Protein AF-0000000085120648 (afdb_homodimer)

Solvent-accessible surface area (backbone atoms only — not comparable to full-atom values): 36580 Å² total; per-residue (Å²): 131,66,44,67,44,86,50,46,68,60,40,56,75,67,52,41,42,73,41,78,52,72,58,24,46,41,46,34,21,55,84,42,42,66,60,33,37,48,28,24,74,72,31,23,18,34,33,79,48,31,65,32,24,34,35,36,36,29,52,92,34,35,64,61,52,50,43,33,40,22,34,36,82,69,79,73,43,59,44,37,48,45,59,55,25,32,37,36,38,70,77,18,10,34,66,42,59,32,37,35,36,30,41,87,87,66,33,32,39,34,42,30,45,45,76,29,33,68,57,50,53,52,50,53,51,51,51,32,60,74,68,68,48,54,60,46,81,43,82,38,30,87,63,34,30,32,40,33,34,30,6,77,38,25,66,60,49,44,34,76,63,54,39,61,46,70,64,58,68,67,46,50,82,44,19,39,49,63,60,42,72,42,87,56,40,61,29,50,34,43,29,28,40,73,72,48,48,41,30,29,29,34,37,30,22,39,45,69,35,42,45,50,45,52,52,47,40,40,75,66,64,31,38,67,35,21,52,49,21,47,51,30,33,15,52,41,46,57,56,78,43,82,80,50,64,35,32,62,91,33,36,53,72,36,50,58,45,60,74,29,51,27,66,71,46,22,69,67,43,67,19,46,14,14,52,38,45,40,50,43,60,69,72,34,40,68,39,33,53,35,29,36,38,39,45,75,82,48,85,68,54,53,40,64,69,26,38,29,22,48,91,90,42,77,44,31,36,28,38,37,41,29,64,33,78,88,78,51,24,15,28,30,34,26,42,22,31,20,38,63,51,45,67,69,41,72,34,31,41,36,56,92,91,46,74,43,61,27,30,33,31,62,73,47,74,50,85,72,51,53,89,120,131,66,42,68,44,87,51,46,68,59,40,55,73,67,52,42,42,71,42,76,52,70,57,24,47,42,46,34,22,54,85,43,42,65,59,33,39,48,29,24,72,72,30,23,19,34,34,82,48,30,66,32,24,35,35,36,36,31,50,94,33,35,62,61,52,50,42,34,39,20,35,32,82,67,80,72,42,61,45,37,48,44,59,55,26,32,37,35,39,70,76,17,10,34,66,42,57,31,37,34,36,30,41,85,88,66,33,34,39,34,42,31,45,44,76,30,32,68,57,50,52,50,49,52,52,51,50,31,60,74,67,69,48,55,62,45,81,45,83,39,30,87,64,36,29,32,41,35,33,30,6,78,39,27,64,60,48,44,35,73,64,53,39,62,47,70,64,57,67,68,46,49,82,44,18,40,51,64,62,43,74,42,87,55,42,60,28,50,33,43,28,30,38,71,73,47,48,40,29,28,30,34,35,30,21,40,43,68,32,41,45,51,45,52,52,47,39,42,75,68,64,33,38,66,36,22,51,48,22,47,51,30,32,16,50,40,46,56,55,78,43,81,81,50,65,35,32,62,91,33,36,53,72,34,49,59,45,60,72,28,52,27,67,71,46,22,68,68,42,68,20,47,13,14,52,37,45,42,52,44,61,69,71,34,39,68,38,32,52,35,29,36,39,40,44,74,83,47,84,67,53,53,42,63,69,25,38,29,23,48,91,89,43,76,44,31,35,28,37,37,43,29,64,32,78,89,78,53,24,15,28,31,34,26,42,22,32,21,39,64,52,45,67,70,41,72,34,32,40,35,56,91,89,47,74,44,61,28,29,32,33,63,72,47,74,50,85,72,51,54,91,120

Radius of gyration: 29.39 Å; Cα contacts (8 Å, |Δi|>4): 1896; chains: 2; bounding box: 56×86×71 Å

Structure (mmCIF, N/CA/C/O backbone):
data_AF-0000000085120648-model_v1
#
loop_
_entity.id
_entity.type
_entity.pdbx_description
1 polymer aminomethyltransferase
#
loop_
_atom_site.group_PDB
_atom_site.id
_atom_site.type_symbol
_atom_site.label_atom_id
_atom_site.label_alt_id
_atom_site.label_comp_id
_atom_site.label_asym_id
_atom_site.label_entity_id
_atom_site.label_seq_id
_atom_site.pdbx_PDB_ins_code
_atom_site.Cartn_x
_atom_site.Cartn_y
_atom_site.Cartn_z
_atom_site.occupancy
_atom_site.B_iso_or_equiv
_atom_site.auth_seq_id
_atom_site.auth_comp_id
_atom_site.auth_asym_id
_atom_site.auth_atom_id
_atom_site.pdbx_PDB_model_num
ATOM 1 N N . MET A 1 1 ? -20.906 -33.844 -18.047 1 85.19 1 MET A N 1
ATOM 2 C CA . MET A 1 1 ? -20.812 -33.938 -16.594 1 85.19 1 MET A CA 1
ATOM 3 C C . MET A 1 1 ? -19.5 -33.344 -16.094 1 85.19 1 MET A C 1
ATOM 5 O O . MET A 1 1 ? -18.469 -33.469 -16.75 1 85.19 1 MET A O 1
ATOM 9 N N . PRO A 1 2 ? -19.547 -32.625 -14.953 1 93.06 2 PRO A N 1
ATOM 10 C CA . PRO A 1 2 ? -18.312 -32.062 -14.445 1 93.06 2 PRO A CA 1
ATOM 11 C C . PRO A 1 2 ? -17.281 -33.094 -14.039 1 93.06 2 PRO A C 1
ATOM 13 O O . PRO A 1 2 ? -17.656 -34.219 -13.688 1 93.06 2 PRO A O 1
ATOM 16 N N . LEU A 1 3 ? -16.047 -32.719 -14.203 1 95.06 3 LEU A N 1
ATOM 17 C CA . LEU A 1 3 ? -14.969 -33.562 -13.734 1 95.06 3 LEU A CA 1
ATOM 18 C C . LEU A 1 3 ? -14.93 -33.625 -12.211 1 95.06 3 LEU A C 1
ATOM 20 O O . LEU A 1 3 ? -15.438 -32.719 -11.547 1 95.06 3 LEU A O 1
ATOM 24 N N . ARG A 1 4 ? -14.359 -34.688 -11.711 1 95.75 4 ARG A N 1
ATOM 25 C CA . ARG A 1 4 ? -14.281 -34.844 -10.266 1 95.75 4 ARG A CA 1
ATOM 26 C C . ARG A 1 4 ? -12.844 -35.125 -9.828 1 95.75 4 ARG A C 1
ATOM 28 O O . ARG A 1 4 ? -12.102 -35.812 -10.547 1 95.75 4 ARG A O 1
ATOM 35 N N . SER A 1 5 ? -12.562 -34.625 -8.664 1 94.88 5 SER A N 1
ATOM 36 C CA . SER A 1 5 ? -11.281 -34.969 -8.047 1 94.88 5 SER A CA 1
ATOM 37 C C . SER A 1 5 ? -11.188 -36.469 -7.742 1 94.88 5 SER A C 1
ATOM 39 O O . SER A 1 5 ? -12.195 -37.094 -7.434 1 94.88 5 SER A O 1
ATOM 41 N N . PRO A 1 6 ? -9.922 -36.969 -7.789 1 95.06 6 PRO A N 1
ATOM 42 C CA . PRO A 1 6 ? -9.758 -38.344 -7.344 1 95.06 6 PRO A CA 1
ATOM 43 C C . PRO A 1 6 ? -10.078 -38.531 -5.863 1 95.06 6 PRO A C 1
ATOM 45 O O . PRO A 1 6 ? -10.227 -39.656 -5.395 1 95.06 6 PRO A O 1
ATOM 48 N N . LEU A 1 7 ? -10.234 -37.469 -5.18 1 97.06 7 LEU A N 1
ATOM 49 C CA . LEU A 1 7 ? -10.523 -37.531 -3.75 1 97.06 7 LEU A CA 1
ATOM 50 C C . LEU A 1 7 ? -11.992 -37.25 -3.475 1 97.06 7 LEU A C 1
ATOM 52 O O . LEU A 1 7 ? -12.375 -36.969 -2.334 1 97.06 7 LEU A O 1
ATOM 56 N N . TYR A 1 8 ? -12.82 -37.25 -4.43 1 96.88 8 TYR A N 1
ATOM 57 C CA . TYR A 1 8 ? -14.219 -36.844 -4.355 1 96.88 8 TYR A CA 1
ATOM 58 C C . TYR A 1 8 ? -14.945 -37.594 -3.252 1 96.88 8 TYR A C 1
ATOM 60 O O . TYR A 1 8 ? -15.641 -37 -2.436 1 96.88 8 TYR A O 1
ATOM 68 N N . GLN A 1 9 ? -14.812 -38.906 -3.225 1 96.81 9 GLN A N 1
ATOM 69 C CA . GLN A 1 9 ? -15.531 -39.719 -2.244 1 96.81 9 GLN A CA 1
ATOM 70 C C . GLN A 1 9 ? -15.117 -39.344 -0.822 1 96.81 9 GLN A C 1
ATOM 72 O O . GLN A 1 9 ? -15.945 -39.344 0.09 1 96.81 9 GLN A O 1
ATOM 77 N N . LEU A 1 10 ? -13.891 -39.125 -0.642 1 97.56 10 LEU A N 1
ATOM 78 C CA . LEU A 1 10 ? -13.398 -38.688 0.663 1 97.56 10 LEU A CA 1
ATOM 79 C C . LEU A 1 10 ? -14.07 -37.406 1.105 1 97.56 10 LEU A C 1
ATOM 81 O O . LEU A 1 10 ? -14.453 -37.281 2.27 1 97.56 10 LEU A O 1
ATOM 85 N N . HIS A 1 11 ? -14.219 -36.469 0.208 1 98.31 11 HIS A N 1
ATOM 86 C CA . HIS A 1 11 ? -14.82 -35.156 0.527 1 98.31 11 HIS A CA 1
ATOM 87 C C . HIS A 1 11 ? -16.297 -35.344 0.882 1 98.31 11 HIS A C 1
ATOM 89 O O . HIS A 1 11 ? -16.797 -34.656 1.772 1 98.31 11 HIS A O 1
ATOM 95 N N . ARG A 1 12 ? -16.938 -36.188 0.212 1 97.38 12 ARG A N 1
ATOM 96 C CA . ARG A 1 12 ? -18.312 -36.531 0.554 1 97.38 12 ARG A CA 1
ATOM 97 C C . ARG A 1 12 ? -18.422 -37.062 1.977 1 97.38 12 ARG A C 1
ATOM 99 O O . ARG A 1 12 ? -19.312 -36.656 2.73 1 97.38 12 ARG A O 1
ATOM 106 N N . GLU A 1 13 ? -17.547 -37.906 2.281 1 97.62 13 GLU A N 1
ATOM 107 C CA . GLU A 1 13 ? -17.531 -38.5 3.613 1 97.62 13 GLU A CA 1
ATOM 108 C C . GLU A 1 13 ? -17.266 -37.469 4.688 1 97.62 13 GLU A C 1
ATOM 110 O O . GLU A 1 13 ? -17.766 -37.594 5.812 1 97.62 13 GLU A O 1
ATOM 115 N N . LEU A 1 14 ? -16.531 -36.469 4.32 1 97.75 14 LEU A N 1
ATOM 116 C CA . LEU A 1 14 ? -16.141 -35.438 5.266 1 97.75 14 LEU A CA 1
ATOM 117 C C . LEU A 1 14 ? -17.203 -34.375 5.359 1 97.75 14 LEU A C 1
ATOM 119 O O . LEU A 1 14 ? -17.047 -33.375 6.094 1 97.75 14 LEU A O 1
ATOM 123 N N . GLY A 1 15 ? -18.266 -34.469 4.551 1 97.56 15 GLY A N 1
ATOM 124 C CA . GLY A 1 15 ? -19.391 -33.562 4.633 1 97.56 15 GLY A CA 1
ATOM 125 C C . GLY A 1 15 ? -19.203 -32.312 3.797 1 97.56 15 GLY A C 1
ATOM 126 O O . GLY A 1 15 ? -19.75 -31.25 4.121 1 97.56 15 GLY A O 1
ATOM 127 N N . ALA A 1 16 ? -18.5 -32.406 2.725 1 98.12 16 ALA A N 1
ATOM 128 C CA . ALA A 1 16 ? -18.25 -31.266 1.859 1 98.12 16 ALA A CA 1
ATOM 129 C C . ALA A 1 16 ? -19.531 -30.797 1.164 1 98.12 16 ALA A C 1
ATOM 131 O O . ALA A 1 16 ? -20.375 -31.625 0.795 1 98.12 16 ALA A O 1
ATOM 132 N N . VAL A 1 17 ? -19.656 -29.516 1.036 1 97.81 17 VAL A N 1
ATOM 133 C CA . VAL A 1 17 ? -20.609 -28.906 0.108 1 97.81 17 VAL A CA 1
ATOM 134 C C . VAL A 1 17 ? -19.922 -28.641 -1.232 1 97.81 17 VAL A C 1
ATOM 136 O O . VAL A 1 17 ? -18.875 -28 -1.285 1 97.81 17 VAL A O 1
ATOM 139 N N . PHE A 1 18 ? -20.547 -29.109 -2.279 1 97.06 18 PHE A N 1
ATOM 140 C CA . PHE A 1 18 ? -19.859 -29.078 -3.562 1 97.06 18 PHE A CA 1
ATOM 141 C C . PHE A 1 18 ? -20.406 -27.953 -4.441 1 97.06 18 PHE A C 1
ATOM 143 O O . PHE A 1 18 ? -21.547 -27.531 -4.262 1 97.06 18 PHE A O 1
ATOM 150 N N . THR A 1 19 ? -19.609 -27.484 -5.34 1 94.38 19 THR A N 1
ATOM 151 C CA . THR A 1 19 ? -19.953 -26.578 -6.422 1 94.38 19 THR A CA 1
ATOM 152 C C . THR A 1 19 ? -19.234 -26.953 -7.707 1 94.38 19 THR A C 1
ATOM 154 O O . THR A 1 19 ? -18.422 -27.875 -7.715 1 94.38 19 THR A O 1
ATOM 157 N N . VAL A 1 20 ? -19.656 -26.375 -8.758 1 93.94 20 VAL A N 1
ATOM 158 C CA . VAL A 1 20 ? -18.938 -26.578 -10.008 1 93.94 20 VAL A CA 1
ATOM 159 C C . VAL A 1 20 ? -18.094 -25.344 -10.312 1 93.94 20 VAL A C 1
ATOM 161 O O . VAL A 1 20 ? -18.609 -24.219 -10.352 1 93.94 20 VAL A O 1
ATOM 164 N N . PHE A 1 21 ? -16.859 -25.594 -10.484 1 90.25 21 PHE A N 1
ATOM 165 C CA . PHE A 1 21 ? -15.883 -24.547 -10.789 1 90.25 21 PHE A CA 1
ATOM 166 C C . PHE A 1 21 ? -14.945 -25.016 -11.898 1 90.25 21 PHE A C 1
ATOM 168 O O . PHE A 1 21 ? -14.297 -26.062 -11.789 1 90.25 21 PHE A O 1
ATOM 175 N N . ALA A 1 22 ? -14.867 -24.234 -12.93 1 92.69 22 ALA A N 1
ATOM 176 C CA . ALA A 1 22 ? -13.984 -24.5 -14.062 1 92.69 22 ALA A CA 1
ATOM 177 C C . ALA A 1 22 ? -14.172 -25.922 -14.578 1 92.69 22 ALA A C 1
ATOM 179 O O . ALA A 1 22 ? -13.195 -26.609 -14.883 1 92.69 22 ALA A O 1
ATOM 180 N N . GLY A 1 23 ? -15.383 -26.375 -14.492 1 93.31 23 GLY A N 1
ATOM 181 C CA . GLY A 1 23 ? -15.719 -27.672 -15.055 1 93.31 23 GLY A CA 1
ATOM 182 C C . GLY A 1 23 ? -15.508 -28.812 -14.078 1 93.31 23 GLY A C 1
ATOM 183 O O . GLY A 1 23 ? -15.711 -29.984 -14.43 1 93.31 23 GLY A O 1
ATOM 184 N N . TRP A 1 24 ? -15.133 -28.484 -12.844 1 95.94 24 TRP A N 1
ATOM 185 C CA . TRP A 1 24 ? -14.883 -29.5 -11.828 1 95.94 24 TRP A CA 1
ATOM 186 C C . TRP A 1 24 ? -15.891 -29.391 -10.688 1 95.94 24 TRP A C 1
ATOM 188 O O . TRP A 1 24 ? -16.219 -28.281 -10.258 1 95.94 24 TRP A O 1
ATOM 198 N N . GLU A 1 25 ? -16.359 -30.469 -10.305 1 95.81 25 GLU A N 1
ATOM 199 C CA . GLU A 1 25 ? -17.078 -30.5 -9.039 1 95.81 25 GLU A CA 1
ATOM 200 C C . GLU A 1 25 ? -16.125 -30.531 -7.855 1 95.81 25 GLU A C 1
ATOM 202 O O . GLU A 1 25 ? -15.406 -31.516 -7.652 1 95.81 25 GLU A O 1
ATOM 207 N N . HIS A 1 26 ? -16.094 -29.5 -7.125 1 94.94 26 HIS A N 1
ATOM 208 C CA . HIS A 1 26 ? -15.109 -29.328 -6.07 1 94.94 26 HIS A CA 1
ATOM 209 C C . HIS A 1 26 ? -15.758 -28.828 -4.781 1 94.94 26 HIS A C 1
ATOM 211 O O . HIS A 1 26 ? -16.766 -28.109 -4.824 1 94.94 26 HIS A O 1
ATOM 217 N N . PRO A 1 27 ? -15.211 -29.188 -3.629 1 97.12 27 PRO A N 1
ATOM 218 C CA . PRO A 1 27 ? -15.742 -28.625 -2.385 1 97.12 27 PRO A CA 1
ATOM 219 C C . PRO A 1 27 ? -15.648 -27.109 -2.334 1 97.12 27 PRO A C 1
ATOM 221 O O . PRO A 1 27 ? -14.57 -26.547 -2.557 1 97.12 27 PRO A O 1
ATOM 224 N N . VAL A 1 28 ? -16.766 -26.516 -2.027 1 97.19 28 VAL A N 1
ATOM 225 C CA . VAL A 1 28 ? -16.75 -25.078 -1.779 1 97.19 28 VAL A CA 1
ATOM 226 C C . VAL A 1 28 ? -16.453 -24.812 -0.305 1 97.19 28 VAL A C 1
ATOM 228 O O . VAL A 1 28 ? -15.75 -23.859 0.029 1 97.19 28 VAL A O 1
ATOM 231 N N . ASP A 1 29 ? -16.984 -25.672 0.474 1 98.19 29 ASP A N 1
ATOM 232 C CA . ASP A 1 29 ? -16.672 -25.609 1.898 1 98.19 29 ASP A CA 1
ATOM 233 C C . ASP A 1 29 ? -17.078 -26.891 2.611 1 98.19 29 ASP A C 1
ATOM 235 O O . ASP A 1 29 ? -17.609 -27.812 1.987 1 98.19 29 ASP A O 1
ATOM 239 N N . TYR A 1 30 ? -16.766 -27 3.896 1 98.44 30 TYR A N 1
ATOM 240 C CA . TYR A 1 30 ? -17.125 -28.109 4.766 1 98.44 30 TYR A CA 1
ATOM 241 C C . TYR A 1 30 ? -17.953 -27.641 5.953 1 98.44 30 TYR A C 1
ATOM 243 O O . TYR A 1 30 ? -17.797 -28.141 7.066 1 98.44 30 TYR A O 1
ATOM 251 N N . GLY A 1 31 ? -18.641 -26.516 5.688 1 97.31 31 GLY A N 1
ATOM 252 C CA . GLY A 1 31 ? -19.562 -26.047 6.707 1 97.31 31 GLY A CA 1
ATOM 253 C C . GLY A 1 31 ? -19.422 -24.562 7.004 1 97.31 31 GLY A C 1
ATOM 254 O O . GLY A 1 31 ? -20.359 -23.922 7.445 1 97.31 31 GLY A O 1
ATOM 255 N N . SER A 1 32 ? -18.234 -24.062 6.785 1 98 32 SER A N 1
ATOM 256 C CA . SER A 1 32 ? -18.062 -22.641 7.066 1 98 32 SER A CA 1
ATOM 257 C C . SER A 1 32 ? -16.828 -22.094 6.383 1 98 32 SER A C 1
ATOM 259 O O . SER A 1 32 ? -15.695 -22.359 6.812 1 98 32 SER A O 1
ATOM 261 N N . VAL A 1 33 ? -17.062 -21.25 5.41 1 98 33 VAL A N 1
ATOM 262 C CA . VAL A 1 33 ? -15.961 -20.609 4.703 1 98 33 VAL A CA 1
ATOM 263 C C . VAL A 1 33 ? -15.133 -19.766 5.676 1 98 33 VAL A C 1
ATOM 265 O O . VAL A 1 33 ? -13.906 -19.781 5.625 1 98 33 VAL A O 1
ATOM 268 N N . VAL A 1 34 ? -15.781 -19.078 6.602 1 98.25 34 VAL A N 1
ATOM 269 C CA . VAL A 1 34 ? -15.141 -18.172 7.559 1 98.25 34 VAL A CA 1
ATOM 270 C C . VAL A 1 34 ? -14.227 -18.984 8.484 1 98.25 34 VAL A C 1
ATOM 272 O O . VAL A 1 34 ? -13.078 -18.594 8.711 1 98.25 34 VAL A O 1
ATOM 275 N N . GLU A 1 35 ? -14.68 -20.062 8.969 1 98.5 35 GLU A N 1
ATOM 276 C CA . GLU A 1 35 ? -13.883 -20.891 9.875 1 98.5 35 GLU A CA 1
ATOM 277 C C . GLU A 1 35 ? -12.695 -21.516 9.156 1 98.5 35 GLU A C 1
ATOM 279 O O . GLU A 1 35 ? -11.609 -21.641 9.734 1 98.5 35 GLU A O 1
ATOM 284 N N . GLU A 1 36 ? -12.945 -21.969 7.969 1 98.81 36 GLU A N 1
ATOM 285 C CA . GLU A 1 36 ? -11.867 -22.516 7.152 1 98.81 36 GLU A CA 1
ATOM 286 C C . GLU A 1 36 ? -10.789 -21.469 6.902 1 98.81 36 GLU A C 1
ATOM 288 O O . GLU A 1 36 ? -9.594 -21.75 7.055 1 98.81 36 GLU A O 1
ATOM 293 N N . HIS A 1 37 ? -11.227 -20.266 6.559 1 98.62 37 HIS A N 1
ATOM 294 C CA . HIS A 1 37 ? -10.32 -19.141 6.367 1 98.62 37 HIS A CA 1
ATOM 295 C C . HIS A 1 37 ? -9.492 -18.875 7.617 1 98.62 37 HIS A C 1
ATOM 297 O O . HIS A 1 37 ? -8.266 -18.766 7.535 1 98.62 37 HIS A O 1
ATOM 303 N N . LEU A 1 38 ? -10.102 -18.797 8.703 1 98.62 38 LEU A N 1
ATOM 304 C CA . LEU A 1 38 ? -9.43 -18.5 9.961 1 98.62 38 LEU A CA 1
ATOM 305 C C . LEU A 1 38 ? -8.469 -19.625 10.336 1 98.62 38 LEU A C 1
ATOM 307 O O . LEU A 1 38 ? -7.41 -19.375 10.914 1 98.62 38 LEU A O 1
ATOM 311 N N . ALA A 1 39 ? -8.844 -20.828 10.047 1 98.69 39 ALA A N 1
ATOM 312 C CA . ALA A 1 39 ? -7.965 -21.953 10.328 1 98.69 39 ALA A CA 1
ATOM 313 C C . ALA A 1 39 ? -6.629 -21.797 9.602 1 98.69 39 ALA A C 1
ATOM 315 O O . ALA A 1 39 ? -5.57 -22.031 10.188 1 98.69 39 ALA A O 1
ATOM 316 N N . VAL A 1 40 ? -6.691 -21.406 8.406 1 98.56 40 VAL A N 1
ATOM 317 C CA . VAL A 1 40 ? -5.477 -21.25 7.613 1 98.56 40 VAL A CA 1
ATOM 318 C C . VAL A 1 40 ? -4.633 -20.109 8.18 1 98.56 40 VAL A C 1
ATOM 320 O O . VAL A 1 40 ? -3.41 -20.234 8.297 1 98.56 40 VAL A O 1
ATOM 323 N N . ARG A 1 41 ? -5.277 -19.016 8.531 1 98.19 41 ARG A N 1
ATOM 324 C CA . ARG A 1 41 ? -4.559 -17.828 9 1 98.19 41 ARG A CA 1
ATOM 325 C C . ARG A 1 41 ? -3.971 -18.062 10.391 1 98.19 41 ARG A C 1
ATOM 327 O O . ARG A 1 41 ? -2.91 -17.531 10.719 1 98.19 41 ARG A O 1
ATOM 334 N N . LYS A 1 42 ? -4.523 -18.875 11.211 1 97.56 42 LYS A N 1
ATOM 335 C CA . LYS A 1 42 ? -4.137 -18.953 12.617 1 97.56 42 LYS A CA 1
ATOM 336 C C . LYS A 1 42 ? -3.496 -20.297 12.945 1 97.56 42 LYS A C 1
ATOM 338 O O . LYS A 1 42 ? -2.73 -20.406 13.906 1 97.56 42 LYS A O 1
ATOM 343 N N . ARG A 1 43 ? -3.869 -21.266 12.172 1 98.06 43 ARG A N 1
ATOM 344 C CA . ARG A 1 43 ? -3.404 -22.625 12.445 1 98.06 43 ARG A CA 1
ATOM 345 C C . ARG A 1 43 ? -3 -23.328 11.156 1 98.06 43 ARG A C 1
ATOM 347 O O . ARG A 1 43 ? -1.914 -23.094 10.625 1 98.06 43 ARG A O 1
ATOM 354 N N . VAL A 1 44 ? -3.984 -24.172 10.609 1 98.69 44 VAL A N 1
ATOM 355 C CA . VAL A 1 44 ? -3.639 -24.938 9.406 1 98.69 44 VAL A CA 1
ATOM 356 C C . VAL A 1 44 ? -4.914 -25.422 8.727 1 98.69 44 VAL A C 1
ATOM 358 O O . VAL A 1 44 ? -5.863 -25.844 9.391 1 98.69 44 VAL A O 1
ATOM 361 N N . GLY A 1 45 ? -4.883 -25.281 7.465 1 98.88 45 GLY A N 1
ATOM 362 C CA . GLY A 1 45 ? -5.902 -25.859 6.602 1 98.88 45 GLY A CA 1
ATOM 363 C C . GLY A 1 45 ? -5.336 -26.75 5.516 1 98.88 45 GLY A C 1
ATOM 364 O O . GLY A 1 45 ? -4.168 -26.625 5.148 1 98.88 45 GLY A O 1
ATOM 365 N N . VAL A 1 46 ? -6.223 -27.656 5.039 1 98.94 46 VAL A N 1
ATOM 366 C CA . VAL A 1 46 ? -5.797 -28.562 3.969 1 98.94 46 VAL A CA 1
ATOM 367 C C . VAL A 1 46 ? -6.789 -28.484 2.809 1 98.94 46 VAL A C 1
ATOM 369 O O . VAL A 1 46 ? -8 -28.438 3.02 1 98.94 46 VAL A O 1
ATOM 372 N N . PHE A 1 47 ? -6.238 -28.391 1.603 1 98.81 47 PHE A N 1
ATOM 373 C CA . PHE A 1 47 ? -7.02 -28.25 0.378 1 98.81 47 PHE A CA 1
ATOM 374 C C . PHE A 1 47 ? -6.723 -29.391 -0.589 1 98.81 47 PHE A C 1
ATOM 376 O O . PHE A 1 47 ? -5.578 -29.828 -0.71 1 98.81 47 PHE A O 1
ATOM 383 N N . ASP A 1 48 ? -7.781 -29.812 -1.257 1 98.62 48 ASP A N 1
ATOM 384 C CA . ASP A 1 48 ? -7.621 -30.594 -2.482 1 98.62 48 ASP A CA 1
ATOM 385 C C . ASP A 1 48 ? -7.594 -29.688 -3.709 1 98.62 48 ASP A C 1
ATOM 387 O O . ASP A 1 48 ? -8.602 -29.062 -4.051 1 98.62 48 ASP A O 1
ATOM 391 N N . LEU A 1 49 ? -6.438 -29.688 -4.375 1 98.25 49 LEU A N 1
ATOM 392 C CA . LEU A 1 49 ? -6.301 -28.828 -5.551 1 98.25 49 LEU A CA 1
ATOM 393 C C . LEU A 1 49 ? -6.039 -29.672 -6.801 1 98.25 49 LEU A C 1
ATOM 395 O O . LEU A 1 49 ? -5.332 -29.219 -7.711 1 98.25 49 LEU A O 1
ATOM 399 N N . SER A 1 50 ? -6.582 -30.797 -6.773 1 97.94 50 SER A N 1
ATOM 400 C CA . SER A 1 50 ? -6.32 -31.766 -7.836 1 97.94 50 SER A CA 1
ATOM 401 C C . SER A 1 50 ? -6.984 -31.344 -9.141 1 97.94 50 SER A C 1
ATOM 403 O O . SER A 1 50 ? -6.719 -31.938 -10.195 1 97.94 50 SER A O 1
ATOM 405 N N . HIS A 1 51 ? -7.844 -30.328 -9.094 1 97.19 51 HIS A N 1
ATOM 406 C CA . HIS A 1 51 ? -8.438 -29.797 -10.32 1 97.19 51 HIS A CA 1
ATOM 407 C C . HIS A 1 51 ? -7.406 -29.047 -11.148 1 97.19 51 HIS A C 1
ATOM 409 O O . HIS A 1 51 ? -7.602 -28.828 -12.352 1 97.19 51 HIS A O 1
ATOM 415 N N . LEU A 1 52 ? -6.34 -28.562 -10.547 1 98.12 52 LEU A N 1
ATOM 416 C CA . LEU A 1 52 ? -5.285 -27.891 -11.297 1 98.12 52 LEU A CA 1
ATOM 417 C C . LEU A 1 52 ? -4.586 -28.859 -12.242 1 98.12 52 LEU A C 1
ATOM 419 O O . LEU A 1 52 ? -4.438 -30.047 -11.93 1 98.12 52 LEU A O 1
ATOM 423 N N . GLY A 1 53 ? -4.156 -28.312 -13.336 1 98.31 53 GLY A N 1
ATOM 424 C CA . GLY A 1 53 ? -3.459 -29.156 -14.297 1 98.31 53 GLY A CA 1
ATOM 425 C C . GLY A 1 53 ? -2.051 -29.516 -13.867 1 98.31 53 GLY A C 1
ATOM 426 O O . GLY A 1 53 ? -1.335 -28.688 -13.305 1 98.31 53 GLY A O 1
ATOM 427 N N . ARG A 1 54 ? -1.697 -30.766 -14.109 1 98.69 54 ARG A N 1
ATOM 428 C CA . ARG A 1 54 ? -0.319 -31.25 -14.023 1 98.69 54 ARG A CA 1
ATOM 429 C C . ARG A 1 54 ? 0.172 -31.75 -15.375 1 98.69 54 ARG A C 1
ATOM 431 O O . ARG A 1 54 ? -0.104 -32.875 -15.758 1 98.69 54 ARG A O 1
ATOM 438 N N . ILE A 1 55 ? 0.897 -30.906 -16 1 98.88 55 ILE A N 1
ATOM 439 C CA . ILE A 1 55 ? 1.374 -31.188 -17.344 1 98.88 55 ILE A CA 1
ATOM 440 C C . ILE A 1 55 ? 2.871 -31.484 -17.312 1 98.88 55 ILE A C 1
ATOM 442 O O . ILE A 1 55 ? 3.656 -30.688 -16.797 1 98.88 55 ILE A O 1
ATOM 446 N N . ILE A 1 56 ? 3.25 -32.594 -17.828 1 98.75 56 ILE A N 1
ATOM 447 C CA . ILE A 1 56 ? 4.656 -32.969 -17.875 1 98.75 56 ILE A CA 1
ATOM 448 C C . ILE A 1 56 ? 5.211 -32.75 -19.281 1 98.75 56 ILE A C 1
ATOM 450 O O . ILE A 1 56 ? 4.602 -33.156 -20.266 1 98.75 56 ILE A O 1
ATOM 454 N N . ILE A 1 57 ? 6.293 -32.094 -19.375 1 98.62 57 ILE A N 1
ATOM 455 C CA . ILE A 1 57 ? 7.004 -31.922 -20.641 1 98.62 57 ILE A CA 1
ATOM 456 C C . ILE A 1 57 ? 8.359 -32.625 -20.562 1 98.62 57 ILE A C 1
ATOM 458 O O . ILE A 1 57 ? 9.109 -32.438 -19.609 1 98.62 57 ILE A O 1
ATOM 462 N N . SER A 1 58 ? 8.609 -33.406 -21.516 1 97.88 58 SER A N 1
ATOM 463 C CA . SER A 1 58 ? 9.898 -34.062 -21.641 1 97.88 58 SER A CA 1
ATOM 464 C C . SER A 1 58 ? 10.5 -33.844 -23.031 1 97.88 58 SER A C 1
ATOM 466 O O . SER A 1 58 ? 9.852 -33.281 -23.922 1 97.88 58 SER A O 1
ATOM 468 N N . GLY A 1 59 ? 11.82 -34.25 -23.203 1 97.19 59 GLY A N 1
ATOM 469 C CA . GLY A 1 59 ? 12.539 -34.062 -24.453 1 97.19 59 GLY A CA 1
ATOM 470 C C . GLY A 1 59 ? 13.719 -33.125 -24.328 1 97.19 59 GLY A C 1
ATOM 471 O O . GLY A 1 59 ? 13.789 -32.312 -23.391 1 97.19 59 GLY A O 1
ATOM 472 N N . SER A 1 60 ? 14.594 -33.125 -25.281 1 96.62 60 SER A N 1
ATOM 473 C CA . SER A 1 60 ? 15.852 -32.375 -25.234 1 96.62 60 SER A CA 1
ATOM 474 C C . SER A 1 60 ? 15.617 -30.875 -25.328 1 96.62 60 SER A C 1
ATOM 476 O O . SER A 1 60 ? 16.453 -30.078 -24.875 1 96.62 60 SER A O 1
ATOM 478 N N . ASP A 1 61 ? 14.43 -30.516 -25.859 1 98.06 61 ASP A N 1
ATOM 479 C CA . ASP A 1 61 ? 14.211 -29.094 -26.125 1 98.06 61 ASP A CA 1
ATOM 480 C C . ASP A 1 61 ? 13.195 -28.5 -25.156 1 98.06 61 ASP A C 1
ATOM 482 O O . ASP A 1 61 ? 12.68 -27.406 -25.375 1 98.06 61 ASP A O 1
ATOM 486 N N . ALA A 1 62 ? 12.922 -29.25 -24.125 1 98.12 62 ALA A N 1
ATOM 487 C CA . ALA A 1 62 ? 11.875 -28.844 -23.188 1 98.12 62 ALA A CA 1
ATOM 488 C C . ALA A 1 62 ? 12.18 -27.469 -22.609 1 98.12 62 ALA A C 1
ATOM 490 O O . ALA A 1 62 ? 11.328 -26.578 -22.609 1 98.12 62 ALA A O 1
ATOM 491 N N . LYS A 1 63 ? 13.352 -27.266 -22.109 1 97.75 63 LYS A N 1
ATOM 492 C CA . LYS A 1 63 ? 13.719 -25.984 -21.5 1 97.75 63 LYS A CA 1
ATOM 493 C C . LYS A 1 63 ? 13.672 -24.859 -22.531 1 97.75 63 LYS A C 1
ATOM 495 O O . LYS A 1 63 ? 13.219 -23.75 -22.219 1 97.75 63 LYS A O 1
ATOM 500 N N . GLU A 1 64 ? 14.18 -25.125 -23.688 1 97.88 64 GLU A N 1
ATOM 501 C CA . GLU A 1 64 ? 14.156 -24.125 -24.75 1 97.88 64 GLU A CA 1
ATOM 502 C C . GLU A 1 64 ? 12.734 -23.672 -25.047 1 97.88 64 GLU A C 1
ATOM 504 O O . GLU A 1 64 ? 12.477 -22.469 -25.188 1 97.88 64 GLU A O 1
ATOM 509 N N . LEU A 1 65 ? 11.836 -24.609 -25.156 1 98.62 65 LEU A N 1
ATOM 510 C CA . LEU A 1 65 ? 10.438 -24.281 -25.406 1 98.62 65 LEU A CA 1
ATOM 511 C C . LEU A 1 65 ? 9.875 -23.406 -24.297 1 98.62 65 LEU A C 1
ATOM 513 O O . LEU A 1 65 ? 9.273 -22.359 -24.562 1 98.62 65 LEU A O 1
ATOM 517 N N . LEU A 1 66 ? 10.102 -23.828 -23.078 1 98.69 66 LEU A N 1
ATOM 518 C CA . LEU A 1 66 ? 9.547 -23.094 -21.938 1 98.69 66 LEU A CA 1
ATOM 519 C C . LEU A 1 66 ? 10.148 -21.703 -21.828 1 98.69 66 LEU A C 1
ATOM 521 O O . LEU A 1 66 ? 9.438 -20.734 -21.547 1 98.69 66 LEU A O 1
ATOM 525 N N . GLU A 1 67 ? 11.414 -21.609 -22.047 1 98.25 67 GLU A N 1
ATOM 526 C CA . GLU A 1 67 ? 12.07 -20.297 -22.031 1 98.25 67 GLU A CA 1
ATOM 527 C C . GLU A 1 67 ? 11.422 -19.344 -23.016 1 98.25 67 GLU A C 1
ATOM 529 O O . GLU A 1 67 ? 11.273 -18.156 -22.734 1 98.25 67 GLU A O 1
ATOM 534 N N . LYS A 1 68 ? 11.07 -19.844 -24.109 1 98.5 68 LYS A N 1
ATOM 535 C CA . LYS A 1 68 ? 10.453 -19.047 -25.156 1 98.5 68 LYS A CA 1
ATOM 536 C C . LYS A 1 68 ? 9.039 -18.625 -24.766 1 98.5 68 LYS A C 1
ATOM 538 O O . LYS A 1 68 ? 8.57 -17.547 -25.172 1 98.5 68 LYS A O 1
ATOM 543 N N . LEU A 1 69 ? 8.398 -19.391 -23.938 1 98.75 69 LEU A N 1
ATOM 544 C CA . LEU A 1 69 ? 6.957 -19.219 -23.766 1 98.75 69 LEU A CA 1
ATOM 545 C C . LEU A 1 69 ? 6.652 -18.469 -22.469 1 98.75 69 LEU A C 1
ATOM 547 O O . LEU A 1 69 ? 5.492 -18.156 -22.188 1 98.75 69 LEU A O 1
ATOM 551 N N . VAL A 1 70 ? 7.664 -18.203 -21.656 1 98.75 70 VAL A N 1
ATOM 552 C CA . VAL A 1 70 ? 7.383 -17.516 -20.406 1 98.75 70 VAL A CA 1
ATOM 553 C C . VAL A 1 70 ? 8.211 -16.234 -20.328 1 98.75 70 VAL A C 1
ATOM 555 O O . VAL A 1 70 ? 9.344 -16.188 -20.812 1 98.75 70 VAL A O 1
ATOM 558 N N . PRO A 1 71 ? 7.68 -15.219 -19.719 1 98.62 71 PRO A N 1
ATOM 559 C CA . PRO A 1 71 ? 8.375 -13.93 -19.625 1 98.62 71 PRO A CA 1
ATOM 560 C C . PRO A 1 71 ? 9.312 -13.844 -18.422 1 98.62 71 PRO A C 1
ATOM 562 O O . PRO A 1 71 ? 9.445 -12.773 -17.828 1 98.62 71 PRO A O 1
ATOM 565 N N . ARG A 1 72 ? 9.82 -14.922 -18.031 1 97.56 72 ARG A N 1
ATOM 566 C CA . ARG A 1 72 ? 10.766 -15.039 -16.922 1 97.56 72 ARG A CA 1
ATOM 567 C C . ARG A 1 72 ? 11.93 -15.953 -17.281 1 97.56 72 ARG A C 1
ATOM 569 O O . ARG A 1 72 ? 11.727 -17.016 -17.891 1 97.56 72 ARG A O 1
ATOM 576 N N . ARG A 1 73 ? 13.078 -15.484 -16.828 1 97 73 ARG A N 1
ATOM 577 C CA . ARG A 1 73 ? 14.219 -16.375 -17.031 1 97 73 ARG A CA 1
ATOM 578 C C . ARG A 1 73 ? 14.125 -17.594 -16.141 1 97 73 ARG A C 1
ATOM 580 O O . ARG A 1 73 ? 13.875 -17.469 -14.938 1 97 73 ARG A O 1
ATOM 587 N N . LEU A 1 74 ? 14.359 -18.688 -16.719 1 97.25 74 LEU A N 1
ATOM 588 C CA . LEU A 1 74 ? 14.227 -19.938 -15.969 1 97.25 74 LEU A CA 1
ATOM 589 C C . LEU A 1 74 ? 15.578 -20.375 -15.414 1 97.25 74 LEU A C 1
ATOM 591 O O . LEU A 1 74 ? 16.578 -20.391 -16.141 1 97.25 74 LEU A O 1
ATOM 595 N N . ALA A 1 75 ? 15.625 -20.688 -14.164 1 94.31 75 ALA A N 1
ATOM 596 C CA . ALA A 1 75 ? 16.828 -21.297 -13.594 1 94.31 75 ALA A CA 1
ATOM 597 C C . ALA A 1 75 ? 17 -22.734 -14.086 1 94.31 75 ALA A C 1
ATOM 599 O O . ALA A 1 75 ? 18.094 -23.109 -14.516 1 94.31 75 ALA A O 1
ATOM 600 N N . GLY A 1 76 ? 15.953 -23.422 -14.016 1 94.69 76 GLY A N 1
ATOM 601 C CA . GLY A 1 76 ? 15.977 -24.812 -14.469 1 94.69 76 GLY A CA 1
ATOM 602 C C . GLY A 1 76 ? 16.719 -25.734 -13.523 1 94.69 76 GLY A C 1
ATOM 603 O O . GLY A 1 76 ? 17.25 -26.75 -13.945 1 94.69 76 GLY A O 1
ATOM 604 N N . LYS A 1 77 ? 16.797 -25.328 -12.312 1 95.31 77 LYS A N 1
ATOM 605 C CA . LYS A 1 77 ? 17.5 -26.109 -11.297 1 95.31 77 LYS A CA 1
ATOM 606 C C . LYS A 1 77 ? 16.531 -27 -10.531 1 95.31 77 LYS A C 1
ATOM 608 O O . LYS A 1 77 ? 15.555 -26.516 -9.961 1 95.31 77 LYS A O 1
ATOM 613 N N . PRO A 1 78 ? 16.875 -28.312 -10.555 1 96.5 78 PRO A N 1
ATOM 614 C CA . PRO A 1 78 ? 16.031 -29.172 -9.727 1 96.5 78 PRO A CA 1
ATOM 615 C C . PRO A 1 78 ? 15.977 -28.734 -8.266 1 96.5 78 PRO A C 1
ATOM 617 O O . PRO A 1 78 ? 17 -28.297 -7.711 1 96.5 78 PRO A O 1
ATOM 620 N N . GLY A 1 79 ? 14.742 -28.781 -7.742 1 97.31 79 GLY A N 1
ATOM 621 C CA . GLY A 1 79 ? 14.586 -28.406 -6.344 1 97.31 79 GLY A CA 1
ATOM 622 C C . GLY A 1 79 ? 14.109 -26.984 -6.156 1 97.31 79 GLY A C 1
ATOM 623 O O . GLY A 1 79 ? 13.75 -26.578 -5.043 1 97.31 79 GLY A O 1
ATOM 624 N N . VAL A 1 80 ? 14.062 -26.266 -7.227 1 98 80 VAL A N 1
ATOM 625 C CA . VAL A 1 80 ? 13.594 -24.891 -7.137 1 98 80 VAL A CA 1
ATOM 626 C C . VAL A 1 80 ? 12.469 -24.656 -8.133 1 98 80 VAL A C 1
ATOM 628 O O . VAL A 1 80 ? 12.617 -24.938 -9.328 1 98 80 VAL A O 1
ATOM 631 N N . VAL A 1 81 ? 11.477 -24.141 -7.645 1 97.81 81 VAL A N 1
ATOM 632 C CA . VAL A 1 81 ? 10.336 -23.859 -8.508 1 97.81 81 VAL A CA 1
ATOM 633 C C . VAL A 1 81 ? 10.617 -22.609 -9.336 1 97.81 81 VAL A C 1
ATOM 635 O O . VAL A 1 81 ? 11.047 -21.578 -8.797 1 97.81 81 VAL A O 1
ATOM 638 N N . ASP A 1 82 ? 10.43 -22.672 -10.625 1 96.75 82 ASP A N 1
ATOM 639 C CA . ASP A 1 82 ? 10.492 -21.484 -11.492 1 96.75 82 ASP A CA 1
ATOM 640 C C . ASP A 1 82 ? 9.117 -20.844 -11.633 1 96.75 82 ASP A C 1
ATOM 642 O O . ASP A 1 82 ? 8.273 -21.328 -12.391 1 96.75 82 ASP A O 1
ATOM 646 N N . GLY A 1 83 ? 9 -19.766 -10.938 1 93.06 83 GLY A N 1
ATOM 647 C CA . GLY A 1 83 ? 7.711 -19.078 -10.961 1 93.06 83 GLY A CA 1
ATOM 648 C C . GLY A 1 83 ? 7.367 -18.406 -9.648 1 93.06 83 GLY A C 1
ATOM 649 O O . GLY A 1 83 ? 8.195 -18.359 -8.734 1 93.06 83 GLY A O 1
ATOM 650 N N . PRO A 1 84 ? 6.07 -17.984 -9.617 1 96.75 84 PRO A N 1
ATOM 651 C CA . PRO A 1 84 ? 5.062 -18 -10.68 1 96.75 84 PRO A CA 1
ATOM 652 C C . PRO A 1 84 ? 5.5 -17.25 -11.93 1 96.75 84 PRO A C 1
ATOM 654 O O . PRO A 1 84 ? 6.301 -16.312 -11.844 1 96.75 84 PRO A O 1
ATOM 657 N N . THR A 1 85 ? 5.043 -17.75 -13.078 1 98.44 85 THR A N 1
ATOM 658 C CA . THR A 1 85 ? 5.195 -17.078 -14.359 1 98.44 85 THR A CA 1
ATOM 659 C C . THR A 1 85 ? 3.934 -17.25 -15.203 1 98.44 85 THR A C 1
ATOM 661 O O . THR A 1 85 ? 2.867 -17.578 -14.68 1 98.44 85 THR A O 1
ATOM 664 N N . ALA A 1 86 ? 4.059 -16.922 -16.578 1 98.69 86 ALA A N 1
ATOM 665 C CA . ALA A 1 86 ? 2.814 -16.891 -17.344 1 98.69 86 ALA A CA 1
ATOM 666 C C . ALA A 1 86 ? 3.053 -17.312 -18.797 1 98.69 86 ALA A C 1
ATOM 668 O O . ALA A 1 86 ? 4.137 -17.094 -19.344 1 98.69 86 ALA A O 1
ATOM 669 N N . PHE A 1 87 ? 2.09 -17.969 -19.312 1 98.81 87 PHE A N 1
ATOM 670 C CA . PHE A 1 87 ? 1.956 -18.031 -20.766 1 98.81 87 PHE A CA 1
ATOM 671 C C . PHE A 1 87 ? 1.157 -16.844 -21.297 1 98.81 87 PHE A C 1
ATOM 673 O O . PHE A 1 87 ? 0.023 -16.609 -20.859 1 98.81 87 PHE A O 1
ATOM 680 N N . LEU A 1 88 ? 1.784 -16.141 -22.188 1 98.69 88 LEU A N 1
ATOM 681 C CA . LEU A 1 88 ? 1.146 -14.977 -22.797 1 98.69 88 LEU A CA 1
ATOM 682 C C . LEU A 1 88 ? 0.977 -15.172 -24.297 1 98.69 88 LEU A C 1
ATOM 684 O O . LEU A 1 88 ? 1.788 -15.852 -24.938 1 98.69 88 LEU A O 1
ATOM 688 N N . ASP A 1 89 ? -0.065 -14.617 -24.859 1 98.38 89 ASP A N 1
ATOM 689 C CA . ASP A 1 89 ? -0.155 -14.617 -26.312 1 98.38 89 ASP A CA 1
ATOM 690 C C . ASP A 1 89 ? 0.708 -13.508 -26.922 1 98.38 89 ASP A C 1
ATOM 692 O O . ASP A 1 89 ? 1.404 -12.789 -26.188 1 98.38 89 ASP A O 1
ATOM 696 N N . GLU A 1 90 ? 0.694 -13.367 -28.172 1 97.88 90 GLU A N 1
ATOM 697 C CA . GLU A 1 90 ? 1.603 -12.461 -28.859 1 97.88 90 GLU A CA 1
ATOM 698 C C . GLU A 1 90 ? 1.256 -11 -28.562 1 97.88 90 GLU A C 1
ATOM 700 O O . GLU A 1 90 ? 2.09 -10.109 -28.75 1 97.88 90 GLU A O 1
ATOM 705 N N . LYS A 1 91 ? 0.036 -10.766 -28.125 1 98.12 91 LYS A N 1
ATOM 706 C CA . LYS A 1 91 ? -0.395 -9.414 -27.781 1 98.12 91 LYS A CA 1
ATOM 707 C C . LYS A 1 91 ? -0.148 -9.117 -26.312 1 98.12 91 LYS A C 1
ATOM 709 O O . LYS A 1 91 ? -0.488 -8.031 -25.828 1 98.12 91 LYS A O 1
ATOM 714 N N . GLY A 1 92 ? 0.394 -10.07 -25.562 1 98.56 92 GLY A N 1
ATOM 715 C CA . GLY A 1 92 ? 0.758 -9.875 -24.172 1 98.56 92 GLY A CA 1
ATOM 716 C C . GLY A 1 92 ? -0.354 -10.234 -23.203 1 98.56 92 GLY A C 1
ATOM 717 O O . GLY A 1 92 ? -0.231 -10.016 -22 1 98.56 92 GLY A O 1
ATOM 718 N N . GLY A 1 93 ? -1.432 -10.742 -23.719 1 98.69 93 GLY A N 1
ATOM 719 C CA . GLY A 1 93 ? -2.523 -11.18 -22.859 1 98.69 93 GLY A CA 1
ATOM 720 C C . GLY A 1 93 ? -2.289 -12.547 -22.234 1 98.69 93 GLY A C 1
ATOM 721 O O . GLY A 1 93 ? -1.554 -13.367 -22.797 1 98.69 93 GLY A O 1
ATOM 722 N N . PHE A 1 94 ? -2.975 -12.891 -21.219 1 98.69 94 PHE A N 1
ATOM 723 C CA . PHE A 1 94 ? -2.752 -14.133 -20.484 1 98.69 94 PHE A CA 1
ATOM 724 C C . PHE A 1 94 ? -3.424 -15.305 -21.188 1 98.69 94 PHE A C 1
ATOM 726 O O . PHE A 1 94 ? -4.605 -15.242 -21.531 1 98.69 94 PHE A O 1
ATOM 733 N N . ILE A 1 95 ? -2.662 -16.25 -21.344 1 98.5 95 ILE A N 1
ATOM 734 C CA . ILE A 1 95 ? -3.203 -17.578 -21.578 1 98.5 95 ILE A CA 1
ATOM 735 C C . ILE A 1 95 ? -3.424 -18.297 -20.25 1 98.5 95 ILE A C 1
ATOM 737 O O . ILE A 1 95 ? -4.488 -18.859 -20 1 98.5 95 ILE A O 1
ATOM 741 N N . ASP A 1 96 ? -2.406 -18.172 -19.391 1 98.69 96 ASP A N 1
ATOM 742 C CA . ASP A 1 96 ? -2.453 -18.75 -18.062 1 98.69 96 ASP A CA 1
ATOM 743 C C . ASP A 1 96 ? -1.289 -18.25 -17.203 1 98.69 96 ASP A C 1
ATOM 745 O O . ASP A 1 96 ? -0.294 -17.75 -17.734 1 98.69 96 ASP A O 1
ATOM 749 N N . ASP A 1 97 ? -1.436 -18.266 -15.906 1 98.56 97 ASP A N 1
ATOM 750 C CA . ASP A 1 97 ? -0.273 -18.219 -15.023 1 98.56 97 ASP A CA 1
ATOM 751 C C . ASP A 1 97 ? 0.034 -19.594 -14.445 1 98.56 97 ASP A C 1
ATOM 753 O O . ASP A 1 97 ? -0.881 -20.359 -14.133 1 98.56 97 ASP A O 1
ATOM 757 N N . VAL A 1 98 ? 1.329 -19.891 -14.328 1 98.62 98 VAL A N 1
ATOM 758 C CA . VAL A 1 98 ? 1.7 -21.281 -14.07 1 98.62 98 VAL A CA 1
ATOM 759 C C . VAL A 1 98 ? 2.908 -21.312 -13.133 1 98.62 98 VAL A C 1
ATOM 761 O O . VAL A 1 98 ? 3.598 -20.312 -12.953 1 98.62 98 VAL A O 1
ATOM 764 N N . LEU A 1 99 ? 3.09 -22.422 -12.562 1 98.5 99 LEU A N 1
ATOM 765 C CA . LEU A 1 99 ? 4.332 -22.797 -11.898 1 98.5 99 LEU A CA 1
ATOM 766 C C . LEU A 1 99 ? 5.07 -23.875 -12.688 1 98.5 99 LEU A C 1
ATOM 768 O O . LEU A 1 99 ? 4.449 -24.781 -13.242 1 98.5 99 LEU A O 1
ATOM 772 N N . LEU A 1 100 ? 6.383 -23.75 -12.727 1 98.75 100 LEU A N 1
ATOM 773 C CA . LEU A 1 100 ? 7.211 -24.734 -13.422 1 98.75 100 LEU A CA 1
ATOM 774 C C . LEU A 1 100 ? 8.156 -25.438 -12.453 1 98.75 100 LEU A C 1
ATOM 776 O O . LEU A 1 100 ? 8.898 -24.781 -11.719 1 98.75 100 LEU A O 1
ATOM 780 N N . TYR A 1 101 ? 8.148 -26.734 -12.492 1 98.75 101 TYR A N 1
ATOM 781 C CA . TYR A 1 101 ? 9.023 -27.547 -11.656 1 98.75 101 TYR A CA 1
ATOM 782 C C . TYR A 1 101 ? 10.039 -28.312 -12.5 1 98.75 101 TYR A C 1
ATOM 784 O O . TYR A 1 101 ? 9.703 -29.297 -13.156 1 98.75 101 TYR A O 1
ATOM 792 N N . PRO A 1 102 ? 11.289 -27.812 -12.531 1 98.56 102 PRO A N 1
ATOM 793 C CA . PRO A 1 102 ? 12.328 -28.641 -13.148 1 98.56 102 PRO A CA 1
ATOM 794 C C . PRO A 1 102 ? 12.68 -29.859 -12.32 1 98.56 102 PRO A C 1
ATOM 796 O O . PRO A 1 102 ? 13.32 -29.75 -11.273 1 98.56 102 PRO A O 1
ATOM 799 N N . LEU A 1 103 ? 12.352 -31 -12.805 1 98.25 103 LEU A N 1
ATOM 800 C CA . LEU A 1 103 ? 12.523 -32.219 -12.039 1 98.25 103 LEU A CA 1
ATOM 801 C C . LEU A 1 103 ? 13.906 -32.844 -12.258 1 98.25 103 LEU A C 1
ATOM 803 O O . LEU A 1 103 ? 14.547 -32.562 -13.273 1 98.25 103 LEU A O 1
ATOM 807 N N . SER A 1 104 ? 14.352 -33.688 -11.375 1 96.88 104 SER A N 1
ATOM 808 C CA . SER A 1 104 ? 15.695 -34.219 -11.375 1 96.88 104 SER A CA 1
ATOM 809 C C . SER A 1 104 ? 15.898 -35.188 -12.547 1 96.88 104 SER A C 1
ATOM 811 O O . SER A 1 104 ? 17.031 -35.406 -12.992 1 96.88 104 SER A O 1
ATOM 813 N N . ASN A 1 105 ? 14.867 -35.719 -13.102 1 96.31 105 ASN A N 1
ATOM 814 C CA . ASN A 1 105 ? 14.984 -36.688 -14.195 1 96.31 105 ASN A CA 1
ATOM 815 C C . ASN A 1 105 ? 15.031 -35.969 -15.547 1 96.31 105 ASN A C 1
ATOM 817 O O . ASN A 1 105 ? 14.984 -36.625 -16.594 1 96.31 105 ASN A O 1
ATOM 821 N N . GLY A 1 106 ? 14.969 -34.625 -15.508 1 95.94 106 GLY A N 1
ATOM 822 C CA . GLY A 1 106 ? 15.086 -33.875 -16.734 1 95.94 106 GLY A CA 1
ATOM 823 C C . GLY A 1 106 ? 13.75 -33.375 -17.281 1 95.94 106 GLY A C 1
ATOM 824 O O . GLY A 1 106 ? 13.703 -32.594 -18.203 1 95.94 106 GLY A O 1
ATOM 825 N N . GLU A 1 107 ? 12.688 -33.875 -16.656 1 97.69 107 GLU A N 1
ATOM 826 C CA . GLU A 1 107 ? 11.359 -33.438 -17.062 1 97.69 107 GLU A CA 1
ATOM 827 C C . GLU A 1 107 ? 10.961 -32.125 -16.344 1 97.69 107 GLU A C 1
ATOM 829 O O . GLU A 1 107 ? 11.602 -31.734 -15.375 1 97.69 107 GLU A O 1
ATOM 834 N N . TRP A 1 108 ? 10.008 -31.5 -16.953 1 98.62 108 TRP A N 1
ATOM 835 C CA . TRP A 1 108 ? 9.367 -30.344 -16.312 1 98.62 108 TRP A CA 1
ATOM 836 C C . TRP A 1 108 ? 7.918 -30.656 -15.969 1 98.62 108 TRP A C 1
ATOM 838 O O . TRP A 1 108 ? 7.195 -31.25 -16.766 1 98.62 108 TRP A O 1
ATOM 848 N N . MET A 1 109 ? 7.527 -30.297 -14.797 1 98.81 109 MET A N 1
ATOM 849 C CA . MET A 1 109 ? 6.113 -30.297 -14.445 1 98.81 109 MET A CA 1
ATOM 850 C C . MET A 1 109 ? 5.547 -28.891 -14.422 1 98.81 109 MET A C 1
ATOM 852 O O . MET A 1 109 ? 6.125 -28 -13.805 1 98.81 109 MET A O 1
ATOM 856 N N . ILE A 1 110 ? 4.492 -28.703 -15.156 1 98.88 110 ILE A N 1
ATOM 857 C CA . ILE A 1 110 ? 3.766 -27.438 -15.188 1 98.88 110 ILE A CA 1
ATOM 858 C C . ILE A 1 110 ? 2.471 -27.562 -14.383 1 98.88 110 ILE A C 1
ATOM 860 O O . ILE A 1 110 ? 1.661 -28.453 -14.648 1 98.88 110 ILE A O 1
ATOM 864 N N . VAL A 1 111 ? 2.336 -26.766 -13.43 1 98.81 111 VAL A N 1
ATOM 865 C CA . VAL A 1 111 ? 1.062 -26.688 -12.719 1 98.81 111 VAL A CA 1
ATOM 866 C C . VAL A 1 111 ? 0.228 -25.547 -13.297 1 98.81 111 VAL A C 1
ATOM 868 O O . VAL A 1 111 ? 0.617 -24.375 -13.211 1 98.81 111 VAL A O 1
ATOM 871 N N . ALA A 1 112 ? -0.863 -25.875 -13.859 1 98.44 112 ALA A N 1
ATOM 872 C CA . ALA A 1 112 ? -1.726 -24.938 -14.586 1 98.44 112 ALA A CA 1
ATOM 873 C C . ALA A 1 112 ? -3.072 -24.781 -13.883 1 98.44 112 ALA A C 1
ATOM 875 O O . ALA A 1 112 ? -3.475 -25.641 -13.094 1 98.44 112 ALA A O 1
ATOM 876 N N . ASN A 1 113 ? -3.703 -23.688 -14.156 1 97.94 113 ASN A N 1
ATOM 877 C CA . ASN A 1 113 ? -5.07 -23.531 -13.664 1 97.94 113 ASN A CA 1
ATOM 878 C C . ASN A 1 113 ? -6.023 -24.516 -14.336 1 97.94 113 ASN A C 1
ATOM 880 O O . ASN A 1 113 ? -5.832 -24.875 -15.492 1 97.94 113 ASN A O 1
ATOM 884 N N . ALA A 1 114 ? -7.02 -24.844 -13.602 1 96.5 114 ALA A N 1
ATOM 885 C CA . ALA A 1 114 ? -7.98 -25.844 -14.07 1 96.5 114 ALA A CA 1
ATOM 886 C C . ALA A 1 114 ? -8.617 -25.406 -15.383 1 96.5 114 ALA A C 1
ATOM 888 O O . ALA A 1 114 ? -8.695 -26.188 -16.328 1 96.5 114 ALA A O 1
ATOM 889 N N . ALA A 1 115 ? -8.961 -24.172 -15.453 1 94.25 115 ALA A N 1
ATOM 890 C CA . ALA A 1 115 ? -9.695 -23.641 -16.594 1 94.25 115 ALA A CA 1
ATOM 891 C C . ALA A 1 115 ? -8.805 -23.578 -17.844 1 94.25 115 ALA A C 1
ATOM 893 O O . ALA A 1 115 ? -9.305 -23.484 -18.969 1 94.25 115 ALA A O 1
ATOM 894 N N . SER A 1 116 ? -7.512 -23.688 -17.672 1 97.06 116 SER A N 1
ATOM 895 C CA . SER A 1 116 ? -6.59 -23.438 -18.766 1 97.06 116 SER A CA 1
ATOM 896 C C . SER A 1 116 ? -5.848 -24.703 -19.172 1 97.06 116 SER A C 1
ATOM 898 O O . SER A 1 116 ? -5.094 -24.703 -20.141 1 97.06 116 SER A O 1
ATOM 900 N N . ARG A 1 117 ? -6.086 -25.734 -18.5 1 97.38 117 ARG A N 1
ATOM 901 C CA . ARG A 1 117 ? -5.309 -26.969 -18.656 1 97.38 117 ARG A CA 1
ATOM 902 C C . ARG A 1 117 ? -5.238 -27.391 -20.125 1 97.38 117 ARG A C 1
ATOM 904 O O . ARG A 1 117 ? -4.148 -27.516 -20.688 1 97.38 117 ARG A O 1
ATOM 911 N N . GLU A 1 118 ? -6.363 -27.547 -20.734 1 97.31 118 GLU A N 1
ATOM 912 C CA . GLU A 1 118 ? -6.406 -28 -22.125 1 97.31 118 GLU A CA 1
ATOM 913 C C . GLU A 1 118 ? -5.805 -26.953 -23.062 1 97.31 118 GLU A C 1
ATOM 915 O O . GLU A 1 118 ? -5.074 -27.297 -24 1 97.31 118 GLU A O 1
ATOM 920 N N . LYS A 1 119 ? -6.098 -25.766 -22.797 1 97.5 119 LYS A N 1
ATOM 921 C CA . LYS A 1 119 ? -5.559 -24.672 -23.594 1 97.5 119 LYS A CA 1
ATOM 922 C C . LYS A 1 119 ? -4.039 -24.609 -23.484 1 97.5 119 LYS A C 1
ATOM 924 O O . LYS A 1 119 ? -3.355 -24.344 -24.484 1 97.5 119 LYS A O 1
ATOM 929 N N . ASP A 1 120 ? -3.557 -24.812 -22.344 1 98.62 120 ASP A N 1
ATOM 930 C CA . ASP A 1 120 ? -2.111 -24.781 -22.125 1 98.62 120 ASP A CA 1
ATOM 931 C C . ASP A 1 120 ? -1.426 -25.906 -22.891 1 98.62 120 ASP A C 1
ATOM 933 O O . ASP A 1 120 ? -0.377 -25.703 -23.516 1 98.62 120 ASP A O 1
ATOM 937 N N . ILE A 1 121 ? -2.014 -27.062 -22.844 1 98.69 121 ILE A N 1
ATOM 938 C CA . ILE A 1 121 ? -1.462 -28.203 -23.562 1 98.69 121 ILE A CA 1
ATOM 939 C C . ILE A 1 121 ? -1.427 -27.891 -25.062 1 98.69 121 ILE A C 1
ATOM 941 O O . ILE A 1 121 ? -0.403 -28.094 -25.719 1 98.69 121 ILE A O 1
ATOM 945 N N . ALA A 1 122 ? -2.529 -27.391 -25.547 1 98.5 122 ALA A N 1
ATOM 946 C CA . ALA A 1 122 ? -2.604 -27.047 -26.969 1 98.5 122 ALA A CA 1
ATOM 947 C C . ALA A 1 122 ? -1.58 -25.969 -27.312 1 98.5 122 ALA A C 1
ATOM 949 O O . ALA A 1 122 ? -0.945 -26.016 -28.375 1 98.5 122 ALA A O 1
ATOM 950 N N . TRP A 1 123 ? -1.443 -24.984 -26.453 1 98.44 123 TRP A N 1
ATOM 951 C CA . TRP A 1 123 ? -0.5 -23.891 -26.641 1 98.44 123 TRP A CA 1
ATOM 952 C C . TRP A 1 123 ? 0.93 -24.406 -26.734 1 98.44 123 TRP A C 1
ATOM 954 O O . TRP A 1 123 ? 1.665 -24.062 -27.656 1 98.44 123 TRP A O 1
ATOM 964 N N . LEU A 1 124 ? 1.305 -25.297 -25.859 1 98.75 124 LEU A N 1
ATOM 965 C CA . LEU A 1 124 ? 2.629 -25.906 -25.828 1 98.75 124 LEU A CA 1
ATOM 966 C C . LEU A 1 124 ? 2.885 -26.719 -27.109 1 98.75 124 LEU A C 1
ATOM 968 O O . LEU A 1 124 ? 3.947 -26.594 -27.719 1 98.75 124 LEU A O 1
ATOM 972 N N . GLN A 1 125 ? 1.916 -27.453 -27.484 1 98.5 125 GLN A N 1
ATOM 973 C CA . GLN A 1 125 ? 2.047 -28.297 -28.688 1 98.5 125 GLN A CA 1
ATOM 974 C C . GLN A 1 125 ? 2.195 -27.438 -29.938 1 98.5 125 GLN A C 1
ATOM 976 O O . GLN A 1 125 ? 3.031 -27.719 -30.797 1 98.5 125 GLN A O 1
ATOM 981 N N . GLN A 1 126 ? 1.404 -26.453 -30 1 98.38 126 GLN A N 1
ATOM 982 C CA . GLN A 1 126 ? 1.433 -25.562 -31.156 1 98.38 126 GLN A CA 1
ATOM 983 C C . GLN A 1 126 ? 2.799 -24.906 -31.297 1 98.38 126 GLN A C 1
ATOM 985 O O . GLN A 1 126 ? 3.363 -24.875 -32.406 1 98.38 126 GLN A O 1
ATOM 990 N N . TRP A 1 127 ? 3.322 -24.406 -30.281 1 98.62 127 TRP A N 1
ATOM 991 C CA . TRP A 1 127 ? 4.594 -23.688 -30.359 1 98.62 127 TRP A CA 1
ATOM 992 C C . TRP A 1 127 ? 5.75 -24.656 -30.562 1 98.62 127 TRP A C 1
ATOM 994 O O . TRP A 1 127 ? 6.73 -24.344 -31.234 1 98.62 127 TRP A O 1
ATOM 1004 N N . ALA A 1 128 ? 5.68 -25.844 -29.953 1 98.44 128 ALA A N 1
ATOM 1005 C CA . ALA A 1 128 ? 6.688 -26.859 -30.219 1 98.44 128 ALA A CA 1
ATOM 1006 C C . ALA A 1 128 ? 6.777 -27.156 -31.719 1 98.44 128 ALA A C 1
ATOM 1008 O O . ALA A 1 128 ? 7.875 -27.219 -32.281 1 98.44 128 ALA A O 1
ATOM 1009 N N . ARG A 1 129 ? 5.645 -27.297 -32.344 1 98.25 129 ARG A N 1
ATOM 1010 C CA . ARG A 1 129 ? 5.59 -27.562 -33.781 1 98.25 129 ARG A CA 1
ATOM 1011 C C . ARG A 1 129 ? 6.125 -26.375 -34.562 1 98.25 129 ARG A C 1
ATOM 1013 O O . ARG A 1 129 ? 6.93 -26.547 -35.5 1 98.25 129 ARG A O 1
ATOM 1020 N N . ARG A 1 130 ? 5.656 -25.219 -34.219 1 98.19 130 ARG A N 1
ATOM 1021 C CA . ARG A 1 130 ? 6.043 -24 -34.906 1 98.19 130 ARG A CA 1
ATOM 1022 C C . ARG A 1 130 ? 7.555 -23.812 -34.875 1 98.19 130 ARG A C 1
ATOM 1024 O O . ARG A 1 130 ? 8.148 -23.344 -35.844 1 98.19 130 ARG A O 1
ATOM 1031 N N . LEU A 1 131 ? 8.141 -24.172 -33.781 1 98 131 LEU A N 1
ATOM 1032 C CA . LEU A 1 131 ? 9.562 -23.938 -33.594 1 98 131 LEU A CA 1
ATOM 1033 C C . LEU A 1 131 ? 10.375 -25.172 -34 1 98 131 LEU A C 1
ATOM 1035 O O . LEU A 1 131 ? 11.609 -25.125 -33.969 1 98 131 LEU A O 1
ATOM 1039 N N . GLY A 1 132 ? 9.781 -26.219 -34.281 1 98.25 132 GLY A N 1
ATOM 1040 C CA . GLY A 1 132 ? 10.438 -27.453 -34.656 1 98.25 132 GLY A CA 1
ATOM 1041 C C . GLY A 1 132 ? 11.211 -28.094 -33.531 1 98.25 132 GLY A C 1
ATOM 1042 O O . GLY A 1 132 ? 12.32 -28.594 -33.75 1 98.25 132 GLY A O 1
ATOM 1043 N N . LEU A 1 133 ? 10.633 -28.062 -32.375 1 98.19 133 LEU A N 1
ATOM 1044 C CA . LEU A 1 133 ? 11.352 -28.547 -31.203 1 98.19 133 LEU A CA 1
ATOM 1045 C C . LEU A 1 133 ? 10.906 -29.953 -30.844 1 98.19 133 LEU A C 1
ATOM 1047 O O . LEU A 1 133 ? 9.734 -30.312 -31 1 98.19 133 LEU A O 1
ATOM 1051 N N . ASP A 1 134 ? 11.844 -30.703 -30.312 1 97.62 134 ASP A N 1
ATOM 1052 C CA . ASP A 1 134 ? 11.586 -32.062 -29.891 1 97.62 134 ASP A CA 1
ATOM 1053 C C . ASP A 1 134 ? 11.148 -32.125 -28.438 1 97.62 134 ASP A C 1
ATOM 1055 O O . ASP A 1 134 ? 11.984 -32.156 -27.531 1 97.62 134 ASP A O 1
ATOM 1059 N N . VAL A 1 135 ? 9.844 -32.25 -28.234 1 98.25 135 VAL A N 1
ATOM 1060 C CA . VAL A 1 135 ? 9.297 -32.344 -26.891 1 98.25 135 VAL A CA 1
ATOM 1061 C C . VAL A 1 135 ? 8.109 -33.312 -26.875 1 98.25 135 VAL A C 1
ATOM 1063 O O . VAL A 1 135 ? 7.484 -33.562 -27.906 1 98.25 135 VAL A O 1
ATOM 1066 N N . GLU A 1 136 ? 7.914 -33.938 -25.781 1 98.44 136 GLU A N 1
ATOM 1067 C CA . GLU A 1 136 ? 6.73 -34.719 -25.5 1 98.44 136 GLU A CA 1
ATOM 1068 C C . GLU A 1 136 ? 5.922 -34.125 -24.344 1 98.44 136 GLU A C 1
ATOM 1070 O O . GLU A 1 136 ? 6.484 -33.75 -23.312 1 98.44 136 GLU A O 1
ATOM 1075 N N . ILE A 1 137 ? 4.633 -33.969 -24.562 1 98.69 137 ILE A N 1
ATOM 1076 C CA . ILE A 1 137 ? 3.748 -33.344 -23.578 1 98.69 137 ILE A CA 1
ATOM 1077 C C . ILE A 1 137 ? 2.709 -34.344 -23.109 1 98.69 137 ILE A C 1
ATOM 1079 O O . ILE A 1 137 ? 1.978 -34.938 -23.906 1 98.69 137 ILE A O 1
ATOM 1083 N N . ARG A 1 138 ? 2.654 -34.562 -21.766 1 98.38 138 ARG A N 1
ATOM 1084 C CA . ARG A 1 138 ? 1.718 -35.5 -21.172 1 98.38 138 ARG A CA 1
ATOM 1085 C C . ARG A 1 138 ? 0.87 -34.844 -20.094 1 98.38 138 ARG A C 1
ATOM 1087 O O . ARG A 1 138 ? 1.389 -34.062 -19.281 1 98.38 138 ARG A O 1
ATOM 1094 N N . ASP A 1 139 ? -0.389 -35.094 -20.188 1 98.5 139 ASP A N 1
ATOM 1095 C CA . ASP A 1 139 ? -1.313 -34.625 -19.172 1 98.5 139 ASP A CA 1
ATOM 1096 C C . ASP A 1 139 ? -1.426 -35.656 -18.031 1 98.5 139 ASP A C 1
ATOM 1098 O O . ASP A 1 139 ? -2.031 -36.719 -18.188 1 98.5 139 ASP A O 1
ATOM 1102 N N . GLU A 1 140 ? -0.937 -35.312 -16.828 1 98.12 140 GLU A N 1
ATOM 1103 C CA . GLU A 1 140 ? -0.952 -36.219 -15.688 1 98.12 140 GLU A CA 1
ATOM 1104 C C . GLU A 1 140 ? -1.94 -35.75 -14.625 1 98.12 140 GLU A C 1
ATOM 1106 O O . GLU A 1 140 ? -1.877 -36.188 -13.477 1 98.12 140 GLU A O 1
ATOM 1111 N N . THR A 1 141 ? -2.836 -34.938 -15.008 1 97.81 141 THR A N 1
ATOM 1112 C CA . THR A 1 141 ? -3.783 -34.312 -14.102 1 97.81 141 THR A CA 1
ATOM 1113 C C . THR A 1 141 ? -4.602 -35.375 -13.359 1 97.81 141 THR A C 1
ATOM 1115 O O . THR A 1 141 ? -4.891 -35.219 -12.172 1 97.81 141 THR A O 1
ATOM 1118 N N . PHE A 1 142 ? -4.918 -36.406 -13.945 1 96.12 142 PHE A N 1
ATOM 1119 C CA . PHE A 1 142 ? -5.836 -37.375 -13.359 1 96.12 142 PHE A CA 1
ATOM 1120 C C . PHE A 1 142 ? -5.066 -38.5 -12.648 1 96.12 142 PHE A C 1
ATOM 1122 O O . PHE A 1 142 ? -5.641 -39.25 -11.867 1 96.12 142 PHE A O 1
ATOM 1129 N N . SER A 1 143 ? -3.797 -38.625 -12.898 1 97.31 143 SER A N 1
ATOM 1130 C CA . SER A 1 143 ? -2.994 -39.656 -12.273 1 97.31 143 SER A CA 1
ATOM 1131 C C . SER A 1 143 ? -2.203 -39.125 -11.086 1 97.31 143 SER A C 1
ATOM 1133 O O . SER A 1 143 ? -1.567 -39.906 -10.359 1 97.31 143 SER A O 1
ATOM 1135 N N . MET A 1 144 ? -2.248 -37.844 -10.891 1 97.94 144 MET A N 1
ATOM 1136 C CA . MET A 1 144 ? -1.534 -37.188 -9.805 1 97.94 144 MET A CA 1
ATOM 1137 C C . MET A 1 144 ? -2.447 -36.188 -9.078 1 97.94 144 MET A C 1
ATOM 1139 O O . MET A 1 144 ? -3.043 -35.312 -9.703 1 97.94 144 MET A O 1
ATOM 1143 N N . ALA A 1 145 ? -2.549 -36.406 -7.801 1 98.38 145 ALA A N 1
ATOM 1144 C CA . ALA A 1 145 ? -3.346 -35.469 -6.996 1 98.38 145 ALA A CA 1
ATOM 1145 C C . ALA A 1 145 ? -2.463 -34.406 -6.348 1 98.38 145 ALA A C 1
ATOM 1147 O O . ALA A 1 145 ? -1.244 -34.562 -6.262 1 98.38 145 ALA A O 1
ATOM 1148 N N . LEU A 1 146 ? -3.049 -33.281 -5.996 1 98.69 146 LEU A N 1
ATOM 1149 C CA . LEU A 1 146 ? -2.375 -32.188 -5.348 1 98.69 146 LEU A CA 1
ATOM 1150 C C . LEU A 1 146 ? -3.082 -31.797 -4.051 1 98.69 146 LEU A C 1
ATOM 1152 O O . LEU A 1 146 ? -4.242 -31.375 -4.07 1 98.69 146 LEU A O 1
ATOM 1156 N N . VAL A 1 147 ? -2.408 -31.938 -2.951 1 98.81 147 VAL A N 1
ATOM 1157 C CA . VAL A 1 147 ? -2.895 -31.562 -1.629 1 98.81 147 VAL A CA 1
ATOM 1158 C C . VAL A 1 147 ? -2.08 -30.375 -1.099 1 98.81 147 VAL A C 1
ATOM 1160 O O . VAL A 1 147 ? -0.849 -30.438 -1.047 1 98.81 147 VAL A O 1
ATOM 1163 N N . ALA A 1 148 ? -2.729 -29.328 -0.725 1 98.88 148 ALA A N 1
ATOM 1164 C CA . ALA A 1 148 ? -2.057 -28.172 -0.158 1 98.88 148 ALA A CA 1
ATOM 1165 C C . ALA A 1 148 ? -2.322 -28.062 1.341 1 98.88 148 ALA A C 1
ATOM 1167 O O . ALA A 1 148 ? -3.477 -28.031 1.773 1 98.88 148 ALA A O 1
ATOM 1168 N N . VAL A 1 149 ? -1.325 -28.047 2.088 1 98.88 149 VAL A N 1
ATOM 1169 C CA . VAL A 1 149 ? -1.378 -27.812 3.527 1 98.88 149 VAL A CA 1
ATOM 1170 C C . VAL A 1 149 ? -0.88 -26.406 3.848 1 98.88 149 VAL A C 1
ATOM 1172 O O . VAL A 1 149 ? 0.303 -26.109 3.672 1 98.88 149 VAL A O 1
ATOM 1175 N N . GLN A 1 150 ? -1.716 -25.578 4.355 1 98.69 150 GLN A N 1
ATOM 1176 C CA . GLN A 1 150 ? -1.435 -24.156 4.438 1 98.69 150 GLN A CA 1
ATOM 1177 C C . GLN A 1 150 ? -1.694 -23.625 5.844 1 98.69 150 GLN A C 1
ATOM 1179 O O . GLN A 1 150 ? -2.703 -23.953 6.465 1 98.69 150 GLN A O 1
ATOM 1184 N N . GLY A 1 151 ? -0.824 -22.75 6.328 1 98.44 151 GLY A N 1
ATOM 1185 C CA . GLY A 1 151 ? -0.97 -22.125 7.633 1 98.44 151 GLY A CA 1
ATOM 1186 C C . GLY A 1 151 ? 0.294 -22.188 8.469 1 98.44 151 GLY A C 1
ATOM 1187 O O . GLY A 1 151 ? 1.196 -22.969 8.18 1 98.44 151 GLY A O 1
ATOM 1188 N N . PRO A 1 152 ? 0.358 -21.406 9.516 1 97.81 152 PRO A N 1
ATOM 1189 C CA . PRO A 1 152 ? 1.567 -21.328 10.344 1 97.81 152 PRO A CA 1
ATOM 1190 C C . PRO A 1 152 ? 1.9 -22.656 11.016 1 97.81 152 PRO A C 1
ATOM 1192 O O . PRO A 1 152 ? 3.055 -22.906 11.375 1 97.81 152 PRO A O 1
ATOM 1195 N N . GLU A 1 153 ? 0.949 -23.562 11.109 1 98.19 153 GLU A N 1
ATOM 1196 C CA . GLU A 1 153 ? 1.175 -24.844 11.773 1 98.19 153 GLU A CA 1
ATOM 1197 C C . GLU A 1 153 ? 1.306 -25.984 10.75 1 98.19 153 GLU A C 1
ATOM 1199 O O . GLU A 1 153 ? 1.229 -27.156 11.109 1 98.19 153 GLU A O 1
ATOM 1204 N N . SER A 1 154 ? 1.487 -25.672 9.523 1 98.56 154 SER A N 1
ATOM 1205 C CA . SER A 1 154 ? 1.554 -26.672 8.461 1 98.56 154 SER A CA 1
ATOM 1206 C C . SER A 1 154 ? 2.691 -27.656 8.695 1 98.56 154 SER A C 1
ATOM 1208 O O . SER A 1 154 ? 2.494 -28.875 8.609 1 98.56 154 SER A O 1
ATOM 1210 N N . LEU A 1 155 ? 3.869 -27.125 9.07 1 98.38 155 LEU A N 1
ATOM 1211 C CA . LEU A 1 155 ? 5.016 -28 9.32 1 98.38 155 LEU A CA 1
ATOM 1212 C C . LEU A 1 155 ? 4.746 -28.953 10.484 1 98.38 155 LEU A C 1
ATOM 1214 O O . LEU A 1 155 ? 5.047 -30.141 10.398 1 98.38 155 LEU A O 1
ATOM 1218 N N . ARG A 1 156 ? 4.191 -28.422 11.492 1 98.25 156 ARG A N 1
ATOM 1219 C CA . ARG A 1 156 ? 3.902 -29.203 12.688 1 98.25 156 ARG A CA 1
ATOM 1220 C C . ARG A 1 156 ? 2.947 -30.344 12.367 1 98.25 156 ARG A C 1
ATOM 1222 O O . ARG A 1 156 ? 3.184 -31.484 12.773 1 98.25 156 ARG A O 1
ATOM 1229 N N . VAL A 1 157 ? 1.909 -30.094 11.648 1 98.75 157 VAL A N 1
ATOM 1230 C CA . VAL A 1 157 ? 0.898 -31.109 11.352 1 98.75 157 VAL A CA 1
ATOM 1231 C C . VAL A 1 157 ? 1.478 -32.156 10.414 1 98.75 157 VAL A C 1
ATOM 1233 O O . VAL A 1 157 ? 1.158 -33.344 10.523 1 98.75 157 VAL A O 1
ATOM 1236 N N . LEU A 1 158 ? 2.293 -31.766 9.461 1 98.81 158 LEU A N 1
ATOM 1237 C CA . LEU A 1 158 ? 2.943 -32.719 8.57 1 98.81 158 LEU A CA 1
ATOM 1238 C C . LEU A 1 158 ? 3.855 -33.656 9.344 1 98.81 158 LEU A C 1
ATOM 1240 O O . LEU A 1 158 ? 3.924 -34.844 9.047 1 98.81 158 LEU A O 1
ATOM 1244 N N . GLY A 1 159 ? 4.516 -33.094 10.305 1 98.69 159 GLY A N 1
ATOM 1245 C CA . GLY A 1 159 ? 5.305 -33.938 11.188 1 98.69 159 GLY A CA 1
ATOM 1246 C C . GLY A 1 159 ? 4.469 -34.969 11.953 1 98.69 159 GLY A C 1
ATOM 1247 O O . GLY A 1 159 ? 4.855 -36.125 12.094 1 98.69 159 GLY A O 1
ATOM 1248 N N . ARG A 1 160 ? 3.363 -34.562 12.438 1 98.38 160 ARG A N 1
ATOM 1249 C CA . ARG A 1 160 ? 2.482 -35.406 13.234 1 98.38 160 ARG A CA 1
ATOM 1250 C C . ARG A 1 160 ? 2.01 -36.625 12.43 1 98.38 160 ARG A C 1
ATOM 1252 O O . ARG A 1 160 ? 1.775 -37.688 12.992 1 98.38 160 ARG A O 1
ATOM 1259 N N . VAL A 1 161 ? 1.909 -36.438 11.117 1 98.56 161 VAL A N 1
ATOM 1260 C CA . VAL A 1 161 ? 1.396 -37.531 10.328 1 98.56 161 VAL A CA 1
ATOM 1261 C C . VAL A 1 161 ? 2.559 -38.375 9.766 1 98.56 161 VAL A C 1
ATOM 1263 O O . VAL A 1 161 ? 2.361 -39.219 8.914 1 98.56 161 VAL A O 1
ATOM 1266 N N . GLY A 1 162 ? 3.775 -38 10.125 1 98.31 162 GLY A N 1
ATOM 1267 C CA . GLY A 1 162 ? 4.883 -38.906 9.891 1 98.31 162 GLY A CA 1
ATOM 1268 C C . GLY A 1 162 ? 5.801 -38.469 8.766 1 98.31 162 GLY A C 1
ATOM 1269 O O . GLY A 1 162 ? 6.645 -39.219 8.305 1 98.31 162 GLY A O 1
ATOM 1270 N N . LEU A 1 163 ? 5.68 -37.25 8.25 1 98.44 163 LEU A N 1
ATOM 1271 C CA . LEU A 1 163 ? 6.617 -36.781 7.238 1 98.44 163 LEU A CA 1
ATOM 1272 C C . LEU A 1 163 ? 7.91 -36.281 7.883 1 98.44 163 LEU A C 1
ATOM 1274 O O . LEU A 1 163 ? 7.93 -35.969 9.078 1 98.44 163 LEU A O 1
ATOM 1278 N N . ASP A 1 164 ? 8.938 -36.25 7.141 1 97.88 164 ASP A N 1
ATOM 1279 C CA . ASP A 1 164 ? 10.258 -35.844 7.617 1 97.88 164 ASP A CA 1
ATOM 1280 C C . ASP A 1 164 ? 10.336 -34.344 7.836 1 97.88 164 ASP A C 1
ATOM 1282 O O . ASP A 1 164 ? 10.609 -33.594 6.898 1 97.88 164 ASP A O 1
ATOM 1286 N N . VAL A 1 165 ? 10.266 -33.938 9 1 97.5 165 VAL A N 1
ATOM 1287 C CA . VAL A 1 165 ? 10.188 -32.531 9.359 1 97.5 165 VAL A CA 1
ATOM 1288 C C . VAL A 1 165 ? 11.508 -31.844 9.047 1 97.5 165 VAL A C 1
ATOM 1290 O O . VAL A 1 165 ? 11.523 -30.688 8.609 1 97.5 165 VAL A O 1
ATOM 1293 N N . ALA A 1 166 ? 12.555 -32.469 9.289 1 97.88 166 ALA A N 1
ATOM 1294 C CA . ALA A 1 166 ? 13.859 -31.875 9.047 1 97.88 166 ALA A CA 1
ATOM 1295 C C . ALA A 1 166 ? 14.023 -31.484 7.578 1 97.88 166 ALA A C 1
ATOM 1297 O O . ALA A 1 166 ? 14.484 -30.391 7.266 1 97.88 166 ALA A O 1
ATOM 1298 N N . THR A 1 167 ? 13.625 -32.375 6.738 1 98.12 167 THR A N 1
ATOM 1299 C CA . THR A 1 167 ? 13.68 -32.125 5.305 1 98.12 167 THR A CA 1
ATOM 1300 C C . THR A 1 167 ? 12.766 -30.969 4.926 1 98.12 167 THR A C 1
ATOM 1302 O O . THR A 1 167 ? 13.18 -30.047 4.223 1 98.12 167 THR A O 1
ATOM 1305 N N . LEU A 1 168 ? 11.617 -31 5.453 1 98.44 168 LEU A N 1
ATOM 1306 C CA . LEU A 1 168 ? 10.633 -29.984 5.086 1 98.44 168 LEU A CA 1
ATOM 1307 C C . LEU A 1 168 ? 11.016 -28.625 5.652 1 98.44 168 LEU A C 1
ATOM 1309 O O . LEU A 1 168 ? 10.797 -27.594 5.012 1 98.44 168 LEU A O 1
ATOM 1313 N N . GLU A 1 169 ? 11.531 -28.578 6.801 1 97.62 169 GLU A N 1
ATOM 1314 C CA . GLU A 1 169 ? 11.953 -27.344 7.453 1 97.62 169 GLU A CA 1
ATOM 1315 C C . GLU A 1 169 ? 13.094 -26.688 6.688 1 97.62 169 GLU A C 1
ATOM 1317 O O . GLU A 1 169 ? 13.227 -25.453 6.711 1 97.62 169 GLU A O 1
ATOM 1322 N N . SER A 1 170 ? 13.883 -27.469 6.047 1 98 170 SER A N 1
ATOM 1323 C CA . SER A 1 170 ? 15.039 -26.938 5.328 1 98 170 SER A CA 1
ATOM 1324 C C . SER A 1 170 ? 14.625 -26.266 4.031 1 98 170 SER A C 1
ATOM 1326 O O . SER A 1 170 ? 15.406 -25.516 3.434 1 98 170 SER A O 1
ATOM 1328 N N . LEU A 1 171 ? 13.438 -26.562 3.559 1 98.12 171 LEU A N 1
ATOM 1329 C CA . LEU A 1 171 ? 12.953 -25.953 2.318 1 98.12 171 LEU A CA 1
ATOM 1330 C C . LEU A 1 171 ? 12.648 -24.469 2.512 1 98.12 171 LEU A C 1
ATOM 1332 O O . LEU A 1 171 ? 11.875 -24.109 3.402 1 98.12 171 LEU A O 1
ATOM 1336 N N . LYS A 1 172 ? 13.25 -23.672 1.744 1 96.81 172 LYS A N 1
ATOM 1337 C CA . LYS A 1 172 ? 12.844 -22.281 1.641 1 96.81 172 LYS A CA 1
ATOM 1338 C C . LYS A 1 172 ? 11.609 -22.125 0.747 1 96.81 172 LYS A C 1
ATOM 1340 O O . LYS A 1 172 ? 11.195 -23.094 0.095 1 96.81 172 LYS A O 1
ATOM 1345 N N . ARG A 1 173 ? 11.023 -21.062 0.743 1 96.06 173 ARG A N 1
ATOM 1346 C CA . ARG A 1 173 ? 9.883 -20.781 -0.122 1 96.06 173 ARG A CA 1
ATOM 1347 C C . ARG A 1 173 ? 10.227 -21.062 -1.583 1 96.06 173 ARG A C 1
ATOM 1349 O O . ARG A 1 173 ? 11.273 -20.641 -2.07 1 96.06 173 ARG A O 1
ATOM 1356 N N . MET A 1 174 ? 9.398 -21.797 -2.238 1 97.44 174 MET A N 1
ATOM 1357 C CA . MET A 1 174 ? 9.484 -22.141 -3.658 1 97.44 174 MET A CA 1
ATOM 1358 C C . MET A 1 174 ? 10.609 -23.141 -3.918 1 97.44 174 MET A C 1
ATOM 1360 O O . MET A 1 174 ? 11.18 -23.156 -5.008 1 97.44 174 MET A O 1
ATOM 1364 N N . GLU A 1 175 ? 10.938 -23.797 -2.93 1 98.38 175 GLU A N 1
ATOM 1365 C CA . GLU A 1 175 ? 11.789 -24.969 -3.086 1 98.38 175 GLU A CA 1
ATOM 1366 C C . GLU A 1 175 ? 10.992 -26.25 -2.896 1 98.38 175 GLU A C 1
ATOM 1368 O O . GLU A 1 175 ? 9.898 -26.234 -2.33 1 98.38 175 GLU A O 1
ATOM 1373 N N . PHE A 1 176 ? 11.555 -27.344 -3.422 1 98.75 176 PHE A N 1
ATOM 1374 C CA . PHE A 1 176 ? 10.812 -28.594 -3.318 1 98.75 176 PHE A CA 1
ATOM 1375 C C . PHE A 1 176 ? 11.758 -29.781 -3.256 1 98.75 176 PHE A C 1
ATOM 1377 O O . PHE A 1 176 ? 12.938 -29.672 -3.602 1 98.75 176 PHE A O 1
ATOM 1384 N N . VAL A 1 177 ? 11.25 -30.875 -2.75 1 98.69 177 VAL A N 1
ATOM 1385 C CA . VAL A 1 177 ? 11.938 -32.156 -2.758 1 98.69 177 VAL A CA 1
ATOM 1386 C C . VAL A 1 177 ? 11.109 -33.188 -3.535 1 98.69 177 VAL A C 1
ATOM 1388 O O . VAL A 1 177 ? 9.898 -33.031 -3.684 1 98.69 177 VAL A O 1
ATOM 1391 N N . GLU A 1 178 ? 11.812 -34.125 -4.055 1 98.5 178 GLU A N 1
ATOM 1392 C CA . GLU A 1 178 ? 11.148 -35.156 -4.859 1 98.5 178 GLU A CA 1
ATOM 1393 C C . GLU A 1 178 ? 11.195 -36.531 -4.168 1 98.5 178 GLU A C 1
ATOM 1395 O O . GLU A 1 178 ? 12.133 -36.812 -3.426 1 98.5 178 GLU A O 1
ATOM 1400 N N . ASN A 1 179 ? 10.148 -37.25 -4.43 1 98 179 ASN A N 1
ATOM 1401 C CA . ASN A 1 179 ? 10.07 -38.656 -4.062 1 98 179 ASN A CA 1
ATOM 1402 C C . ASN A 1 179 ? 10.328 -38.875 -2.574 1 98 179 ASN A C 1
ATOM 1404 O O . ASN A 1 179 ? 11.141 -39.719 -2.189 1 98 179 ASN A O 1
ATOM 1408 N N . LEU A 1 180 ? 9.664 -38.156 -1.812 1 98.25 180 LEU A N 1
ATOM 1409 C CA . LEU A 1 180 ? 9.781 -38.281 -0.364 1 98.25 180 LEU A CA 1
ATOM 1410 C C . LEU A 1 180 ? 8.977 -39.469 0.153 1 98.25 180 LEU A C 1
ATOM 1412 O O . LEU A 1 180 ? 7.805 -39.625 -0.186 1 98.25 180 LEU A O 1
ATOM 1416 N N . ASP A 1 181 ? 9.594 -40.281 0.944 1 97.88 181 ASP A N 1
ATOM 1417 C CA . ASP A 1 181 ? 8.867 -41.406 1.559 1 97.88 181 ASP A CA 1
ATOM 1418 C C . ASP A 1 181 ? 7.934 -40.906 2.66 1 97.88 181 ASP A C 1
ATOM 1420 O O . ASP A 1 181 ? 8.258 -39.938 3.373 1 97.88 181 ASP A O 1
ATOM 1424 N N . SER A 1 182 ? 6.781 -41.531 2.748 1 98 182 SER A N 1
ATOM 1425 C CA . SER A 1 182 ? 5.816 -41.25 3.801 1 98 182 SER A CA 1
ATOM 1426 C C . SER A 1 182 ? 5.082 -42.5 4.242 1 98 182 SER A C 1
ATOM 1428 O O . SER A 1 182 ? 5.18 -43.562 3.59 1 98 182 SER A O 1
ATOM 1430 N N . PRO A 1 183 ? 4.34 -42.438 5.367 1 98.19 183 PRO A N 1
ATOM 1431 C CA . PRO A 1 183 ? 3.555 -43.594 5.816 1 98.19 183 PRO A CA 1
ATOM 1432 C C . PRO A 1 183 ? 2.449 -43.969 4.836 1 98.19 183 PRO A C 1
ATOM 1434 O O . PRO A 1 183 ? 1.861 -45.062 4.949 1 98.19 183 PRO A O 1
ATOM 1437 N N . PHE A 1 184 ? 2.186 -43.156 3.846 1 98.12 184 PHE A N 1
ATOM 1438 C CA . PHE A 1 184 ? 1.044 -43.344 2.959 1 98.12 184 PHE A CA 1
ATOM 1439 C C . PHE A 1 184 ? 1.502 -43.781 1.572 1 98.12 184 PHE A C 1
ATOM 1441 O O . PHE A 1 184 ? 0.682 -44.156 0.73 1 98.12 184 PHE A O 1
ATOM 1448 N N . GLY A 1 185 ? 2.777 -43.625 1.384 1 97.94 185 GLY A N 1
ATOM 1449 C CA . GLY A 1 185 ? 3.377 -43.875 0.079 1 97.94 185 GLY A CA 1
ATOM 1450 C C . GLY A 1 185 ? 4.379 -42.812 -0.316 1 97.94 185 GLY A C 1
ATOM 1451 O O . GLY A 1 185 ? 4.805 -42 0.519 1 97.94 185 GLY A O 1
ATOM 1452 N N . LYS A 1 186 ? 4.711 -42.875 -1.556 1 98 186 LYS A N 1
ATOM 1453 C CA . LYS A 1 186 ? 5.711 -41.969 -2.066 1 98 186 LYS A CA 1
ATOM 1454 C C . LYS A 1 186 ? 5.07 -40.625 -2.488 1 98 186 LYS A C 1
ATOM 1456 O O . LYS A 1 186 ? 4.066 -40.625 -3.203 1 98 186 LYS A O 1
ATOM 1461 N N . LEU A 1 187 ? 5.652 -39.594 -2.021 1 98.75 187 LEU A N 1
ATOM 1462 C CA . LEU A 1 187 ? 5.262 -38.25 -2.463 1 98.75 187 LEU A CA 1
ATOM 1463 C C . LEU A 1 187 ? 6.16 -37.781 -3.598 1 98.75 187 LEU A C 1
ATOM 1465 O O . LEU A 1 187 ? 7.355 -37.562 -3.396 1 98.75 187 LEU A O 1
ATOM 1469 N N . ARG A 1 188 ? 5.609 -37.625 -4.668 1 98.44 188 ARG A N 1
ATOM 1470 C CA . ARG A 1 188 ? 6.387 -37.344 -5.867 1 98.44 188 ARG A CA 1
ATOM 1471 C C . ARG A 1 188 ? 7.094 -36 -5.738 1 98.44 188 ARG A C 1
ATOM 1473 O O . ARG A 1 188 ? 8.266 -35.875 -6.094 1 98.44 188 ARG A O 1
ATOM 1480 N N . VAL A 1 189 ? 6.398 -34.969 -5.328 1 98.75 189 VAL A N 1
ATOM 1481 C CA . VAL A 1 189 ? 6.945 -33.625 -5.105 1 98.75 189 VAL A CA 1
ATOM 1482 C C . VAL A 1 189 ? 6.332 -33.031 -3.846 1 98.75 189 VAL A C 1
ATOM 1484 O O . VAL A 1 189 ? 5.125 -33.156 -3.611 1 98.75 189 VAL A O 1
ATOM 1487 N N . VAL A 1 190 ? 7.117 -32.469 -3.021 1 98.88 190 VAL A N 1
ATOM 1488 C CA . VAL A 1 190 ? 6.672 -31.641 -1.906 1 98.88 190 VAL A CA 1
ATOM 1489 C C . VAL A 1 190 ? 7.332 -30.266 -1.987 1 98.88 190 VAL A C 1
ATOM 1491 O O . VAL A 1 190 ? 8.555 -30.156 -1.894 1 98.88 190 VAL A O 1
ATOM 1494 N N . SER A 1 191 ? 6.574 -29.297 -2.176 1 98.75 191 SER A N 1
ATOM 1495 C CA . SER A 1 191 ? 7.098 -27.938 -2.295 1 98.75 191 SER A CA 1
ATOM 1496 C C . SER A 1 191 ? 6.605 -27.062 -1.154 1 98.75 191 SER A C 1
ATOM 1498 O O . SER A 1 191 ? 5.496 -27.25 -0.653 1 98.75 191 SER A O 1
ATOM 1500 N N . ARG A 1 192 ? 7.438 -26.156 -0.73 1 98.38 192 ARG A N 1
ATOM 1501 C CA . ARG A 1 192 ? 6.984 -25.109 0.184 1 98.38 192 ARG A CA 1
ATOM 1502 C C . ARG A 1 192 ? 6.426 -23.922 -0.582 1 98.38 192 ARG A C 1
ATOM 1504 O O . ARG A 1 192 ? 7.172 -23.016 -0.952 1 98.38 192 ARG A O 1
ATOM 1511 N N . SER A 1 193 ? 5.211 -23.938 -0.867 1 97.06 193 SER A N 1
ATOM 1512 C CA . SER A 1 193 ? 4.488 -23 -1.72 1 97.06 193 SER A CA 1
ATOM 1513 C C . SER A 1 193 ? 2.996 -23.016 -1.414 1 97.06 193 SER A C 1
ATOM 1515 O O . SER A 1 193 ? 2.521 -23.859 -0.651 1 97.06 193 SER A O 1
ATOM 1517 N N . GLY A 1 194 ? 2.361 -22.031 -1.956 1 95.25 194 GLY A N 1
ATOM 1518 C CA . GLY A 1 194 ? 0.923 -21.922 -1.779 1 95.25 194 GLY A CA 1
ATOM 1519 C C . GLY A 1 194 ? 0.354 -20.625 -2.322 1 95.25 194 GLY A C 1
ATOM 1520 O O . GLY A 1 194 ? 1.104 -19.719 -2.684 1 95.25 194 GLY A O 1
ATOM 1521 N N . TRP A 1 195 ? -0.942 -20.531 -2.359 1 95.38 195 TRP A N 1
ATOM 1522 C CA . TRP A 1 195 ? -1.649 -19.375 -2.9 1 95.38 195 TRP A CA 1
ATOM 1523 C C . TRP A 1 195 ? -2.584 -18.766 -1.856 1 95.38 195 TRP A C 1
ATOM 1525 O O . TRP A 1 195 ? -3.734 -18.438 -2.158 1 95.38 195 TRP A O 1
ATOM 1535 N N . THR A 1 196 ? -2.148 -18.781 -0.61 1 96.56 196 THR A N 1
ATOM 1536 C CA . THR A 1 196 ? -2.98 -18.297 0.486 1 96.56 196 THR A CA 1
ATOM 1537 C C . THR A 1 196 ? -2.35 -17.078 1.142 1 96.56 196 THR A C 1
ATOM 1539 O O . THR A 1 196 ? -3.006 -16.359 1.908 1 96.56 196 THR A O 1
ATOM 1542 N N . GLY A 1 197 ? -1.122 -16.859 0.856 1 95 197 GLY A N 1
ATOM 1543 C CA . GLY A 1 197 ? -0.4 -15.805 1.538 1 95 197 GLY A CA 1
ATOM 1544 C C . GLY A 1 197 ? 0.148 -16.234 2.889 1 95 197 GLY A C 1
ATOM 1545 O O . GLY A 1 197 ? 0.709 -15.414 3.621 1 95 197 GLY A O 1
ATOM 1546 N N . GLU A 1 198 ? 0.031 -17.484 3.244 1 96 198 GLU A N 1
ATOM 1547 C CA . GLU A 1 198 ? 0.58 -18.062 4.473 1 96 198 GLU A CA 1
ATOM 1548 C C . GLU A 1 198 ? 1.682 -19.062 4.164 1 96 198 GLU A C 1
ATOM 1550 O O . GLU A 1 198 ? 1.87 -19.453 3.01 1 96 198 GLU A O 1
ATOM 1555 N N . ASP A 1 199 ? 2.385 -19.438 5.199 1 97 199 ASP A N 1
ATOM 1556 C CA . ASP A 1 199 ? 3.285 -20.578 5.047 1 97 199 ASP A CA 1
ATOM 1557 C C . ASP A 1 199 ? 2.512 -21.844 4.688 1 97 199 ASP A C 1
ATOM 1559 O O . ASP A 1 199 ? 1.312 -21.938 4.957 1 97 199 ASP A O 1
ATOM 1563 N N . GLY A 1 200 ? 3.23 -22.719 3.984 1 98.25 200 GLY A N 1
ATOM 1564 C CA . GLY A 1 200 ? 2.539 -23.953 3.637 1 98.25 200 GLY A CA 1
ATOM 1565 C C . GLY A 1 200 ? 3.285 -24.781 2.613 1 98.25 200 GLY A C 1
ATOM 1566 O O . GLY A 1 200 ? 4.328 -24.375 2.105 1 98.25 200 GLY A O 1
ATOM 1567 N N . PHE A 1 201 ? 2.656 -25.922 2.314 1 98.81 201 PHE A N 1
ATOM 1568 C CA . PHE A 1 201 ? 3.26 -26.906 1.426 1 98.81 201 PHE A CA 1
ATOM 1569 C C . PHE A 1 201 ? 2.236 -27.422 0.424 1 98.81 201 PHE A C 1
ATOM 1571 O O . PHE A 1 201 ? 1.053 -27.547 0.743 1 98.81 201 PHE A O 1
ATOM 1578 N N . GLU A 1 202 ? 2.684 -27.75 -0.712 1 98.88 202 GLU A N 1
ATOM 1579 C CA . GLU A 1 202 ? 1.914 -28.453 -1.735 1 98.88 202 GLU A CA 1
ATOM 1580 C C . GLU A 1 202 ? 2.523 -29.812 -2.045 1 98.88 202 GLU A C 1
ATOM 1582 O O . GLU A 1 202 ? 3.723 -29.922 -2.309 1 98.88 202 GLU A O 1
ATOM 1587 N N . ILE A 1 203 ? 1.69 -30.766 -2.029 1 98.94 203 ILE A N 1
ATOM 1588 C CA . ILE A 1 203 ? 2.154 -32.156 -2.109 1 98.94 203 ILE A CA 1
ATOM 1589 C C . ILE A 1 203 ? 1.502 -32.844 -3.301 1 98.94 203 ILE A C 1
ATOM 1591 O O . ILE A 1 203 ? 0.274 -32.906 -3.402 1 98.94 203 ILE A O 1
ATOM 1595 N N . TYR A 1 204 ? 2.35 -33.375 -4.109 1 98.88 204 TYR A N 1
ATOM 1596 C CA . TYR A 1 204 ? 1.923 -34.094 -5.301 1 98.88 204 TYR A CA 1
ATOM 1597 C C . TYR A 1 204 ? 2.182 -35.594 -5.152 1 98.88 204 TYR A C 1
ATOM 1599 O O . TYR A 1 204 ? 3.314 -36 -4.895 1 98.88 204 TYR A O 1
ATOM 1607 N N . ALA A 1 205 ? 1.184 -36.406 -5.344 1 98.81 205 ALA A N 1
ATOM 1608 C CA . ALA A 1 205 ? 1.297 -37.875 -5.223 1 98.81 205 ALA A CA 1
ATOM 1609 C C . ALA A 1 205 ? 0.159 -38.562 -5.961 1 98.81 205 ALA A C 1
ATOM 1611 O O . ALA A 1 205 ? -0.765 -37.906 -6.453 1 98.81 205 ALA A O 1
ATOM 1612 N N . ASP A 1 206 ? 0.297 -39.875 -6.074 1 98.31 206 ASP A N 1
ATOM 1613 C CA . ASP A 1 206 ? -0.798 -40.594 -6.688 1 98.31 206 ASP A CA 1
ATOM 1614 C C . ASP A 1 206 ? -2.076 -40.5 -5.859 1 98.31 206 ASP A C 1
ATOM 1616 O O . ASP A 1 206 ? -2.021 -40.188 -4.664 1 98.31 206 ASP A O 1
ATOM 1620 N N . PRO A 1 207 ? -3.236 -40.688 -6.438 1 98.12 207 PRO A N 1
ATOM 1621 C CA . PRO A 1 207 ? -4.527 -40.469 -5.797 1 98.12 207 PRO A CA 1
ATOM 1622 C C . PRO A 1 207 ? -4.695 -41.219 -4.492 1 98.12 207 PRO A C 1
ATOM 1624 O O . PRO A 1 207 ? -5.191 -40.688 -3.502 1 98.12 207 PRO A O 1
ATOM 1627 N N . ASP A 1 208 ? -4.316 -42.469 -4.504 1 98.06 208 ASP A N 1
ATOM 1628 C CA . ASP A 1 208 ? -4.5 -43.312 -3.312 1 98.06 208 ASP A CA 1
ATOM 1629 C C . ASP A 1 208 ? -3.676 -42.75 -2.145 1 98.06 208 ASP A C 1
ATOM 1631 O O . ASP A 1 208 ? -4.191 -42.594 -1.034 1 98.06 208 ASP A O 1
ATOM 1635 N N . THR A 1 209 ? -2.428 -42.5 -2.404 1 98.69 209 THR A N 1
ATOM 1636 C CA . THR A 1 209 ? -1.542 -41.938 -1.402 1 98.69 209 THR A CA 1
ATOM 1637 C C . THR A 1 209 ? -2.09 -40.594 -0.907 1 98.69 209 THR A C 1
ATOM 1639 O O . THR A 1 209 ? -2.094 -40.312 0.297 1 98.69 209 THR A O 1
ATOM 1642 N N . SER A 1 210 ? -2.588 -39.812 -1.787 1 98.75 210 SER A N 1
ATOM 1643 C CA . SER A 1 210 ? -3.096 -38.5 -1.46 1 98.75 210 SER A CA 1
ATOM 1644 C C . SER A 1 210 ? -4.348 -38.562 -0.594 1 98.75 210 SER A C 1
ATOM 1646 O O . SER A 1 210 ? -4.539 -37.75 0.315 1 98.75 210 SER A O 1
ATOM 1648 N N . ALA A 1 211 ? -5.199 -39.5 -0.879 1 98.5 211 ALA A N 1
ATOM 1649 C CA . ALA A 1 211 ? -6.406 -39.688 -0.08 1 98.5 211 ALA A CA 1
ATOM 1650 C C . ALA A 1 211 ? -6.062 -40.062 1.359 1 98.5 211 ALA A C 1
ATOM 1652 O O . ALA A 1 211 ? -6.641 -39.531 2.303 1 98.5 211 ALA A O 1
ATOM 1653 N N . LYS A 1 212 ? -5.129 -41 1.492 1 98.62 212 LYS A N 1
ATOM 1654 C CA . LYS A 1 212 ? -4.684 -41.406 2.82 1 98.62 212 LYS A CA 1
ATOM 1655 C C . LYS A 1 212 ? -4.051 -40.25 3.572 1 98.62 212 LYS A C 1
ATOM 1657 O O . LYS A 1 212 ? -4.328 -40.031 4.754 1 98.62 212 LYS A O 1
ATOM 1662 N N . LEU A 1 213 ? -3.271 -39.531 2.875 1 98.81 213 LEU A N 1
ATOM 1663 C CA . LEU A 1 213 ? -2.617 -38.344 3.469 1 98.81 213 LEU A CA 1
ATOM 1664 C C . LEU A 1 213 ? -3.646 -37.344 3.934 1 98.81 213 LEU A C 1
ATOM 1666 O O . LEU A 1 213 ? -3.584 -36.844 5.07 1 98.81 213 LEU A O 1
ATOM 1670 N N . PHE A 1 214 ? -4.582 -37 3.039 1 98.81 214 PHE A N 1
ATOM 1671 C CA . PHE A 1 214 ? -5.605 -36 3.361 1 98.81 214 PHE A CA 1
ATOM 1672 C C . PHE A 1 214 ? -6.367 -36.406 4.621 1 98.81 214 PHE A C 1
ATOM 1674 O O . PHE A 1 214 ? -6.547 -35.594 5.527 1 98.81 214 PHE A O 1
ATOM 1681 N N . ARG A 1 215 ? -6.777 -37.594 4.695 1 98.5 215 ARG A N 1
ATOM 1682 C CA . ARG A 1 215 ? -7.508 -38.125 5.852 1 98.5 215 ARG A CA 1
ATOM 1683 C C . ARG A 1 215 ? -6.676 -38 7.121 1 98.5 215 ARG A C 1
ATOM 1685 O O . ARG A 1 215 ? -7.172 -37.562 8.156 1 98.5 215 ARG A O 1
ATOM 1692 N N . ALA A 1 216 ? -5.465 -38.406 7.016 1 98.81 216 ALA A N 1
ATOM 1693 C CA . ALA A 1 216 ? -4.574 -38.375 8.172 1 98.81 216 ALA A CA 1
ATOM 1694 C C . ALA A 1 216 ? -4.387 -36.938 8.664 1 98.81 216 ALA A C 1
ATOM 1696 O O . ALA A 1 216 ? -4.32 -36.688 9.875 1 98.81 216 ALA A O 1
ATOM 1697 N N . LEU A 1 217 ? -4.25 -36 7.762 1 98.88 217 LEU A N 1
ATOM 1698 C CA . LEU A 1 217 ? -4.074 -34.594 8.117 1 98.88 217 LEU A CA 1
ATOM 1699 C C . LEU A 1 217 ? -5.293 -34.062 8.859 1 98.88 217 LEU A C 1
ATOM 1701 O O . LEU A 1 217 ? -5.16 -33.375 9.875 1 98.88 217 LEU A O 1
ATOM 1705 N N . VAL A 1 218 ? -6.441 -34.406 8.344 1 98.81 218 VAL A N 1
ATOM 1706 C CA . VAL A 1 218 ? -7.676 -33.969 8.992 1 98.81 218 VAL A CA 1
ATOM 1707 C C . VAL A 1 218 ? -7.758 -34.562 10.398 1 98.81 218 VAL A C 1
ATOM 1709 O O . VAL A 1 218 ? -8.094 -33.844 11.359 1 98.81 218 VAL A O 1
ATOM 1712 N N . GLU A 1 219 ? -7.43 -35.781 10.531 1 98.38 219 GLU A N 1
ATOM 1713 C CA . GLU A 1 219 ? -7.449 -36.438 11.828 1 98.38 219 GLU A CA 1
ATOM 1714 C C . GLU A 1 219 ? -6.43 -35.812 12.781 1 98.38 219 GLU A C 1
ATOM 1716 O O . GLU A 1 219 ? -6.641 -35.781 14 1 98.38 219 GLU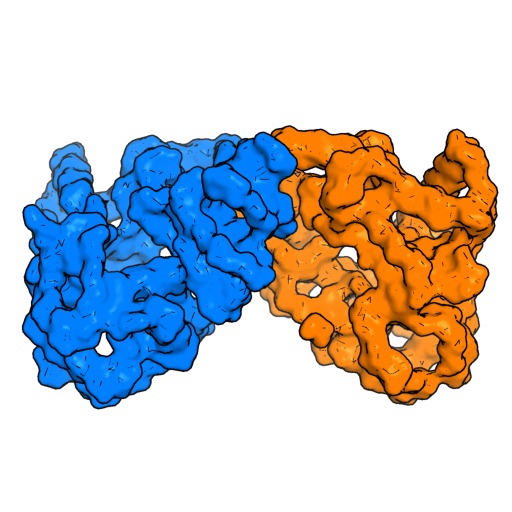 A O 1
ATOM 1721 N N . ALA A 1 220 ? -5.414 -35.312 12.195 1 98.56 220 ALA A N 1
ATOM 1722 C CA . ALA A 1 220 ? -4.348 -34.719 13 1 98.56 220 ALA A CA 1
ATOM 1723 C C . ALA A 1 220 ? -4.672 -33.25 13.352 1 98.56 220 ALA A C 1
ATOM 1725 O O . ALA A 1 220 ? -3.891 -32.594 14.039 1 98.56 220 ALA A O 1
ATOM 1726 N N . GLY A 1 221 ? -5.703 -32.719 12.789 1 97.75 221 GLY A N 1
ATOM 1727 C CA . GLY A 1 221 ? -6.16 -31.422 13.258 1 97.75 221 GLY A CA 1
ATOM 1728 C C . GLY A 1 221 ? -6.219 -30.375 12.156 1 97.75 221 GLY A C 1
ATOM 1729 O O . GLY A 1 221 ? -6.621 -29.234 12.398 1 97.75 221 GLY A O 1
ATOM 1730 N N . ALA A 1 222 ? -5.84 -30.719 10.984 1 98.81 222 ALA A N 1
ATOM 1731 C CA . ALA A 1 222 ? -5.973 -29.766 9.891 1 98.81 222 ALA A CA 1
ATOM 1732 C C . ALA A 1 222 ? -7.434 -29.594 9.477 1 98.81 222 ALA A C 1
ATOM 1734 O O . ALA A 1 222 ? -8.164 -30.578 9.344 1 98.81 222 ALA A O 1
ATOM 1735 N N . ARG A 1 223 ? -7.855 -28.391 9.32 1 98.88 223 ARG A N 1
ATOM 1736 C CA . ARG A 1 223 ? -9.219 -28.125 8.867 1 98.88 223 ARG A CA 1
ATOM 1737 C C . ARG A 1 223 ? -9.352 -28.359 7.363 1 98.88 223 ARG A C 1
ATOM 1739 O O . ARG A 1 223 ? -8.633 -27.766 6.566 1 98.88 223 ARG A O 1
ATOM 1746 N N . PRO A 1 224 ? -10.25 -29.312 6.969 1 98.88 224 PRO A N 1
ATOM 1747 C CA . PRO A 1 224 ? -10.516 -29.344 5.531 1 98.88 224 PRO A CA 1
ATOM 1748 C C . PRO A 1 224 ? -11.125 -28.047 5.012 1 98.88 224 PRO A C 1
ATOM 1750 O O . PRO A 1 224 ? -12.023 -27.484 5.645 1 98.88 224 PRO A O 1
ATOM 1753 N N . CYS A 1 225 ? -10.594 -27.562 3.932 1 98.81 225 CYS A N 1
ATOM 1754 C CA . CYS A 1 225 ? -11.008 -26.281 3.377 1 98.81 225 CYS A CA 1
ATOM 1755 C C . CYS A 1 225 ? -11.406 -26.422 1.914 1 98.81 225 CYS A C 1
ATOM 1757 O O . CYS A 1 225 ? -10.867 -27.266 1.196 1 98.81 225 CYS A O 1
ATOM 1759 N N . GLY A 1 226 ? -12.328 -25.625 1.537 1 98.38 226 GLY A N 1
ATOM 1760 C CA . GLY A 1 226 ? -12.781 -25.625 0.154 1 98.38 226 GLY A CA 1
ATOM 1761 C C . GLY A 1 226 ? -12.352 -24.391 -0.612 1 98.38 226 GLY A C 1
ATOM 1762 O O . GLY A 1 226 ? -11.516 -23.609 -0.139 1 98.38 226 GLY A O 1
ATOM 1763 N N . LEU A 1 227 ? -12.938 -24.219 -1.779 1 97.12 227 LEU A N 1
ATOM 1764 C CA . LEU A 1 227 ? -12.562 -23.156 -2.701 1 97.12 227 LEU A CA 1
ATOM 1765 C C . LEU A 1 227 ? -13.023 -21.797 -2.178 1 97.12 227 LEU A C 1
ATOM 1767 O O . LEU A 1 227 ? -12.445 -20.766 -2.533 1 97.12 227 LEU A O 1
ATOM 1771 N N . GLY A 1 228 ? -14.055 -21.75 -1.374 1 97.56 228 GLY A N 1
ATOM 1772 C CA . GLY A 1 228 ? -14.484 -20.5 -0.771 1 97.56 228 GLY A CA 1
ATOM 1773 C C . GLY A 1 228 ? -13.398 -19.828 0.046 1 97.56 228 GLY A C 1
ATOM 1774 O O . GLY A 1 228 ? -13.102 -18.641 -0.159 1 97.56 228 GLY A O 1
ATOM 1775 N N . ALA A 1 229 ? -12.805 -20.625 0.895 1 98.44 229 ALA A N 1
ATOM 1776 C CA . ALA A 1 229 ? -11.727 -20.094 1.723 1 98.44 229 ALA A CA 1
ATOM 1777 C C . ALA A 1 229 ? -10.5 -19.75 0.876 1 98.44 229 ALA A C 1
ATOM 1779 O O . ALA A 1 229 ? -9.844 -18.734 1.109 1 98.44 229 ALA A O 1
ATOM 1780 N N . ARG A 1 230 ? -10.219 -20.578 -0.06 1 97.88 230 ARG A N 1
ATOM 1781 C CA . ARG A 1 230 ? -9.07 -20.297 -0.925 1 97.88 230 ARG A CA 1
ATOM 1782 C C . ARG A 1 230 ? -9.234 -18.953 -1.623 1 97.88 230 ARG A C 1
ATOM 1784 O O . ARG A 1 230 ? -8.273 -18.188 -1.737 1 97.88 230 ARG A O 1
ATOM 1791 N N . ASP A 1 231 ? -10.438 -18.688 -2.035 1 97.06 231 ASP A N 1
ATOM 1792 C CA . ASP A 1 231 ? -10.719 -17.453 -2.75 1 97.06 231 ASP A CA 1
ATOM 1793 C C . ASP A 1 231 ? -10.586 -16.25 -1.825 1 97.06 231 ASP A C 1
ATOM 1795 O O . ASP A 1 231 ? -9.992 -15.227 -2.197 1 97.06 231 ASP A O 1
ATOM 1799 N N . SER A 1 232 ? -11.141 -16.328 -0.648 1 97.75 232 SER A N 1
ATOM 1800 C CA . SER A 1 232 ? -11.047 -15.219 0.283 1 97.75 232 SER A CA 1
ATOM 1801 C C . SER A 1 232 ? -9.602 -14.992 0.73 1 97.75 232 SER A C 1
ATOM 1803 O O . SER A 1 232 ? -9.172 -13.852 0.902 1 97.75 232 SER A O 1
ATOM 1805 N N . LEU A 1 233 ? -8.828 -16.062 0.877 1 98.19 233 LEU A N 1
ATOM 1806 C CA . LEU A 1 233 ? -7.43 -15.969 1.302 1 98.19 233 LEU A CA 1
ATOM 1807 C C . LEU A 1 233 ? -6.586 -15.266 0.25 1 98.19 233 LEU A C 1
ATOM 1809 O O . LEU A 1 233 ? -5.816 -14.352 0.574 1 98.19 233 LEU A O 1
ATOM 1813 N N . ARG A 1 234 ? -6.746 -15.648 -0.999 1 97.69 234 ARG A N 1
ATOM 1814 C CA . ARG A 1 234 ? -5.953 -15.031 -2.059 1 97.69 234 ARG A CA 1
ATOM 1815 C C . ARG A 1 234 ? -6.309 -13.555 -2.223 1 97.69 234 ARG A C 1
ATOM 1817 O O . ARG A 1 234 ? -5.457 -12.742 -2.586 1 97.69 234 ARG A O 1
ATOM 1824 N N . MET A 1 235 ? -7.555 -13.195 -1.918 1 96.56 235 MET A N 1
ATOM 1825 C CA . MET A 1 235 ? -8 -11.812 -2.053 1 96.56 235 MET A CA 1
ATOM 1826 C C . MET A 1 235 ? -7.332 -10.914 -1.013 1 96.56 235 MET A C 1
ATOM 1828 O O . MET A 1 235 ? -6.965 -9.781 -1.31 1 96.56 235 MET A O 1
ATOM 1832 N N . GLU A 1 236 ? -7.141 -11.484 0.106 1 97.25 236 GLU A N 1
ATOM 1833 C CA . GLU A 1 236 ? -6.512 -10.719 1.178 1 97.25 236 GLU A CA 1
ATOM 1834 C C . GLU A 1 236 ? -5.098 -10.297 0.798 1 97.25 236 GLU A C 1
ATOM 1836 O O . GLU A 1 236 ? -4.617 -9.25 1.239 1 97.25 236 GLU A O 1
ATOM 1841 N N . VAL A 1 237 ? -4.484 -11.102 -0.056 1 96.62 237 VAL A N 1
ATOM 1842 C CA . VAL A 1 237 ? -3.082 -10.812 -0.333 1 96.62 237 VAL A CA 1
ATOM 1843 C C . VAL A 1 237 ? -2.928 -10.336 -1.774 1 96.62 237 VAL A C 1
ATOM 1845 O O . VAL A 1 237 ? -1.809 -10.133 -2.25 1 96.62 237 VAL A O 1
ATOM 1848 N N . GLY A 1 238 ? -4.031 -10.219 -2.512 1 97.19 238 GLY A N 1
ATOM 1849 C CA . GLY A 1 238 ? -4.035 -9.617 -3.836 1 97.19 238 GLY A CA 1
ATOM 1850 C C . GLY A 1 238 ? -3.604 -10.578 -4.93 1 97.19 238 GLY A C 1
ATOM 1851 O O . GLY A 1 238 ? -3.104 -10.148 -5.973 1 97.19 238 GLY A O 1
ATOM 1852 N N . PHE A 1 239 ? -3.721 -11.883 -4.699 1 97.81 239 PHE A N 1
ATOM 1853 C CA . PHE A 1 239 ? -3.387 -12.852 -5.742 1 97.81 239 PHE A CA 1
ATOM 1854 C C . PHE A 1 239 ? -4.488 -12.914 -6.793 1 97.81 239 PHE A C 1
ATOM 1856 O O . PHE A 1 239 ? -5.664 -13.055 -6.457 1 97.81 239 PHE A O 1
ATOM 1863 N N . PRO A 1 240 ? -4.105 -12.812 -8.016 1 98.19 240 PRO A N 1
ATOM 1864 C CA . PRO A 1 240 ? -5.117 -12.82 -9.078 1 98.19 240 PRO A CA 1
ATOM 1865 C C . PRO A 1 240 ? -5.539 -14.234 -9.484 1 98.19 240 PRO A C 1
ATOM 1867 O O . PRO A 1 240 ? -4.902 -15.211 -9.078 1 98.19 240 PRO A O 1
ATOM 1870 N N . LEU A 1 241 ? -6.598 -14.289 -10.219 1 97.62 241 LEU A N 1
ATOM 1871 C CA . LEU A 1 241 ? -7.137 -15.547 -10.719 1 97.62 241 LEU A CA 1
ATOM 1872 C C . LEU A 1 241 ? -7.461 -15.453 -12.203 1 97.62 241 LEU A C 1
ATOM 1874 O O . LEU A 1 241 ? -8.078 -14.484 -12.648 1 97.62 241 LEU A O 1
ATOM 1878 N N . ILE A 1 242 ? -7.023 -16.422 -12.984 1 97.5 242 ILE A N 1
ATOM 1879 C CA . ILE A 1 242 ? -7.371 -16.5 -14.398 1 97.5 242 ILE A CA 1
ATOM 1880 C C . ILE A 1 242 ? -8.883 -16.609 -14.547 1 97.5 242 ILE A C 1
ATOM 1882 O O . ILE A 1 242 ? -9.531 -17.391 -13.844 1 97.5 242 ILE A O 1
ATOM 1886 N N . GLY A 1 243 ? -9.461 -15.82 -15.398 1 96.25 243 GLY A N 1
ATOM 1887 C CA . GLY A 1 243 ? -10.898 -15.781 -15.586 1 96.25 243 GLY A CA 1
ATOM 1888 C C . GLY A 1 243 ? -11.57 -14.633 -14.859 1 96.25 243 GLY A C 1
ATOM 1889 O O . GLY A 1 243 ? -12.695 -14.25 -15.195 1 96.25 243 GLY A O 1
ATOM 1890 N N . ASP A 1 244 ? -10.914 -14.133 -13.859 1 97.25 244 ASP A N 1
ATOM 1891 C CA . ASP A 1 244 ? -11.414 -12.984 -13.125 1 97.25 244 ASP A CA 1
ATOM 1892 C C . ASP A 1 244 ? -10.539 -11.758 -13.352 1 97.25 244 ASP A C 1
ATOM 1894 O O . ASP A 1 244 ? -10.852 -10.914 -14.203 1 97.25 244 ASP A O 1
ATOM 1898 N N . GLU A 1 245 ? -9.32 -11.766 -12.805 1 98.38 245 GLU A N 1
ATOM 1899 C CA . GLU A 1 245 ? -8.406 -10.641 -12.969 1 98.38 245 GLU A CA 1
ATOM 1900 C C . GLU A 1 245 ? -7.566 -10.789 -14.234 1 98.38 245 GLU A C 1
ATOM 1902 O O . GLU A 1 245 ? -7.121 -9.789 -14.812 1 98.38 245 GLU A O 1
ATOM 1907 N N . LEU A 1 246 ? -7.312 -12.047 -14.578 1 98.56 246 LEU A N 1
ATOM 1908 C CA . LEU A 1 246 ? -6.43 -12.312 -15.703 1 98.56 246 LEU A CA 1
ATOM 1909 C C . LEU A 1 246 ? -7.215 -12.867 -16.891 1 98.56 246 LEU A C 1
ATOM 1911 O O . LEU A 1 246 ? -8.141 -13.664 -16.703 1 98.56 246 LEU A O 1
ATOM 1915 N N . GLY A 1 247 ? -6.719 -12.531 -18.078 1 97.88 247 GLY A N 1
ATOM 1916 C CA . GLY A 1 247 ? -7.336 -12.992 -19.312 1 97.88 247 GLY A CA 1
ATOM 1917 C C . GLY A 1 247 ? -6.641 -12.477 -20.562 1 97.88 247 GLY A C 1
ATOM 1918 O O . GLY A 1 247 ? -5.621 -11.789 -20.469 1 97.88 247 GLY A O 1
ATOM 1919 N N . PRO A 1 248 ? -7.215 -12.789 -21.641 1 96.94 248 PRO A N 1
ATOM 1920 C CA . PRO A 1 248 ? -6.543 -12.461 -22.906 1 96.94 248 PRO A CA 1
ATOM 1921 C C . PRO A 1 248 ? -6.473 -10.961 -23.156 1 96.94 248 PRO A C 1
ATOM 1923 O O . PRO A 1 248 ? -5.629 -10.5 -23.938 1 96.94 248 PRO A O 1
ATOM 1926 N N . ASP A 1 249 ? -7.289 -10.172 -22.531 1 97.06 249 ASP A N 1
ATOM 1927 C CA . ASP A 1 249 ? -7.332 -8.742 -22.797 1 97.06 249 ASP A CA 1
ATOM 1928 C C . ASP A 1 249 ? -6.566 -7.965 -21.719 1 97.06 249 ASP A C 1
ATOM 1930 O O . ASP A 1 249 ? -6.641 -6.734 -21.672 1 97.06 249 ASP A O 1
ATOM 1934 N N . VAL A 1 250 ? -5.879 -8.672 -20.906 1 98 250 VAL A N 1
ATOM 1935 C CA . VAL A 1 250 ? -5.16 -8.047 -19.797 1 98 250 VAL A CA 1
ATOM 1936 C C . VAL A 1 250 ? -3.682 -8.422 -19.859 1 98 250 VAL A C 1
ATOM 1938 O O . VAL A 1 250 ? -3.342 -9.602 -19.984 1 98 250 VAL A O 1
ATOM 1941 N N . THR A 1 251 ? -2.812 -7.461 -19.828 1 98.44 251 THR A N 1
ATOM 1942 C CA . THR A 1 251 ? -1.384 -7.734 -19.719 1 98.44 251 THR A CA 1
ATOM 1943 C C . THR A 1 251 ? -0.942 -7.758 -18.266 1 98.44 251 THR A C 1
ATOM 1945 O O . THR A 1 251 ? -1.665 -7.281 -17.391 1 98.44 251 THR A O 1
ATOM 1948 N N . PRO A 1 252 ? 0.264 -8.281 -18.031 1 98.69 252 PRO A N 1
ATOM 1949 C CA . PRO A 1 252 ? 0.773 -8.281 -16.656 1 98.69 252 PRO A CA 1
ATOM 1950 C C . PRO A 1 252 ? 0.949 -6.875 -16.094 1 98.69 252 PRO A C 1
ATOM 1952 O O . PRO A 1 252 ? 0.979 -6.691 -14.867 1 98.69 252 PRO A O 1
ATOM 1955 N N . ILE A 1 253 ? 1.02 -5.832 -16.969 1 98.62 253 ILE A N 1
ATOM 1956 C CA . ILE A 1 253 ? 1.235 -4.461 -16.516 1 98.62 253 ILE A CA 1
ATOM 1957 C C . ILE A 1 253 ? -0.043 -3.916 -15.883 1 98.62 253 ILE A C 1
ATOM 1959 O O . ILE A 1 253 ? -0.034 -3.48 -14.727 1 98.62 253 ILE A O 1
ATOM 1963 N N . GLU A 1 254 ? -1.204 -4.047 -16.547 1 98.5 254 GLU A N 1
ATOM 1964 C CA . GLU A 1 254 ? -2.49 -3.633 -16 1 98.5 254 GLU A CA 1
ATOM 1965 C C . GLU A 1 254 ? -2.818 -4.402 -14.727 1 98.5 254 GLU A C 1
ATOM 1967 O O . GLU A 1 254 ? -3.389 -3.84 -13.789 1 98.5 254 GLU A O 1
ATOM 1972 N N . ALA A 1 255 ? -2.418 -5.637 -14.742 1 98.81 255 ALA A N 1
ATOM 1973 C CA . ALA A 1 255 ? -2.756 -6.531 -13.641 1 98.81 255 ALA A CA 1
ATOM 1974 C C . ALA A 1 255 ? -1.835 -6.297 -12.445 1 98.81 255 ALA A C 1
ATOM 1976 O O . ALA A 1 255 ? -2.086 -6.809 -11.352 1 98.81 255 ALA A O 1
ATOM 1977 N N . ARG A 1 256 ? -0.778 -5.594 -12.719 1 98.38 256 ARG A N 1
ATOM 1978 C CA . ARG A 1 256 ? 0.269 -5.422 -11.719 1 98.38 256 ARG A CA 1
ATOM 1979 C C . ARG A 1 256 ? 0.713 -6.766 -11.156 1 98.38 256 ARG A C 1
ATOM 1981 O O . ARG A 1 256 ? 0.812 -6.93 -9.938 1 98.38 256 ARG A O 1
ATOM 1988 N N . TYR A 1 257 ? 0.761 -7.695 -11.969 1 98.25 257 TYR A N 1
ATOM 1989 C CA . TYR A 1 257 ? 1.247 -9.023 -11.602 1 98.25 257 TYR A CA 1
ATOM 1990 C C . TYR A 1 257 ? 2.738 -9.156 -11.891 1 98.25 257 TYR A C 1
ATOM 1992 O O . TYR A 1 257 ? 3.143 -9.898 -12.781 1 98.25 257 TYR A O 1
ATOM 2000 N N . TRP A 1 258 ? 3.531 -8.555 -11.07 1 97.19 258 TRP A N 1
ATOM 2001 C CA . TRP A 1 258 ? 4.961 -8.375 -11.297 1 97.19 258 TRP A CA 1
ATOM 2002 C C . TRP A 1 258 ? 5.711 -9.688 -11.117 1 97.19 258 TRP A C 1
ATOM 2004 O O . TRP A 1 258 ? 6.727 -9.922 -11.781 1 97.19 258 TRP A O 1
ATOM 2014 N N . LEU A 1 259 ? 5.207 -10.57 -10.312 1 95 259 LEU A N 1
ATOM 2015 C CA . LEU A 1 259 ? 5.879 -11.812 -9.953 1 95 259 LEU A CA 1
ATOM 2016 C C . LEU A 1 259 ? 6.105 -12.688 -11.188 1 95 259 LEU A C 1
ATOM 2018 O O . LEU A 1 259 ? 7.023 -13.508 -11.211 1 95 259 LEU A O 1
ATOM 2022 N N . VAL A 1 260 ? 5.297 -12.461 -12.172 1 97.88 260 VAL A N 1
ATOM 2023 C CA . VAL A 1 260 ? 5.371 -13.367 -13.312 1 97.88 260 VAL A CA 1
ATOM 2024 C C . VAL A 1 260 ? 6.426 -12.875 -14.305 1 97.88 260 VAL A C 1
ATOM 2026 O O . VAL A 1 260 ? 6.73 -13.547 -15.289 1 97.88 260 VAL A O 1
ATOM 2029 N N . LEU A 1 261 ? 7.012 -11.742 -14.039 1 97.56 261 LEU A N 1
ATOM 2030 C CA . LEU A 1 261 ? 7.863 -11.094 -15.031 1 97.56 261 LEU A CA 1
ATOM 2031 C C . LEU A 1 261 ? 9.312 -11.039 -14.555 1 97.56 261 LEU A C 1
ATOM 2033 O O . LEU A 1 261 ? 9.57 -10.836 -13.367 1 97.56 261 LEU A O 1
ATOM 2037 N N . ASP A 1 262 ? 10.18 -11.289 -15.414 1 96.94 262 ASP A N 1
ATOM 2038 C CA . ASP A 1 262 ? 11.555 -10.797 -15.398 1 96.94 262 ASP A CA 1
ATOM 2039 C C . ASP A 1 262 ? 11.734 -9.633 -16.375 1 96.94 262 ASP A C 1
ATOM 2041 O O . ASP A 1 262 ? 11.758 -9.836 -17.594 1 96.94 262 ASP A O 1
ATOM 2045 N N . MET A 1 263 ? 11.875 -8.516 -15.867 1 94.31 263 MET A N 1
ATOM 2046 C CA . MET A 1 263 ? 11.812 -7.305 -16.672 1 94.31 263 MET A CA 1
ATOM 2047 C C . MET A 1 263 ? 12.961 -7.27 -17.688 1 94.31 263 MET A C 1
ATOM 2049 O O . MET A 1 263 ? 12.805 -6.73 -18.781 1 94.31 263 MET A O 1
ATOM 2053 N N . GLY A 1 264 ? 14.117 -7.75 -17.266 1 94.31 264 GLY A N 1
ATOM 2054 C CA . GLY A 1 264 ? 15.211 -7.859 -18.219 1 94.31 264 GLY A CA 1
ATOM 2055 C C . GLY A 1 264 ? 14.867 -8.703 -19.438 1 94.31 264 GLY A C 1
ATOM 2056 O O . GLY A 1 264 ? 15.188 -8.328 -20.562 1 94.31 264 GLY A O 1
ATOM 2057 N N . LYS A 1 265 ? 14.242 -9.766 -19.141 1 96.81 265 LYS A N 1
ATOM 2058 C CA . LYS A 1 265 ? 13.836 -10.633 -20.25 1 96.81 265 LYS A CA 1
ATOM 2059 C C . LYS A 1 265 ? 12.75 -9.977 -21.094 1 96.81 265 LYS A C 1
ATOM 2061 O O . LYS A 1 265 ? 12.797 -10.023 -22.328 1 96.81 265 LYS A O 1
ATOM 2066 N N . VAL A 1 266 ? 11.805 -9.391 -20.484 1 97.38 266 VAL A N 1
ATOM 2067 C CA . VAL A 1 266 ? 10.719 -8.711 -21.188 1 97.38 266 VAL A CA 1
ATOM 2068 C C . VAL A 1 266 ? 11.289 -7.641 -22.109 1 97.38 266 VAL A C 1
ATOM 2070 O O . VAL A 1 266 ? 10.914 -7.559 -23.281 1 97.38 266 VAL A O 1
ATOM 2073 N N . ALA A 1 267 ? 12.195 -6.906 -21.672 1 95.88 267 ALA A N 1
ATOM 2074 C CA . ALA A 1 267 ? 12.797 -5.816 -22.438 1 95.88 267 ALA A CA 1
ATOM 2075 C C . ALA A 1 267 ? 13.594 -6.355 -23.625 1 95.88 267 ALA A C 1
ATOM 2077 O O . ALA A 1 267 ? 13.695 -5.691 -24.656 1 95.88 267 ALA A O 1
ATOM 2078 N N . SER A 1 268 ? 14.117 -7.523 -23.469 1 95 268 SER A N 1
ATOM 2079 C CA . SER A 1 268 ? 14.938 -8.109 -24.516 1 95 268 SER A CA 1
ATOM 2080 C C . SER A 1 268 ? 14.078 -8.625 -25.672 1 95 268 SER A C 1
ATOM 2082 O O . SER A 1 268 ? 14.578 -8.859 -26.766 1 95 268 SER A O 1
ATOM 2084 N N . GLY A 1 269 ? 12.805 -8.914 -25.391 1 95 269 GLY A N 1
ATOM 2085 C CA . GLY A 1 269 ? 11.891 -9.406 -26.422 1 95 269 GLY A CA 1
ATOM 2086 C C . GLY A 1 269 ? 12.086 -10.875 -26.734 1 95 269 GLY A C 1
ATOM 2087 O O . GLY A 1 269 ? 11.633 -11.359 -27.781 1 95 269 GLY A O 1
ATOM 2088 N N . GLU A 1 270 ? 12.609 -11.664 -25.828 1 94.88 270 GLU A N 1
ATOM 2089 C CA . GLU A 1 270 ? 13.047 -13.031 -26.109 1 94.88 270 GLU A CA 1
ATOM 2090 C C . GLU A 1 270 ? 11.938 -14.039 -25.828 1 94.88 270 GLU A C 1
ATOM 2092 O O . GLU A 1 270 ? 12.172 -15.25 -25.859 1 94.88 270 GLU A O 1
ATOM 2097 N N . CYS A 1 271 ? 10.805 -13.633 -25.578 1 98.12 271 CYS A N 1
ATOM 2098 C CA . CYS A 1 271 ? 9.711 -14.547 -25.281 1 98.12 271 CYS A CA 1
ATOM 2099 C C . CYS A 1 271 ? 8.438 -14.133 -26.016 1 98.12 271 CYS A C 1
ATOM 2101 O O . CYS A 1 271 ? 8.305 -12.977 -26.422 1 98.12 271 CYS A O 1
ATOM 2103 N N . VAL A 1 272 ? 7.539 -15.078 -26.172 1 98.44 272 VAL A N 1
ATOM 2104 C CA . VAL A 1 272 ? 6.238 -14.781 -26.766 1 98.44 272 VAL A CA 1
ATOM 2105 C C . VAL A 1 272 ? 5.5 -13.766 -25.891 1 98.44 272 VAL A C 1
ATOM 2107 O O . VAL A 1 272 ? 5.336 -13.977 -24.688 1 98.44 272 VAL A O 1
ATOM 2110 N N . GLY A 1 273 ? 5.109 -12.641 -26.5 1 98.44 273 GLY A N 1
ATOM 2111 C CA . GLY A 1 273 ? 4.348 -11.617 -25.797 1 98.44 273 GLY A CA 1
ATOM 2112 C C . GLY A 1 273 ? 5.223 -10.57 -25.141 1 98.44 273 GLY A C 1
ATOM 2113 O O . GLY A 1 273 ? 4.734 -9.516 -24.719 1 98.44 273 GLY A O 1
ATOM 2114 N N . CYS A 1 274 ? 6.508 -10.805 -25.078 1 98.38 274 CYS A N 1
ATOM 2115 C CA . CYS A 1 274 ? 7.41 -9.906 -24.359 1 98.38 274 CYS A CA 1
ATOM 2116 C C . CYS A 1 274 ? 7.438 -8.531 -25 1 98.38 274 CYS A C 1
ATOM 2118 O O . CYS A 1 274 ? 7.332 -7.512 -24.312 1 98.38 274 CYS A O 1
ATOM 2120 N N . ASP A 1 275 ? 7.465 -8.469 -26.297 1 98.25 275 ASP A N 1
ATOM 2121 C CA . ASP A 1 275 ? 7.484 -7.191 -27 1 98.25 275 ASP A CA 1
ATOM 2122 C C . ASP A 1 275 ? 6.223 -6.379 -26.719 1 98.25 275 ASP A C 1
ATOM 2124 O O . ASP A 1 275 ? 6.293 -5.168 -26.5 1 98.25 275 ASP A O 1
ATOM 2128 N N . ALA A 1 276 ? 5.156 -7.078 -26.781 1 98.38 276 ALA A N 1
ATOM 2129 C CA . ALA A 1 276 ? 3.879 -6.41 -26.531 1 98.38 276 ALA A CA 1
ATOM 2130 C C . ALA A 1 276 ? 3.812 -5.871 -25.109 1 98.38 276 ALA A C 1
ATOM 2132 O O . ALA A 1 276 ? 3.355 -4.75 -24.875 1 98.38 276 ALA A O 1
ATOM 2133 N N . VAL A 1 277 ? 4.242 -6.66 -24.156 1 98.56 277 VAL A N 1
ATOM 2134 C CA . VAL A 1 277 ? 4.234 -6.254 -22.75 1 98.56 277 VAL A CA 1
ATOM 2135 C C . VAL A 1 277 ? 5.156 -5.055 -22.562 1 98.56 277 VAL A C 1
ATOM 2137 O O . VAL A 1 277 ? 4.793 -4.09 -21.891 1 98.56 277 VAL A O 1
ATOM 2140 N N . TRP A 1 278 ? 6.316 -5.098 -23.156 1 98.19 278 TRP A N 1
ATOM 2141 C CA . TRP A 1 278 ? 7.277 -4.008 -23.047 1 98.19 278 TRP A CA 1
ATOM 2142 C C . TRP A 1 278 ? 6.707 -2.721 -23.641 1 98.19 278 TRP A C 1
ATOM 2144 O O . TRP A 1 278 ? 6.793 -1.655 -23.031 1 98.19 278 TRP A O 1
ATOM 2154 N N . ARG A 1 279 ? 6.129 -2.807 -24.766 1 97.81 279 ARG A N 1
ATOM 2155 C CA . ARG A 1 279 ? 5.516 -1.651 -25.422 1 97.81 279 ARG A CA 1
ATOM 2156 C C . ARG A 1 279 ? 4.414 -1.056 -24.547 1 97.81 279 ARG A C 1
ATOM 2158 O O . ARG A 1 279 ? 4.324 0.164 -24.391 1 97.81 279 ARG A O 1
ATOM 2165 N N . ARG A 1 280 ? 3.623 -1.947 -24.031 1 97.94 280 ARG A N 1
ATOM 2166 C CA . ARG A 1 280 ? 2.549 -1.494 -23.156 1 97.94 280 ARG A CA 1
ATOM 2167 C C . ARG A 1 280 ? 3.107 -0.741 -21.953 1 97.94 280 ARG A C 1
ATOM 2169 O O . ARG A 1 280 ? 2.557 0.282 -21.547 1 97.94 280 ARG A O 1
ATOM 2176 N N . LEU A 1 281 ? 4.156 -1.251 -21.391 1 98.25 281 LEU A N 1
ATOM 2177 C CA . LEU A 1 281 ? 4.797 -0.608 -20.25 1 98.25 281 LEU A CA 1
ATOM 2178 C C . LEU A 1 281 ? 5.305 0.781 -20.625 1 98.25 281 LEU A C 1
ATOM 2180 O O . LEU A 1 281 ? 5.094 1.742 -19.875 1 98.25 281 LEU A O 1
ATOM 2184 N N . LEU A 1 282 ? 5.914 0.953 -21.75 1 98.12 282 LEU A N 1
ATOM 2185 C CA . LEU A 1 282 ? 6.461 2.234 -22.188 1 98.12 282 LEU A CA 1
ATOM 2186 C C . LEU A 1 282 ? 5.344 3.24 -22.453 1 98.12 282 LEU A C 1
ATOM 2188 O O . LEU A 1 282 ? 5.48 4.422 -22.125 1 98.12 282 LEU A O 1
ATOM 2192 N N . GLU A 1 283 ? 4.258 2.785 -22.969 1 97.94 283 GLU A N 1
ATOM 2193 C CA . GLU A 1 283 ? 3.145 3.654 -23.344 1 97.94 283 GLU A CA 1
ATOM 2194 C C . GLU A 1 283 ? 2.33 4.062 -22.125 1 97.94 283 GLU A C 1
ATOM 2196 O O . GLU A 1 283 ? 1.755 5.152 -22.078 1 97.94 283 GLU A O 1
ATOM 2201 N N . GLY A 1 284 ? 2.258 3.213 -21.172 1 98.25 284 GLY A N 1
ATOM 2202 C CA . GLY A 1 284 ? 1.369 3.396 -20.031 1 98.25 284 GLY A CA 1
ATOM 2203 C C . GLY A 1 284 ? 0.028 2.707 -20.203 1 98.25 284 GLY A C 1
ATOM 2204 O O . GLY A 1 284 ? -0.468 2.578 -21.328 1 98.25 284 GLY A O 1
ATOM 2205 N N . VAL A 1 285 ? -0.588 2.354 -19.125 1 98.62 285 VAL A N 1
ATOM 2206 C CA . VAL A 1 285 ? -1.831 1.591 -19.188 1 98.62 285 VAL A CA 1
ATOM 2207 C C . VAL A 1 285 ? -3.02 2.523 -18.969 1 98.62 285 VAL A C 1
ATOM 2209 O O . VAL A 1 285 ? -2.877 3.592 -18.375 1 98.62 285 VAL A O 1
ATOM 2212 N N . SER A 1 286 ? -4.191 2.096 -19.391 1 98.31 286 SER A N 1
ATOM 2213 C CA . SER A 1 286 ? -5.41 2.885 -19.234 1 98.31 286 SER A CA 1
ATOM 2214 C C . SER A 1 286 ? -6.227 2.428 -18.031 1 98.31 286 SER A C 1
ATOM 2216 O O . SER A 1 286 ? -7.148 3.123 -17.609 1 98.31 286 SER A O 1
ATOM 2218 N N . ARG A 1 287 ? -5.902 1.248 -17.516 1 98.44 287 ARG A N 1
ATOM 2219 C CA . ARG A 1 287 ? -6.559 0.743 -16.312 1 98.44 287 ARG A CA 1
ATOM 2220 C C . ARG A 1 287 ? -5.562 0.026 -15.406 1 98.44 287 ARG A C 1
ATOM 2222 O O . ARG A 1 287 ? -4.559 -0.513 -15.883 1 98.44 287 ARG A O 1
ATOM 2229 N N . VAL A 1 288 ? -5.859 0.011 -14.156 1 98.69 288 VAL A N 1
ATOM 2230 C CA . VAL A 1 288 ? -4.934 -0.48 -13.141 1 98.69 288 VAL A CA 1
ATOM 2231 C C . VAL A 1 288 ? -5.684 -1.37 -12.148 1 98.69 288 VAL A C 1
ATOM 2233 O O . VAL A 1 288 ? -6.754 -1.005 -11.664 1 98.69 288 VAL A O 1
ATOM 2236 N N . ARG A 1 289 ? -5.137 -2.512 -11.867 1 98.81 289 ARG A N 1
ATOM 2237 C CA . ARG A 1 289 ? -5.727 -3.385 -10.859 1 98.81 289 ARG A CA 1
ATOM 2238 C C . ARG A 1 289 ? -5.41 -2.889 -9.453 1 98.81 289 ARG A C 1
ATOM 2240 O O . ARG A 1 289 ? -4.242 -2.678 -9.109 1 98.81 289 ARG A O 1
ATOM 2247 N N . LEU A 1 290 ? -6.434 -2.684 -8.648 1 98.81 290 LEU A N 1
ATOM 2248 C CA . LEU A 1 290 ? -6.301 -2.27 -7.254 1 98.81 290 LEU A CA 1
ATOM 2249 C C . LEU A 1 290 ? -7.227 -3.082 -6.355 1 98.81 290 LEU A C 1
ATOM 2251 O O . LEU A 1 290 ? -8.109 -3.791 -6.844 1 98.81 290 LEU A O 1
ATOM 2255 N N . GLY A 1 291 ? -6.949 -3.049 -5.09 1 98.62 291 GLY A N 1
ATOM 2256 C CA . GLY A 1 291 ? -7.871 -3.605 -4.113 1 98.62 291 GLY A CA 1
ATOM 2257 C C . GLY A 1 291 ? -9.008 -2.666 -3.764 1 98.62 291 GLY A C 1
ATOM 2258 O O . GLY A 1 291 ? -8.914 -1.457 -3.982 1 98.62 291 GLY A O 1
ATOM 2259 N N . VAL A 1 292 ? -10.055 -3.225 -3.271 1 98.44 292 VAL A N 1
ATOM 2260 C CA . VAL A 1 292 ? -11.219 -2.5 -2.775 1 98.44 292 VAL A CA 1
ATOM 2261 C C . VAL A 1 292 ? -11.57 -2.982 -1.37 1 98.44 292 VAL A C 1
ATOM 2263 O O . VAL A 1 292 ? -11.641 -4.188 -1.123 1 98.44 292 VAL A O 1
ATOM 2266 N N . LYS A 1 293 ? -11.719 -2.127 -0.483 1 98.12 293 LYS A N 1
ATOM 2267 C CA . LYS A 1 293 ? -12.109 -2.441 0.887 1 98.12 293 LYS A CA 1
ATOM 2268 C C . LYS A 1 293 ? -13.398 -1.714 1.271 1 98.12 293 LYS A C 1
ATOM 2270 O O . LYS A 1 293 ? -13.461 -0.485 1.21 1 98.12 293 LYS A O 1
ATOM 2275 N N . LEU A 1 294 ? -14.383 -2.422 1.643 1 98 294 LEU A N 1
ATOM 2276 C CA . LEU A 1 294 ? -15.625 -1.809 2.092 1 98 294 LEU A CA 1
ATOM 2277 C C . LEU A 1 294 ? -15.523 -1.381 3.553 1 98 294 LEU A C 1
ATOM 2279 O O . LEU A 1 294 ? -14.617 -1.807 4.266 1 98 294 LEU A O 1
ATOM 2283 N N . GLY A 1 295 ? -16.422 -0.514 3.918 1 94.56 295 GLY A N 1
ATOM 2284 C CA . GLY A 1 295 ? -16.453 -0.074 5.305 1 94.56 295 GLY A CA 1
ATOM 2285 C C . GLY A 1 295 ? -16.828 -1.179 6.273 1 94.56 295 GLY A C 1
ATOM 2286 O O . GLY A 1 295 ? -17.484 -2.152 5.887 1 94.56 295 GLY A O 1
ATOM 2287 N N . LYS A 1 296 ? -16.453 -1.046 7.504 1 90.06 296 LYS A N 1
ATOM 2288 C CA . LYS A 1 296 ? -16.859 -1.999 8.531 1 90.06 296 LYS A CA 1
ATOM 2289 C C . LYS A 1 296 ? -18.375 -1.961 8.742 1 90.06 296 LYS A C 1
ATOM 2291 O O . LYS A 1 296 ? -18.984 -0.889 8.711 1 90.06 296 LYS A O 1
ATOM 2296 N N . GLY A 1 297 ? -18.891 -3.137 8.953 1 90.38 297 GLY A N 1
ATOM 2297 C CA . GLY A 1 297 ? -20.312 -3.244 9.234 1 90.38 297 GLY A CA 1
ATOM 2298 C C . GLY A 1 297 ? -21.156 -3.332 7.977 1 90.38 297 GLY A C 1
ATOM 2299 O O . GLY A 1 297 ? -22.344 -3.646 8.047 1 90.38 297 GLY A O 1
ATOM 2300 N N . VAL A 1 298 ? -20.5 -3.029 6.898 1 91.31 298 VAL A N 1
ATOM 2301 C CA . VAL A 1 298 ? -21.234 -3.148 5.637 1 91.31 298 VAL A CA 1
ATOM 2302 C C . VAL A 1 298 ? -21.469 -4.621 5.316 1 91.31 298 VAL A C 1
ATOM 2304 O O . VAL A 1 298 ? -20.531 -5.426 5.34 1 91.31 298 VAL A O 1
ATOM 2307 N N . ARG A 1 299 ? -22.672 -5.008 5.004 1 87.69 299 ARG A N 1
ATOM 2308 C CA . ARG A 1 299 ? -23.047 -6.402 4.781 1 87.69 299 ARG A CA 1
ATOM 2309 C C . ARG A 1 299 ? -22.75 -6.82 3.34 1 87.69 299 ARG A C 1
ATOM 2311 O O . ARG A 1 299 ? -22.547 -8 3.059 1 87.69 299 ARG A O 1
ATOM 2318 N N . LEU A 1 300 ? -22.594 -5.898 2.451 1 91.62 300 LEU A N 1
ATOM 2319 C CA . LEU A 1 300 ? -22.375 -6.191 1.039 1 91.62 300 LEU A CA 1
ATOM 2320 C C . LEU A 1 300 ? -20.953 -6.68 0.804 1 91.62 300 LEU A C 1
ATOM 2322 O O . LEU A 1 300 ? -20 -6.148 1.385 1 91.62 300 LEU A O 1
ATOM 2326 N N . VAL A 1 301 ? -20.812 -7.727 -0.015 1 95.69 301 VAL A N 1
ATOM 2327 C CA . VAL A 1 301 ? -19.531 -8.18 -0.546 1 95.69 301 VAL A CA 1
ATOM 2328 C C . VAL A 1 301 ? -19.469 -7.918 -2.049 1 95.69 301 VAL A C 1
ATOM 2330 O O . VAL A 1 301 ? -20.391 -8.289 -2.787 1 95.69 301 VAL A O 1
ATOM 2333 N N . PRO A 1 302 ? -18.453 -7.234 -2.434 1 97.38 302 PRO A N 1
ATOM 2334 C CA . PRO A 1 302 ? -18.375 -6.961 -3.871 1 97.38 302 PRO A CA 1
ATOM 2335 C C . PRO A 1 302 ? -18.453 -8.234 -4.715 1 97.38 302 PRO A C 1
ATOM 2337 O O . PRO A 1 302 ? -18.047 -9.305 -4.254 1 97.38 302 PRO A O 1
ATOM 2340 N N . ARG A 1 303 ? -18.891 -8.102 -5.93 1 97.5 303 ARG A N 1
ATOM 2341 C CA . ARG A 1 303 ? -18.984 -9.203 -6.879 1 97.5 303 ARG A CA 1
ATOM 2342 C C . ARG A 1 303 ? -18.5 -8.781 -8.258 1 97.5 303 ARG A C 1
ATOM 2344 O O . ARG A 1 303 ? -18.578 -7.602 -8.617 1 97.5 303 ARG A O 1
ATOM 2351 N N . LYS A 1 304 ? -18.141 -9.773 -8.953 1 97.75 304 LYS A N 1
ATOM 2352 C CA . LYS A 1 304 ? -17.703 -9.531 -10.32 1 97.75 304 LYS A CA 1
ATOM 2353 C C . LYS A 1 304 ? -18.734 -8.734 -11.109 1 97.75 304 LYS A C 1
ATOM 2355 O O . LYS A 1 304 ? -19.922 -9.094 -11.117 1 97.75 304 LYS A O 1
ATOM 2360 N N . GLY A 1 305 ? -18.234 -7.645 -11.719 1 98.19 305 GLY A N 1
ATOM 2361 C CA . GLY A 1 305 ? -19.109 -6.852 -12.57 1 98.19 305 GLY A CA 1
ATOM 2362 C C . GLY A 1 305 ? -19.656 -5.617 -11.875 1 98.19 305 GLY A C 1
ATOM 2363 O O . GLY A 1 305 ? -20.156 -4.699 -12.523 1 98.19 305 GLY A O 1
ATOM 2364 N N . ASP A 1 306 ? -19.609 -5.586 -10.523 1 98.62 306 ASP A N 1
ATOM 2365 C CA . ASP A 1 306 ? -20.047 -4.395 -9.812 1 98.62 306 ASP A CA 1
ATOM 2366 C C . ASP A 1 306 ? -19.297 -3.154 -10.297 1 98.62 306 ASP A C 1
ATOM 2368 O O . ASP A 1 306 ? -18.094 -3.207 -10.547 1 98.62 306 ASP A O 1
ATOM 2372 N N . LYS A 1 307 ? -20 -2.078 -10.391 1 98.75 307 LYS A N 1
ATOM 2373 C CA . LYS A 1 307 ? -19.375 -0.828 -10.828 1 98.75 307 LYS A CA 1
ATOM 2374 C C . LYS A 1 307 ? -18.688 -0.117 -9.672 1 98.75 307 LYS A C 1
ATOM 2376 O O . LYS A 1 307 ? -19.156 -0.178 -8.531 1 98.75 307 LYS A O 1
ATOM 2381 N N . ILE A 1 308 ? -17.672 0.502 -9.922 1 98.81 308 ILE A N 1
ATOM 2382 C CA . ILE A 1 308 ? -17.016 1.425 -9.008 1 98.81 308 ILE A CA 1
ATOM 2383 C C . ILE A 1 308 ? -17.219 2.861 -9.484 1 98.81 308 ILE A C 1
ATOM 2385 O O . ILE A 1 308 ? -16.906 3.195 -10.625 1 98.81 308 ILE A O 1
ATOM 2389 N N . LEU A 1 309 ? -17.672 3.729 -8.57 1 98.5 309 LEU A N 1
ATOM 2390 C CA . LEU A 1 309 ? -18.078 5.066 -8.977 1 98.5 309 LEU A CA 1
ATOM 2391 C C . LEU A 1 309 ? -17.406 6.129 -8.109 1 98.5 309 LEU A C 1
ATOM 2393 O O . LEU A 1 309 ? -17.141 5.895 -6.934 1 98.5 309 LEU A O 1
ATOM 2397 N N . VAL A 1 310 ? -17.156 7.254 -8.672 1 97.75 310 VAL A N 1
ATOM 2398 C CA . VAL A 1 310 ? -17 8.539 -7.996 1 97.75 310 VAL A CA 1
ATOM 2399 C C . VAL A 1 310 ? -18.125 9.484 -8.422 1 97.75 310 VAL A C 1
ATOM 2401 O O . VAL A 1 310 ? -18.281 9.766 -9.609 1 97.75 310 VAL A O 1
ATOM 2404 N N . GLY A 1 311 ? -18.859 9.984 -7.402 1 94.44 311 GLY A N 1
ATOM 2405 C CA . GLY A 1 311 ? -20.125 10.57 -7.836 1 94.44 311 GLY A CA 1
ATOM 2406 C C . GLY A 1 311 ? -20.953 9.633 -8.695 1 94.44 311 GLY A C 1
ATOM 2407 O O . GLY A 1 311 ? -21.234 8.5 -8.297 1 94.44 311 GLY A O 1
ATOM 2408 N N . ASP A 1 312 ? -21.25 10.016 -9.922 1 94.88 312 ASP A N 1
ATOM 2409 C CA . ASP A 1 312 ? -22.016 9.18 -10.836 1 94.88 312 ASP A CA 1
ATOM 2410 C C . ASP A 1 312 ? -21.156 8.703 -12.008 1 94.88 312 ASP A C 1
ATOM 2412 O O . ASP A 1 312 ? -21.672 8.109 -12.953 1 94.88 312 ASP A O 1
ATOM 2416 N N . VAL A 1 313 ? -19.906 8.883 -11.883 1 98 313 VAL A N 1
ATOM 2417 C CA . VAL A 1 313 ? -19 8.484 -12.961 1 98 313 VAL A CA 1
ATOM 2418 C C . VAL A 1 313 ? -18.438 7.094 -12.68 1 98 313 VAL A C 1
ATOM 2420 O O . VAL A 1 313 ? -17.859 6.848 -11.625 1 98 313 VAL A O 1
ATOM 2423 N N . GLU A 1 314 ? -18.656 6.195 -13.609 1 98.62 314 GLU A N 1
ATOM 2424 C CA . GLU A 1 314 ? -18.047 4.871 -13.508 1 98.62 314 GLU A CA 1
ATOM 2425 C C . GLU A 1 314 ? -16.547 4.926 -13.812 1 98.62 314 GLU A C 1
ATOM 2427 O O . GLU A 1 314 ? -16.141 5.352 -14.898 1 98.62 314 GLU A O 1
ATOM 2432 N N . ILE A 1 315 ? -15.766 4.473 -12.883 1 98.81 315 ILE A N 1
ATOM 2433 C CA . ILE A 1 315 ? -14.32 4.59 -13.062 1 98.81 315 ILE A CA 1
ATOM 2434 C C . ILE A 1 315 ? -13.688 3.199 -13.086 1 98.81 315 ILE A C 1
ATOM 2436 O O . ILE A 1 315 ? -12.469 3.066 -13.203 1 98.81 315 ILE A O 1
ATOM 2440 N N . GLY A 1 316 ? -14.461 2.156 -12.898 1 98.75 316 GLY A N 1
ATOM 2441 C CA . GLY A 1 316 ? -13.914 0.812 -12.898 1 98.75 316 GLY A CA 1
ATOM 2442 C C . GLY A 1 316 ? -14.945 -0.257 -12.586 1 98.75 316 GLY A C 1
ATOM 2443 O O . GLY A 1 316 ? -16.141 0.04 -12.461 1 98.75 316 GLY A O 1
ATOM 2444 N N . ARG A 1 317 ? -14.438 -1.521 -12.492 1 98.75 317 ARG A N 1
ATOM 2445 C CA . ARG A 1 317 ? -15.312 -2.66 -12.25 1 98.75 317 ARG A CA 1
ATOM 2446 C C . ARG A 1 317 ? -14.625 -3.709 -11.391 1 98.75 317 ARG A C 1
ATOM 2448 O O . ARG A 1 317 ? -13.43 -3.979 -11.562 1 98.75 317 ARG A O 1
ATOM 2455 N N . VAL A 1 318 ? -15.406 -4.293 -10.523 1 98.75 318 VAL A N 1
ATOM 2456 C CA . VAL A 1 318 ? -14.922 -5.34 -9.633 1 98.75 318 VAL A CA 1
ATOM 2457 C C . VAL A 1 318 ? -14.695 -6.629 -10.422 1 98.75 318 VAL A C 1
ATOM 2459 O O . VAL A 1 318 ? -15.508 -6.988 -11.273 1 98.75 318 VAL A O 1
ATOM 2462 N N . THR A 1 319 ? -13.57 -7.27 -10.125 1 98.62 319 THR A N 1
ATOM 2463 C CA . THR A 1 319 ? -13.297 -8.555 -10.766 1 98.62 319 THR A CA 1
ATOM 2464 C C . THR A 1 319 ? -13.547 -9.703 -9.797 1 98.62 319 THR A C 1
ATOM 2466 O O . THR A 1 319 ? -13.867 -10.82 -10.211 1 98.62 319 THR A O 1
ATOM 2469 N N . SER A 1 320 ? -13.297 -9.43 -8.5 1 98.25 320 SER A N 1
ATOM 2470 C CA . SER A 1 320 ? -13.5 -10.43 -7.457 1 98.25 320 SER A CA 1
ATOM 2471 C C . SER A 1 320 ? -13.844 -9.773 -6.125 1 98.25 320 SER A C 1
ATOM 2473 O O . SER A 1 320 ? -13.469 -8.625 -5.871 1 98.25 320 SER A O 1
ATOM 2475 N N . GLY A 1 321 ? -14.578 -10.484 -5.309 1 97.88 321 GLY A N 1
ATOM 2476 C CA . GLY A 1 321 ? -14.914 -10.023 -3.971 1 97.88 321 GLY A CA 1
ATOM 2477 C C . GLY A 1 321 ? -15.062 -11.148 -2.971 1 97.88 321 GLY A C 1
ATOM 2478 O O . GLY A 1 321 ? -15.406 -12.281 -3.344 1 97.88 321 GLY A O 1
ATOM 2479 N N . ALA A 1 322 ? -14.844 -10.883 -1.734 1 97.38 322 ALA A N 1
ATOM 2480 C CA . ALA A 1 322 ? -15 -11.836 -0.638 1 97.38 322 ALA A CA 1
ATOM 2481 C C . ALA A 1 322 ? -15.07 -11.117 0.706 1 97.38 322 ALA A C 1
ATOM 2483 O O . ALA A 1 322 ? -14.719 -9.938 0.809 1 97.38 322 ALA A O 1
ATOM 2484 N N . TYR A 1 323 ? -15.648 -11.805 1.618 1 97.38 323 TYR A N 1
ATOM 2485 C CA . TYR A 1 323 ? -15.562 -11.328 2.996 1 97.38 323 TYR A CA 1
ATOM 2486 C C . TYR A 1 323 ? -14.242 -11.758 3.637 1 97.38 323 TYR A C 1
ATOM 2488 O O . TYR A 1 323 ? -13.859 -12.93 3.553 1 97.38 323 TYR A O 1
ATOM 2496 N N . SER A 1 324 ? -13.531 -10.828 4.258 1 97.44 324 SER A N 1
ATOM 2497 C CA . SER A 1 324 ? -12.32 -11.141 5.008 1 97.44 324 SER A CA 1
ATOM 2498 C C . SER A 1 324 ? -12.602 -11.211 6.508 1 97.44 324 SER A C 1
ATOM 2500 O O . SER A 1 324 ? -12.859 -10.188 7.148 1 97.44 324 SER A O 1
ATOM 2502 N N . PRO A 1 325 ? -12.492 -12.344 7.074 1 96.12 325 PRO A N 1
ATOM 2503 C CA . PRO A 1 325 ? -12.664 -12.445 8.523 1 96.12 325 PRO A CA 1
ATOM 2504 C C . PRO A 1 325 ? -11.586 -11.703 9.305 1 96.12 325 PRO A C 1
ATOM 2506 O O . PRO A 1 325 ? -11.828 -11.25 10.422 1 96.12 325 PRO A O 1
ATOM 2509 N N . ILE A 1 326 ? -10.406 -11.625 8.742 1 95.94 326 ILE A N 1
ATOM 2510 C CA . ILE A 1 326 ? -9.281 -10.961 9.398 1 95.94 326 ILE A CA 1
ATOM 2511 C C . ILE A 1 326 ? -9.531 -9.453 9.445 1 95.94 326 ILE A C 1
ATOM 2513 O O . ILE A 1 326 ? -9.352 -8.82 10.492 1 95.94 326 ILE A O 1
ATOM 2517 N N . LEU A 1 327 ? -10.016 -8.875 8.383 1 96.81 327 LEU A N 1
ATOM 2518 C CA . LEU A 1 327 ? -10.258 -7.438 8.297 1 96.81 327 LEU A CA 1
ATOM 2519 C C . LEU A 1 327 ? -11.68 -7.102 8.734 1 96.81 327 LEU A C 1
ATOM 2521 O O . LEU A 1 327 ? -12.016 -5.934 8.945 1 96.81 327 LEU A O 1
ATOM 2525 N N . GLU A 1 328 ? -12.508 -8.164 8.82 1 96.88 328 GLU A N 1
ATOM 2526 C CA . GLU A 1 328 ? -13.906 -8.062 9.242 1 96.88 328 GLU A CA 1
ATOM 2527 C C . GLU A 1 328 ? -14.68 -7.109 8.336 1 96.88 328 GLU A C 1
ATOM 2529 O O . GLU A 1 328 ? -15.406 -6.234 8.82 1 96.88 328 GLU A O 1
ATOM 2534 N N . ARG A 1 329 ? -14.562 -7.254 7.082 1 97.44 329 ARG A N 1
ATOM 2535 C CA . ARG A 1 329 ? -15.266 -6.461 6.074 1 97.44 329 ARG A CA 1
ATOM 2536 C C . ARG A 1 329 ? -15.172 -7.113 4.699 1 97.44 329 ARG A C 1
ATOM 2538 O O . ARG A 1 329 ? -14.375 -8.031 4.496 1 97.44 329 ARG A O 1
ATOM 2545 N N . GLY A 1 330 ? -15.977 -6.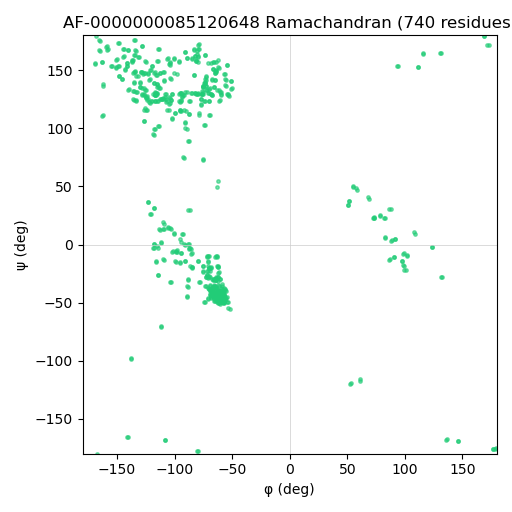629 3.805 1 97.88 330 GLY A N 1
ATOM 2546 C CA . GLY A 1 330 ? -15.867 -7.039 2.414 1 97.88 330 GLY A CA 1
ATOM 2547 C C . GLY A 1 330 ? -14.672 -6.434 1.706 1 97.88 330 GLY A C 1
ATOM 2548 O O . GLY A 1 330 ? -14.336 -5.266 1.925 1 97.88 330 GLY A O 1
ATOM 2549 N N . ILE A 1 331 ? -14.023 -7.258 0.894 1 98.38 331 ILE A N 1
ATOM 2550 C CA . ILE A 1 331 ? -12.883 -6.816 0.109 1 98.38 331 ILE A CA 1
ATOM 2551 C C . ILE A 1 331 ? -13.023 -7.301 -1.331 1 98.38 331 ILE A C 1
ATOM 2553 O O . ILE A 1 331 ? -13.859 -8.156 -1.626 1 98.38 331 ILE A O 1
ATOM 2557 N N . GLY A 1 332 ? -12.219 -6.754 -2.189 1 98.31 332 GLY A N 1
ATOM 2558 C CA . GLY A 1 332 ? -12.234 -7.195 -3.574 1 98.31 332 GLY A CA 1
ATOM 2559 C C . GLY A 1 332 ? -11.055 -6.684 -4.379 1 98.31 332 GLY A C 1
ATOM 2560 O O . GLY A 1 332 ? -10.148 -6.062 -3.828 1 98.31 332 GLY A O 1
ATOM 2561 N N . GLN A 1 333 ? -11.031 -7.051 -5.609 1 98.75 333 GLN A N 1
ATOM 2562 C CA . GLN A 1 333 ? -10.117 -6.535 -6.625 1 98.75 333 GLN A CA 1
ATOM 2563 C C . GLN A 1 333 ? -10.883 -5.91 -7.789 1 98.75 333 GLN A C 1
ATOM 2565 O O . GLN A 1 333 ? -12.023 -6.293 -8.062 1 98.75 333 GLN A O 1
ATOM 2570 N N . ALA A 1 334 ? -10.297 -4.973 -8.391 1 98.88 334 ALA A N 1
ATOM 2571 C CA . ALA A 1 334 ? -10.969 -4.262 -9.477 1 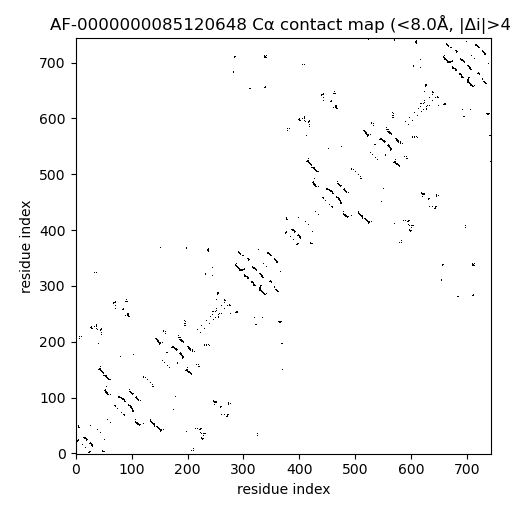98.88 334 ALA A CA 1
ATOM 2572 C C . ALA A 1 334 ? -9.961 -3.648 -10.438 1 98.88 334 ALA A C 1
ATOM 2574 O O . ALA A 1 334 ? -8.797 -3.434 -10.078 1 98.88 334 ALA A O 1
ATOM 2575 N N . TYR A 1 335 ? -10.367 -3.48 -11.641 1 98.88 335 TYR A N 1
ATOM 2576 C CA . TYR A 1 335 ? -9.656 -2.607 -12.562 1 98.88 335 TYR A CA 1
ATOM 2577 C C . TYR A 1 335 ? -10.242 -1.201 -12.555 1 98.88 335 TYR A C 1
ATOM 2579 O O . TYR A 1 335 ? -11.453 -1.027 -12.695 1 98.88 335 TYR A O 1
ATOM 2587 N N . ILE A 1 336 ? -9.391 -0.224 -12.352 1 98.94 336 ILE A N 1
ATOM 2588 C CA . ILE A 1 336 ? -9.75 1.183 -12.219 1 98.94 336 ILE A CA 1
ATOM 2589 C C . ILE A 1 336 ? -9.109 1.993 -13.336 1 98.94 336 ILE A C 1
ATOM 2591 O O . ILE A 1 336 ? -7.957 1.748 -13.711 1 98.94 336 ILE A O 1
ATOM 2595 N N . ASP A 1 337 ? -9.852 2.947 -13.898 1 98.88 337 ASP A N 1
ATOM 2596 C CA . ASP A 1 337 ? -9.25 3.859 -14.867 1 98.88 337 ASP A CA 1
ATOM 2597 C C . ASP A 1 337 ? -7.973 4.48 -14.305 1 98.88 337 ASP A C 1
ATOM 2599 O O . ASP A 1 337 ? -7.926 4.879 -13.141 1 98.88 337 ASP A O 1
ATOM 2603 N N . ALA A 1 338 ? -6.98 4.617 -15.18 1 98.69 338 ALA A N 1
ATOM 2604 C CA . ALA A 1 338 ? -5.652 5.02 -14.734 1 98.69 338 ALA A CA 1
ATOM 2605 C C . ALA A 1 338 ? -5.699 6.375 -14.031 1 98.69 338 ALA A C 1
ATOM 2607 O O . ALA A 1 338 ? -5.039 6.574 -13.008 1 98.69 338 ALA A O 1
ATOM 2608 N N . GLY A 1 339 ? -6.461 7.277 -14.453 1 98.62 339 GLY A N 1
ATOM 2609 C CA . GLY A 1 339 ? -6.551 8.602 -13.867 1 98.62 339 GLY A CA 1
ATOM 2610 C C . GLY A 1 339 ? -7.25 8.617 -12.523 1 98.62 339 GLY A C 1
ATOM 2611 O O . GLY A 1 339 ? -7.234 9.633 -11.82 1 98.62 339 GLY A O 1
ATOM 2612 N N . HIS A 1 340 ? -7.871 7.445 -12.148 1 98.81 340 HIS A N 1
ATOM 2613 C CA . HIS A 1 340 ? -8.586 7.32 -10.883 1 98.81 340 HIS A CA 1
ATOM 2614 C C . HIS A 1 340 ? -7.949 6.254 -10 1 98.81 340 HIS A C 1
ATOM 2616 O O . HIS A 1 340 ? -8.453 5.965 -8.914 1 98.81 340 HIS A O 1
ATOM 2622 N N . ALA A 1 341 ? -6.867 5.625 -10.5 1 98.56 341 ALA A N 1
ATOM 2623 C CA . ALA A 1 341 ? -6.195 4.59 -9.719 1 98.56 341 ALA A CA 1
ATOM 2624 C C . ALA A 1 341 ? -5.363 5.203 -8.594 1 98.56 341 ALA A C 1
ATOM 2626 O O . ALA A 1 341 ? -4.129 5.16 -8.633 1 98.56 341 ALA A O 1
ATOM 2627 N N . LEU A 1 342 ? -6.059 5.672 -7.633 1 98.44 342 LEU A N 1
ATOM 2628 C CA . LEU A 1 342 ? -5.504 6.461 -6.539 1 98.44 342 LEU A CA 1
ATOM 2629 C C . LEU A 1 342 ? -5.703 5.754 -5.199 1 98.44 342 LEU A C 1
ATOM 2631 O O . LEU A 1 342 ? -6.738 5.926 -4.551 1 98.44 342 LEU A O 1
ATOM 2635 N N . PRO A 1 343 ? -4.715 4.996 -4.75 1 97.75 343 PRO A N 1
ATOM 2636 C CA . PRO A 1 343 ? -4.875 4.359 -3.439 1 97.75 343 PRO A CA 1
ATOM 2637 C C . PRO A 1 343 ? -5.301 5.344 -2.354 1 97.75 343 PRO A C 1
ATOM 2639 O O . PRO A 1 343 ? -4.758 6.453 -2.271 1 97.75 343 PRO A O 1
ATOM 2642 N N . GLY A 1 344 ? -6.281 4.949 -1.559 1 97.19 344 GLY A N 1
ATOM 2643 C CA . GLY A 1 344 ? -6.824 5.797 -0.51 1 97.19 344 GLY A CA 1
ATOM 2644 C C . GLY A 1 344 ? -8.094 6.516 -0.923 1 97.19 344 GLY A C 1
ATOM 2645 O O . GLY A 1 344 ? -8.812 7.051 -0.077 1 97.19 344 GLY A O 1
ATOM 2646 N N . LEU A 1 345 ? -8.398 6.535 -2.178 1 97.94 345 LEU A N 1
ATOM 2647 C CA . LEU A 1 345 ? -9.586 7.227 -2.68 1 97.94 345 LEU A CA 1
ATOM 2648 C C . LEU A 1 345 ? -10.859 6.531 -2.211 1 97.94 345 LEU A C 1
ATOM 2650 O O . LEU A 1 345 ? -10.992 5.312 -2.348 1 97.94 345 LEU A O 1
ATOM 2654 N N . GLU A 1 346 ? -11.734 7.27 -1.647 1 97.12 346 GLU A N 1
ATOM 2655 C CA . GLU A 1 346 ? -13.07 6.762 -1.336 1 97.12 346 GLU A CA 1
ATOM 2656 C C . GLU A 1 346 ? -13.93 6.68 -2.59 1 97.12 346 GLU A C 1
ATOM 2658 O O . GLU A 1 346 ? -14.008 7.637 -3.365 1 97.12 346 GLU A O 1
ATOM 2663 N N . VAL A 1 347 ? -14.578 5.57 -2.768 1 97.81 347 VAL A N 1
ATOM 2664 C CA . VAL A 1 347 ? -15.414 5.324 -3.938 1 97.81 347 VAL A CA 1
ATOM 2665 C C . VAL A 1 347 ? -16.734 4.699 -3.506 1 97.81 347 VAL A C 1
ATOM 2667 O O . VAL A 1 347 ? -16.969 4.496 -2.312 1 97.81 347 VAL A O 1
ATOM 2670 N N . VAL A 1 348 ? -17.562 4.52 -4.484 1 97.44 348 VAL A N 1
ATOM 2671 C CA . VAL A 1 348 ? -18.844 3.83 -4.27 1 97.44 348 VAL A CA 1
ATOM 2672 C C . VAL A 1 348 ? -18.875 2.553 -5.105 1 97.44 348 VAL A C 1
ATOM 2674 O O . VAL A 1 348 ? -18.547 2.566 -6.293 1 97.44 348 VAL A O 1
ATOM 2677 N N . VAL A 1 349 ? -19.188 1.475 -4.492 1 98.38 349 VAL A N 1
ATOM 2678 C CA . VAL A 1 349 ? -19.484 0.238 -5.211 1 98.38 349 VAL A CA 1
ATOM 2679 C C . VAL A 1 349 ? -20.984 0.116 -5.438 1 98.38 349 VAL A C 1
ATOM 2681 O O . VAL A 1 349 ? -21.766 0.219 -4.496 1 98.38 349 VAL A O 1
ATOM 2684 N N . GLU A 1 350 ? -21.312 -0.154 -6.645 1 98 350 GLU A N 1
ATOM 2685 C CA . GLU A 1 350 ? -22.719 -0.22 -6.996 1 98 350 GLU A CA 1
ATOM 2686 C C . GLU A 1 350 ? -23.094 -1.6 -7.531 1 98 350 GLU A C 1
ATOM 2688 O O . GLU A 1 350 ? -22.484 -2.086 -8.484 1 98 350 GLU A O 1
ATOM 2693 N N . ARG A 1 351 ? -24.109 -2.258 -6.891 1 94.62 351 ARG A N 1
ATOM 2694 C CA . ARG A 1 351 ? -24.734 -3.488 -7.367 1 94.62 351 ARG A CA 1
ATOM 2695 C C . ARG A 1 351 ? -26.25 -3.338 -7.457 1 94.62 351 ARG A C 1
ATOM 2697 O O . ARG A 1 351 ? -26.938 -3.324 -6.438 1 94.62 351 ARG A O 1
ATOM 2704 N N . GLY A 1 352 ? -26.672 -3.238 -8.711 1 93.06 352 GLY A N 1
ATOM 2705 C CA . GLY A 1 352 ? -28.078 -2.92 -8.852 1 93.06 352 GLY A CA 1
ATOM 2706 C C . GLY A 1 352 ? -28.453 -1.582 -8.242 1 93.06 352 GLY A C 1
ATOM 2707 O O . GLY A 1 352 ? -27.922 -0.543 -8.633 1 93.06 352 GLY A O 1
ATOM 2708 N N . LYS A 1 353 ? -29.312 -1.628 -7.238 1 93.31 353 LYS A N 1
ATOM 2709 C CA . LYS A 1 353 ? -29.781 -0.396 -6.609 1 93.31 353 LYS A CA 1
ATOM 2710 C C . LYS A 1 353 ? -29 -0.098 -5.336 1 93.31 353 LYS A C 1
ATOM 2712 O O . LYS A 1 353 ? -29.156 0.971 -4.742 1 93.31 353 LYS A O 1
ATOM 2717 N N . LYS A 1 354 ? -28.156 -0.983 -4.965 1 95 354 LYS A N 1
ATOM 2718 C CA . LYS A 1 354 ? -27.406 -0.811 -3.729 1 95 354 LYS A CA 1
ATOM 2719 C C . LYS A 1 354 ? -26.078 -0.081 -3.988 1 95 354 LYS A C 1
ATOM 2721 O O . LYS A 1 354 ? -25.375 -0.4 -4.938 1 95 354 LYS A O 1
ATOM 2726 N N . ARG A 1 355 ? -25.828 0.932 -3.188 1 95.81 355 ARG A N 1
ATOM 2727 C CA . ARG A 1 355 ? -24.578 1.697 -3.219 1 95.81 355 ARG A CA 1
ATOM 2728 C C . ARG A 1 355 ? -23.922 1.718 -1.849 1 95.81 355 ARG A C 1
ATOM 2730 O O . ARG A 1 355 ? -24.562 2.033 -0.844 1 95.81 355 ARG A O 1
ATOM 2737 N N . VAL A 1 356 ? -22.641 1.304 -1.853 1 97 356 VAL A N 1
ATOM 2738 C CA . VAL A 1 356 ? -21.922 1.281 -0.579 1 97 356 VAL A CA 1
ATOM 2739 C C . VAL A 1 356 ? -20.562 1.944 -0.739 1 97 356 VAL A C 1
ATOM 2741 O O . VAL A 1 356 ? -19.922 1.821 -1.787 1 97 356 VAL A O 1
ATOM 2744 N N . LYS A 1 357 ? -20.141 2.611 0.306 1 95.75 357 LYS A N 1
ATOM 2745 C CA . LYS A 1 357 ? -18.828 3.26 0.312 1 95.75 357 LYS A CA 1
ATOM 2746 C C . LYS A 1 357 ? -17.703 2.23 0.415 1 95.75 357 LYS A C 1
ATOM 2748 O O . LYS A 1 357 ? -17.859 1.21 1.09 1 95.75 357 LYS A O 1
ATOM 2753 N N . ALA A 1 358 ? -16.641 2.492 -0.237 1 97.75 358 ALA A N 1
ATOM 2754 C CA . ALA A 1 358 ? -15.422 1.675 -0.218 1 97.75 358 ALA A CA 1
ATOM 2755 C C . ALA A 1 358 ? -14.18 2.535 -0.406 1 97.75 358 ALA A C 1
ATOM 2757 O O . ALA A 1 358 ? -14.281 3.74 -0.652 1 97.75 358 ALA A O 1
ATOM 2758 N N . LYS A 1 359 ? -13.062 1.917 -0.277 1 98.12 359 LYS A N 1
ATOM 2759 C CA . LYS A 1 359 ? -11.781 2.582 -0.484 1 98.12 359 LYS A CA 1
ATOM 2760 C C . LYS A 1 359 ? -10.891 1.774 -1.422 1 98.12 359 LYS A C 1
ATOM 2762 O O . LYS A 1 359 ? -10.828 0.547 -1.324 1 98.12 359 LYS A O 1
ATOM 2767 N N . LEU A 1 360 ? -10.258 2.465 -2.359 1 98.62 360 LEU A N 1
ATOM 2768 C CA . LEU A 1 360 ? -9.242 1.814 -3.174 1 98.62 360 LEU A CA 1
ATOM 2769 C C . LEU A 1 360 ? -7.953 1.62 -2.381 1 98.62 360 LEU A C 1
ATOM 2771 O O . LEU A 1 360 ? -7.508 2.531 -1.678 1 98.62 360 LEU A O 1
ATOM 2775 N N . VAL A 1 361 ? -7.355 0.46 -2.482 1 98.19 361 VAL A N 1
ATOM 2776 C CA . VAL A 1 361 ? -6.172 0.162 -1.685 1 98.19 361 VAL A CA 1
ATOM 2777 C C . VAL A 1 361 ? -5.172 -0.632 -2.521 1 98.19 361 VAL A C 1
ATOM 2779 O O . VAL A 1 361 ? -5.539 -1.239 -3.529 1 98.19 361 VAL A O 1
ATOM 2782 N N . ASP A 1 362 ? -3.924 -0.555 -2.146 1 97.62 362 ASP A N 1
ATOM 2783 C CA . ASP A 1 362 ? -2.887 -1.404 -2.723 1 97.62 362 ASP A CA 1
ATOM 2784 C C . ASP A 1 362 ? -2.918 -2.803 -2.111 1 97.62 362 ASP A C 1
ATOM 2786 O O . ASP A 1 362 ? -3.662 -3.053 -1.16 1 97.62 362 ASP A O 1
ATOM 2790 N N . PHE A 1 363 ? -2.096 -3.67 -2.725 1 96.75 363 PHE A N 1
ATOM 2791 C CA . PHE A 1 363 ? -1.916 -5.02 -2.203 1 96.75 363 PHE A CA 1
ATOM 2792 C C . PHE A 1 363 ? -0.578 -5.148 -1.485 1 96.75 363 PHE A C 1
ATOM 2794 O O . PHE A 1 363 ? 0.37 -4.422 -1.793 1 96.75 363 PHE A O 1
ATOM 2801 N N . PRO A 1 364 ? -0.515 -6.109 -0.597 1 96 364 PRO A N 1
ATOM 2802 C CA . PRO A 1 364 ? -1.59 -6.914 -0.009 1 96 364 PRO A CA 1
ATOM 2803 C C . PRO A 1 364 ? -2.426 -6.129 1.001 1 96 364 PRO A C 1
ATOM 2805 O O . PRO A 1 364 ? -1.985 -5.094 1.501 1 96 364 PRO A O 1
ATOM 2808 N N . LEU A 1 365 ? -3.594 -6.602 1.337 1 96.19 365 LEU A N 1
ATOM 2809 C CA . LEU A 1 365 ? -4.48 -5.922 2.275 1 96.19 365 LEU A CA 1
ATOM 2810 C C . LEU A 1 365 ? -4.125 -6.281 3.715 1 96.19 365 LEU A C 1
ATOM 2812 O O . LEU A 1 365 ? -4.547 -5.598 4.652 1 96.19 365 LEU A O 1
ATOM 2816 N N . ILE A 1 366 ? -3.408 -7.395 3.869 1 94.12 366 ILE A N 1
ATOM 2817 C CA . ILE A 1 366 ? -2.926 -7.82 5.18 1 94.12 366 ILE A CA 1
ATOM 2818 C C . ILE A 1 366 ? -1.444 -8.18 5.094 1 94.12 366 ILE A C 1
ATOM 2820 O O . ILE A 1 366 ? -0.913 -8.391 4 1 94.12 366 ILE A O 1
ATOM 2824 N N . LYS A 1 367 ? -0.87 -8.188 6.305 1 86 367 LYS A N 1
ATOM 2825 C CA . LYS A 1 367 ? 0.521 -8.633 6.332 1 86 367 LYS A CA 1
ATOM 2826 C C . LYS A 1 367 ? 0.632 -10.117 6.004 1 86 367 LYS A C 1
ATOM 2828 O O . LYS A 1 367 ? -0.126 -10.938 6.531 1 86 367 LYS A O 1
ATOM 2833 N N . LEU A 1 368 ? 1.522 -10.469 5.059 1 81.19 368 LEU A N 1
ATOM 2834 C CA . LEU A 1 368 ? 1.75 -11.867 4.684 1 81.19 368 LEU A CA 1
ATOM 2835 C C . LEU A 1 368 ? 2.359 -12.648 5.844 1 81.19 368 LEU A C 1
ATOM 2837 O O . LEU A 1 368 ? 3.139 -12.102 6.625 1 81.19 368 LEU A O 1
ATOM 2841 N N . GLY A 1 369 ? 1.755 -13.758 5.93 1 72.62 369 GLY A N 1
ATOM 2842 C CA . GLY A 1 369 ? 2.336 -14.672 6.902 1 72.62 369 GLY A CA 1
ATOM 2843 C C . GLY A 1 369 ? 3.553 -15.406 6.375 1 72.62 369 GLY A C 1
ATOM 2844 O O . GLY A 1 369 ? 3.873 -15.32 5.188 1 72.62 369 GLY A O 1
ATOM 2845 N N . GLY A 1 370 ? 4.344 -16 7.293 1 61.09 370 GLY A N 1
ATOM 2846 C CA . GLY A 1 370 ? 5.41 -16.922 6.926 1 61.09 370 GLY A CA 1
ATOM 2847 C C . GLY A 1 370 ? 6.797 -16.359 7.191 1 61.09 370 GLY A C 1
ATOM 2848 O O . GLY A 1 370 ? 6.945 -15.18 7.516 1 61.09 370 GLY A O 1
ATOM 2849 N N . ARG A 1 371 ? 7.664 -17.125 7.406 1 49.94 371 ARG A N 1
ATOM 2850 C CA . ARG A 1 371 ? 9.078 -16.828 7.641 1 49.94 371 ARG A CA 1
ATOM 2851 C C . ARG A 1 371 ? 9.711 -16.172 6.418 1 49.94 371 ARG A C 1
ATOM 2853 O O . ARG A 1 371 ? 9.797 -16.781 5.355 1 49.94 371 ARG A O 1
ATOM 2860 N N . GLY A 1 372 ? 9.016 -14.945 5.934 1 38.53 372 GLY A N 1
ATOM 2861 C CA . GLY A 1 372 ? 9.938 -14.336 4.992 1 38.53 372 GLY A CA 1
ATOM 2862 C C . GLY A 1 372 ? 11.32 -14.109 5.574 1 38.53 372 GLY A C 1
ATOM 2863 O O . GLY A 1 372 ? 11.477 -13.984 6.789 1 38.53 372 GLY A O 1
ATOM 2864 N N . MET B 1 1 ? 18.281 39.469 5.527 1 84.88 1 MET B N 1
ATOM 2865 C CA . MET B 1 1 ? 18.797 38.469 6.457 1 84.88 1 MET B CA 1
ATOM 2866 C C . MET B 1 1 ? 17.719 37.469 6.832 1 84.88 1 MET B C 1
ATOM 2868 O O . MET B 1 1 ? 16.547 37.812 6.965 1 84.88 1 MET B O 1
ATOM 2872 N N . PRO B 1 2 ? 18.094 36.188 6.953 1 92.94 2 PRO B N 1
ATOM 2873 C CA . PRO B 1 2 ? 17.062 35.188 7.324 1 92.94 2 PRO B CA 1
ATOM 2874 C C . PRO B 1 2 ? 16.5 35.438 8.727 1 92.94 2 PRO B C 1
ATOM 2876 O O . PRO B 1 2 ? 17.188 36 9.578 1 92.94 2 PRO B O 1
ATOM 2879 N N . LEU B 1 3 ? 15.273 35.062 8.836 1 94.94 3 LEU B N 1
ATOM 2880 C CA . LEU B 1 3 ? 14.633 35.125 10.148 1 94.94 3 LEU B CA 1
ATOM 2881 C C . LEU B 1 3 ? 15.219 34.031 11.07 1 94.94 3 LEU B C 1
ATOM 2883 O O . LEU B 1 3 ? 15.773 33.062 10.602 1 94.94 3 LEU B O 1
ATOM 2887 N N . ARG B 1 4 ? 15.086 34.312 12.367 1 95.69 4 ARG B N 1
ATOM 2888 C CA . ARG B 1 4 ? 15.625 33.344 13.336 1 95.69 4 ARG B CA 1
ATOM 2889 C C . ARG B 1 4 ? 14.562 32.969 14.367 1 95.69 4 ARG B C 1
ATOM 2891 O O . ARG B 1 4 ? 13.727 33.812 14.734 1 95.69 4 ARG B O 1
ATOM 2898 N N . SER B 1 5 ? 14.695 31.75 14.789 1 94.62 5 SER B N 1
ATOM 2899 C CA . SER B 1 5 ? 13.852 31.312 15.898 1 94.62 5 SER B CA 1
ATOM 2900 C C . SER B 1 5 ? 14.164 32.062 17.172 1 94.62 5 SER B C 1
ATOM 2902 O O . SER B 1 5 ? 15.312 32.469 17.406 1 94.62 5 SER B O 1
ATOM 2904 N N . PRO B 1 6 ? 13.102 32.219 18 1 94.94 6 PRO B N 1
ATOM 2905 C CA . PRO B 1 6 ? 13.383 32.781 19.312 1 94.94 6 PRO B CA 1
ATOM 2906 C C . PRO B 1 6 ? 14.297 31.891 20.172 1 94.94 6 PRO B C 1
ATOM 2908 O O . PRO B 1 6 ? 14.828 32.344 21.188 1 94.94 6 PRO B O 1
ATOM 2911 N N . LEU B 1 7 ? 14.508 30.719 19.734 1 97 7 LEU B N 1
ATOM 2912 C CA . LEU B 1 7 ? 15.344 29.797 20.484 1 97 7 LEU B CA 1
ATOM 2913 C C . LEU B 1 7 ? 16.734 29.672 19.844 1 97 7 LEU B C 1
ATOM 2915 O O . LEU B 1 7 ? 17.469 28.734 20.156 1 97 7 LEU B O 1
ATOM 2919 N N . TYR B 1 8 ? 17.094 30.516 18.984 1 96.81 8 TYR B N 1
ATOM 2920 C CA . TYR B 1 8 ? 18.297 30.438 18.172 1 96.81 8 TYR B CA 1
ATOM 2921 C C . TYR B 1 8 ? 19.531 30.281 19.047 1 96.81 8 TYR B C 1
ATOM 2923 O O . TYR B 1 8 ? 20.375 29.406 18.797 1 96.81 8 TYR B O 1
ATOM 2931 N N . GLN B 1 9 ? 19.672 31.094 20.047 1 96.75 9 GLN B N 1
ATOM 2932 C CA . GLN B 1 9 ? 20.844 31.062 20.906 1 96.75 9 GLN B CA 1
ATOM 2933 C C . GLN B 1 9 ? 20.984 29.719 21.609 1 96.75 9 GLN B C 1
ATOM 2935 O O . GLN B 1 9 ? 22.094 29.219 21.797 1 96.75 9 GLN B O 1
ATOM 2940 N N . LEU B 1 10 ? 19.906 29.219 22.047 1 97.5 10 LEU B N 1
ATOM 2941 C CA . LEU B 1 10 ? 19.906 27.906 22.688 1 97.5 10 LEU B CA 1
ATOM 2942 C C . LEU B 1 10 ? 20.453 26.844 21.734 1 97.5 10 LEU B C 1
ATOM 2944 O O . LEU B 1 10 ? 21.234 25.984 22.156 1 97.5 10 LEU B O 1
ATOM 2948 N N . HIS B 1 11 ? 20.047 26.891 20.5 1 98.31 11 HIS B N 1
ATOM 2949 C CA . HIS B 1 11 ? 20.484 25.906 19.516 1 98.31 11 HIS B CA 1
ATOM 2950 C C . HIS B 1 11 ? 21.984 26.031 19.234 1 98.31 11 HIS B C 1
ATOM 2952 O O . HIS B 1 11 ? 22.656 25.016 19.047 1 98.31 11 HIS B O 1
ATOM 2958 N N . ARG B 1 12 ? 22.453 27.219 19.219 1 97.38 12 ARG B N 1
ATOM 2959 C CA . ARG B 1 12 ? 23.891 27.438 19.094 1 97.38 12 ARG B CA 1
ATOM 2960 C C . ARG B 1 12 ? 24.656 26.781 20.25 1 97.38 12 ARG B C 1
ATOM 2962 O O . ARG B 1 12 ? 25.688 26.141 20.047 1 97.38 12 ARG B O 1
ATOM 2969 N N . GLU B 1 13 ? 24.156 26.984 21.391 1 97.62 13 GLU B N 1
ATOM 2970 C CA . GLU B 1 13 ? 24.766 26.422 22.594 1 97.62 13 GLU B CA 1
ATOM 2971 C C . GLU B 1 13 ? 24.766 24.891 22.547 1 97.62 13 GLU B C 1
ATOM 2973 O O . GLU B 1 13 ? 25.672 24.25 23.078 1 97.62 13 GLU B O 1
ATOM 2978 N N . LEU B 1 14 ? 23.781 24.375 21.922 1 97.75 14 LEU B N 1
ATOM 2979 C CA . LEU B 1 14 ? 23.609 22.922 21.875 1 97.75 14 LEU B CA 1
ATOM 2980 C C . LEU B 1 14 ? 24.406 22.328 20.719 1 97.75 14 LEU B C 1
ATOM 2982 O O . LEU B 1 14 ? 24.375 21.109 20.5 1 97.75 14 LEU B O 1
ATOM 2986 N N . GLY B 1 15 ? 25.062 23.156 19.922 1 97.56 15 GLY B N 1
ATOM 2987 C CA . GLY B 1 15 ? 25.938 22.688 18.859 1 97.56 15 GLY B CA 1
ATOM 2988 C C . GLY B 1 15 ? 25.203 22.406 17.562 1 97.56 15 GLY B C 1
ATOM 2989 O O . GLY B 1 15 ? 25.625 21.562 16.781 1 97.56 15 GLY B O 1
ATOM 2990 N N . ALA B 1 16 ? 24.156 23.125 17.312 1 98.12 16 ALA B N 1
ATOM 2991 C CA . ALA B 1 16 ? 23.375 22.938 16.094 1 98.12 16 ALA B CA 1
ATOM 2992 C C . ALA B 1 16 ? 24.172 23.359 14.859 1 98.12 16 ALA B C 1
ATOM 2994 O O . ALA B 1 16 ? 24.922 24.328 14.898 1 98.12 16 ALA B O 1
ATOM 2995 N N . VAL B 1 17 ? 24 22.609 13.805 1 97.81 17 VAL B N 1
ATOM 2996 C CA . VAL B 1 17 ? 24.375 23.047 12.469 1 97.81 17 VAL B CA 1
ATOM 2997 C C . VAL B 1 17 ? 23.188 23.719 11.781 1 97.81 17 VAL B C 1
ATOM 2999 O O . VAL B 1 17 ? 22.109 23.125 11.703 1 97.81 17 VAL B O 1
ATOM 3002 N N . PHE B 1 18 ? 23.406 24.891 11.273 1 97 18 PHE B N 1
ATOM 3003 C CA . PHE B 1 18 ? 22.266 25.656 10.789 1 97 18 PHE B CA 1
ATOM 3004 C C . PHE B 1 18 ? 22.219 25.641 9.266 1 97 18 PHE B C 1
ATOM 3006 O O . PHE B 1 18 ? 23.234 25.438 8.602 1 97 18 PHE B O 1
ATOM 3013 N N . THR B 1 19 ? 21.047 25.828 8.727 1 94.25 19 THR B N 1
ATOM 3014 C CA . THR B 1 19 ? 20.75 26.062 7.316 1 94.25 19 THR B CA 1
ATOM 3015 C C . THR B 1 19 ? 19.656 27.109 7.152 1 94.25 19 THR B C 1
ATOM 3017 O O . THR B 1 19 ? 19.094 27.594 8.141 1 94.25 19 THR B O 1
ATOM 3020 N N . VAL B 1 20 ? 19.516 27.547 5.965 1 93.81 20 VAL B N 1
ATOM 3021 C CA . VAL B 1 20 ? 18.406 28.453 5.68 1 93.81 20 VAL B CA 1
ATOM 3022 C C . VAL B 1 20 ? 17.297 27.688 4.965 1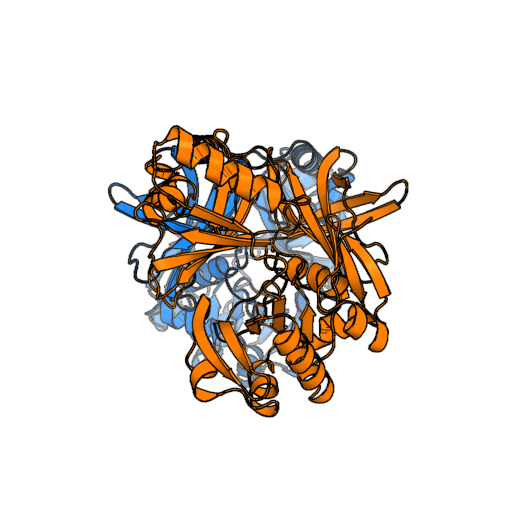 93.81 20 VAL B C 1
ATOM 3024 O O . VAL B 1 20 ? 17.531 27.047 3.936 1 93.81 20 VAL B O 1
ATOM 3027 N N . PHE B 1 21 ? 16.156 27.75 5.531 1 89.94 21 PHE B N 1
ATOM 3028 C CA . PHE B 1 21 ? 14.953 27.094 5.012 1 89.94 21 PHE B CA 1
ATOM 3029 C C . PHE B 1 21 ? 13.758 28.031 5.078 1 89.94 21 PHE B C 1
ATOM 3031 O O . PHE B 1 21 ? 13.414 28.531 6.152 1 89.94 21 PHE B O 1
ATOM 3038 N N . ALA B 1 22 ? 13.141 28.234 3.963 1 92.56 22 ALA B N 1
ATOM 3039 C CA . ALA B 1 22 ? 11.945 29.078 3.865 1 92.56 22 ALA B CA 1
ATOM 3040 C C . ALA B 1 22 ? 12.172 30.438 4.52 1 92.56 22 ALA B C 1
ATOM 3042 O O . ALA B 1 22 ? 11.305 30.938 5.234 1 92.56 22 ALA B O 1
ATOM 3043 N N . GLY B 1 23 ? 13.383 30.891 4.398 1 93.12 23 GLY B N 1
ATOM 3044 C CA . GLY B 1 23 ? 13.703 32.219 4.875 1 93.12 23 GLY B CA 1
ATOM 3045 C C . GLY B 1 23 ? 14.117 32.25 6.332 1 93.12 23 GLY B C 1
ATOM 3046 O O . GLY B 1 23 ? 14.375 33.312 6.891 1 93.12 23 GLY B O 1
ATOM 3047 N N . TRP B 1 24 ? 14.203 31.078 6.961 1 95.81 24 TRP B N 1
ATOM 3048 C CA . TRP B 1 24 ? 14.578 30.984 8.367 1 95.81 24 TRP B CA 1
ATOM 3049 C C . TRP B 1 24 ? 15.914 30.281 8.531 1 95.81 24 TRP B C 1
ATOM 3051 O O . TRP B 1 24 ? 16.188 29.281 7.852 1 95.81 24 TRP B O 1
ATOM 3061 N N . GLU B 1 25 ? 16.688 30.812 9.344 1 95.75 25 GLU B N 1
ATOM 3062 C CA . GLU B 1 25 ? 17.844 30.047 9.805 1 95.75 25 GLU B CA 1
ATOM 3063 C C . GLU B 1 25 ? 17.453 29.047 10.875 1 95.75 25 GLU B C 1
ATOM 3065 O O . GLU B 1 25 ? 17.062 29.422 11.984 1 95.75 25 GLU B O 1
ATOM 3070 N N . HIS B 1 26 ? 17.547 27.812 10.555 1 95 26 HIS B N 1
ATOM 3071 C CA . HIS B 1 26 ? 17.047 26.75 11.422 1 95 26 HIS B CA 1
ATOM 3072 C C . HIS B 1 26 ? 18.062 25.625 11.547 1 95 26 HIS B C 1
ATOM 3074 O O . HIS B 1 26 ? 18.812 25.344 10.609 1 95 26 HIS B O 1
ATOM 3080 N N . PRO B 1 27 ? 18.094 24.953 12.688 1 97.12 27 PRO B N 1
ATOM 3081 C CA . PRO B 1 27 ? 18.969 23.781 12.789 1 97.12 27 PRO B CA 1
ATOM 3082 C C . PRO B 1 27 ? 18.609 22.703 11.766 1 97.12 27 PRO B C 1
ATOM 3084 O O . PRO B 1 27 ? 17.453 22.281 11.664 1 97.12 27 PRO B O 1
ATOM 3087 N N . VAL B 1 28 ? 19.641 22.266 11.062 1 97.19 28 VAL B N 1
ATOM 3088 C CA . VAL B 1 28 ? 19.453 21.125 10.18 1 97.19 28 VAL B CA 1
ATOM 3089 C C . VAL B 1 28 ? 19.719 19.828 10.953 1 97.19 28 VAL B C 1
ATOM 3091 O O . VAL B 1 28 ? 19.062 18.812 10.727 1 97.19 28 VAL B O 1
ATOM 3094 N N . ASP B 1 29 ? 20.656 19.953 11.805 1 98.12 29 ASP B N 1
ATOM 3095 C CA . ASP B 1 29 ? 20.938 18.828 12.695 1 98.12 29 ASP B CA 1
ATOM 3096 C C . ASP B 1 29 ? 21.828 19.25 13.859 1 98.12 29 ASP B C 1
ATOM 3098 O O . ASP B 1 29 ? 22.234 20.422 13.945 1 98.12 29 ASP B O 1
ATOM 3102 N N . TYR B 1 30 ? 22.094 18.344 14.797 1 98.44 30 TYR B N 1
ATOM 3103 C CA . TYR B 1 30 ? 22.953 18.531 15.953 1 98.44 30 TYR B CA 1
ATOM 3104 C C . TYR B 1 30 ? 24.094 17.516 15.961 1 98.44 30 TYR B C 1
ATOM 3106 O O . TYR B 1 30 ? 24.484 17.016 17.016 1 98.44 30 TYR B O 1
ATOM 3114 N N . GLY B 1 31 ? 24.406 17.078 14.719 1 97.25 31 GLY B N 1
ATOM 3115 C CA . GLY B 1 31 ? 25.547 16.188 14.594 1 97.25 31 GLY B CA 1
ATOM 3116 C C . GLY B 1 31 ? 25.25 14.961 13.758 1 97.25 31 GLY B C 1
ATOM 3117 O O . GLY B 1 31 ? 26.172 14.375 13.164 1 97.25 31 GLY B O 1
ATOM 3118 N N . SER B 1 32 ? 24.016 14.57 13.742 1 98 32 SER B N 1
ATOM 3119 C CA . SER B 1 32 ? 23.719 13.383 12.953 1 98 32 SER B CA 1
ATOM 3120 C C . SER B 1 32 ? 22.219 13.273 12.664 1 98 32 SER B C 1
ATOM 3122 O O . SER B 1 32 ? 21.438 12.938 13.547 1 98 32 SER B O 1
ATOM 3124 N N . VAL B 1 33 ? 21.891 13.461 11.406 1 98 33 VAL B N 1
ATOM 3125 C CA . VAL B 1 33 ? 20.5 13.336 10.977 1 98 33 VAL B CA 1
ATOM 3126 C C . VAL B 1 33 ? 20 11.922 11.258 1 98 33 VAL B C 1
ATOM 3128 O O . VAL B 1 33 ? 18.875 11.742 11.727 1 98 33 VAL B O 1
ATOM 3131 N N . VAL B 1 34 ? 20.828 10.906 11.023 1 98.25 34 VAL B N 1
ATOM 3132 C CA . VAL B 1 34 ? 20.469 9.5 11.188 1 98.25 34 VAL B CA 1
ATOM 3133 C C . VAL B 1 34 ? 20.156 9.211 12.656 1 98.25 34 VAL B C 1
ATOM 3135 O O . VAL B 1 34 ? 19.141 8.586 12.969 1 98.25 34 VAL B O 1
ATOM 3138 N N . GLU B 1 35 ? 20.969 9.672 13.531 1 98.5 35 GLU B N 1
ATOM 3139 C CA . GLU B 1 35 ? 20.766 9.43 14.953 1 98.5 35 GLU B CA 1
ATOM 3140 C C . GLU B 1 35 ? 19.516 10.148 15.469 1 98.5 35 GLU B C 1
ATOM 3142 O O . GLU B 1 35 ? 18.797 9.617 16.312 1 98.5 35 GLU B O 1
ATOM 3147 N N . GLU B 1 36 ? 19.359 11.359 15.016 1 98.81 36 GLU B N 1
ATOM 3148 C CA . GLU B 1 36 ? 18.156 12.109 15.375 1 98.81 36 GLU B CA 1
ATOM 3149 C C . GLU B 1 36 ? 16.891 11.391 14.914 1 98.81 36 GLU B C 1
ATOM 3151 O O . GLU B 1 36 ? 15.938 11.25 15.68 1 98.81 36 GLU B O 1
ATOM 3156 N N . HIS B 1 37 ? 16.938 10.914 13.68 1 98.62 37 HIS B N 1
ATOM 3157 C CA . HIS B 1 37 ? 15.836 10.133 13.117 1 98.62 37 HIS B CA 1
ATOM 3158 C C . HIS B 1 37 ? 15.539 8.914 13.984 1 98.62 37 HIS B C 1
ATOM 3160 O O . HIS B 1 37 ? 14.383 8.672 14.344 1 98.62 37 HIS B O 1
ATOM 3166 N N . LEU B 1 38 ? 16.5 8.188 14.289 1 98.62 38 LEU B N 1
ATOM 3167 C CA . LEU B 1 38 ? 16.344 6.961 15.062 1 98.62 38 LEU B CA 1
ATOM 3168 C C . LEU B 1 38 ? 15.844 7.266 16.469 1 98.62 38 LEU B C 1
ATOM 3170 O O . LEU B 1 38 ? 15.078 6.492 17.031 1 98.62 38 LEU B O 1
ATOM 3174 N N . ALA B 1 39 ? 16.281 8.344 17.016 1 98.69 39 ALA B N 1
ATOM 3175 C CA . ALA B 1 39 ? 15.812 8.742 18.344 1 98.69 39 ALA B CA 1
ATOM 3176 C C . ALA B 1 39 ? 14.297 8.914 18.359 1 98.69 39 ALA B C 1
ATOM 3178 O O . ALA B 1 39 ? 13.625 8.453 19.281 1 98.69 39 ALA B O 1
ATOM 3179 N N . VAL B 1 40 ? 13.789 9.531 17.375 1 98.56 40 VAL B N 1
ATOM 3180 C CA . VAL B 1 40 ? 12.359 9.773 17.297 1 98.56 40 VAL B CA 1
ATOM 3181 C C . VAL B 1 40 ? 11.617 8.445 17.125 1 98.56 40 VAL B C 1
ATOM 3183 O O . VAL B 1 40 ? 10.586 8.219 17.766 1 98.56 40 VAL B O 1
ATOM 3186 N N . ARG B 1 41 ? 12.148 7.57 16.281 1 98.19 41 ARG B N 1
ATOM 3187 C CA . ARG B 1 41 ? 11.477 6.309 15.984 1 98.19 41 ARG B CA 1
ATOM 3188 C C . ARG B 1 41 ? 11.539 5.359 17.172 1 98.19 41 ARG B C 1
ATOM 3190 O O . ARG B 1 41 ? 10.617 4.57 17.406 1 98.19 41 ARG B O 1
ATOM 3197 N N . LYS B 1 42 ? 12.508 5.414 18.016 1 97.56 42 LYS B N 1
ATOM 3198 C CA . LYS B 1 42 ? 12.742 4.387 19.016 1 97.56 42 LYS B CA 1
ATOM 3199 C C . LYS B 1 42 ? 12.539 4.941 20.422 1 97.56 42 LYS B C 1
ATOM 3201 O O . LYS B 1 42 ? 12.266 4.191 21.359 1 97.56 42 LYS B O 1
ATOM 3206 N N . ARG B 1 43 ? 12.734 6.211 20.531 1 98.06 43 ARG B N 1
ATOM 3207 C CA . ARG B 1 43 ? 12.68 6.844 21.844 1 98.06 43 ARG B CA 1
ATOM 3208 C C . ARG B 1 43 ? 11.93 8.172 21.781 1 98.06 43 ARG B C 1
ATOM 3210 O O . ARG B 1 43 ? 10.703 8.203 21.734 1 98.06 43 ARG B O 1
ATOM 3217 N N . VAL B 1 44 ? 12.758 9.312 21.688 1 98.69 44 VAL B N 1
ATOM 3218 C CA . VAL B 1 44 ? 12.102 10.617 21.672 1 98.69 44 VAL B CA 1
ATOM 3219 C C . VAL B 1 44 ? 13.062 11.68 21.141 1 98.69 44 VAL B C 1
ATOM 3221 O O . VAL B 1 44 ? 14.258 11.648 21.438 1 98.69 44 VAL B O 1
ATOM 3224 N N . GLY B 1 45 ? 12.508 12.484 20.344 1 98.88 45 GLY B N 1
ATOM 3225 C CA . GLY B 1 45 ? 13.188 13.672 19.859 1 98.88 45 GLY B CA 1
ATOM 3226 C C . GLY B 1 45 ? 12.406 14.945 20.109 1 98.88 45 GLY B C 1
ATOM 3227 O O . GLY B 1 45 ? 11.188 14.914 20.266 1 98.88 45 GLY B O 1
ATOM 3228 N N . VAL B 1 46 ? 13.18 16.062 20.109 1 98.94 46 VAL B N 1
ATOM 3229 C CA . VAL B 1 46 ? 12.539 17.359 20.328 1 98.94 46 VAL B CA 1
ATOM 3230 C C . VAL B 1 46 ? 12.953 18.312 19.219 1 98.94 46 VAL B C 1
ATOM 3232 O O . VAL B 1 46 ? 14.117 18.359 18.812 1 98.94 46 VAL B O 1
ATOM 3235 N N . PHE B 1 47 ? 11.961 19.031 18.688 1 98.81 47 PHE B N 1
ATOM 3236 C CA . PHE B 1 47 ? 12.148 19.953 17.578 1 98.81 47 PHE B CA 1
ATOM 3237 C C . PHE B 1 47 ? 11.711 21.359 17.953 1 98.81 47 PHE B C 1
ATOM 3239 O O . PHE B 1 47 ? 10.711 21.531 18.656 1 98.81 47 PHE B O 1
ATOM 3246 N N . ASP B 1 48 ? 12.469 22.312 17.469 1 98.62 48 ASP B N 1
ATOM 3247 C CA . ASP B 1 48 ? 11.984 23.688 17.375 1 98.62 48 ASP B CA 1
ATOM 3248 C C . ASP B 1 48 ? 11.297 23.953 16.047 1 98.62 48 ASP B C 1
ATOM 3250 O O . ASP B 1 48 ? 11.953 23.969 15 1 98.62 48 ASP B O 1
ATOM 3254 N N . LEU B 1 49 ? 9.992 24.219 16.125 1 98.19 49 LEU B N 1
ATOM 3255 C CA . LEU B 1 49 ? 9.242 24.469 14.891 1 98.19 49 LEU B CA 1
ATOM 3256 C C . LEU B 1 49 ? 8.656 25.875 14.883 1 98.19 49 LEU B C 1
ATOM 3258 O O . LEU B 1 49 ? 7.578 26.109 14.336 1 98.19 49 LEU B O 1
ATOM 3262 N N . SER B 1 50 ? 9.367 26.734 15.508 1 97.88 50 SER B N 1
ATOM 3263 C CA . SER B 1 50 ? 8.891 28.094 15.703 1 97.88 50 SER B CA 1
ATOM 3264 C C . SER B 1 50 ? 8.883 28.875 14.391 1 97.88 50 SER B C 1
ATOM 3266 O O . SER B 1 50 ? 8.328 29.969 14.312 1 97.88 50 SER B O 1
ATOM 3268 N N . HIS B 1 51 ? 9.492 28.297 13.328 1 97.12 51 HIS B N 1
ATOM 3269 C CA . HIS B 1 51 ? 9.438 28.938 12.023 1 97.12 51 HIS B CA 1
ATOM 3270 C C . HIS B 1 51 ? 8.039 28.844 11.422 1 97.12 51 HIS B C 1
ATOM 3272 O O . HIS B 1 51 ? 7.699 29.609 10.516 1 97.12 51 HIS B O 1
ATOM 3278 N N . LEU B 1 52 ? 7.23 27.891 11.836 1 98.06 52 LEU B N 1
ATOM 3279 C CA . LEU B 1 52 ? 5.863 27.781 11.352 1 98.06 52 LEU B CA 1
ATOM 3280 C C . LEU B 1 52 ? 5.035 28.984 11.789 1 98.06 52 LEU B C 1
ATOM 3282 O O . LEU B 1 52 ? 5.238 29.516 12.883 1 98.06 52 LEU B O 1
ATOM 3286 N N . GLY B 1 53 ? 4.113 29.328 10.945 1 98.25 53 GLY B N 1
ATOM 3287 C CA . GLY B 1 53 ? 3.258 30.453 11.273 1 98.25 53 GLY B CA 1
ATOM 3288 C C . GLY B 1 53 ? 2.234 30.141 12.352 1 98.25 53 GLY B C 1
ATOM 3289 O O . GLY B 1 53 ? 1.663 29.047 12.359 1 98.25 53 GLY B O 1
ATOM 3290 N N . ARG B 1 54 ? 2.051 31.078 13.242 1 98.69 54 ARG B N 1
ATOM 3291 C CA . ARG B 1 54 ? 0.933 31.094 14.188 1 98.69 54 ARG B CA 1
ATOM 3292 C C . ARG B 1 54 ? 0.044 32.312 13.969 1 98.69 54 ARG B C 1
ATOM 3294 O O . ARG B 1 54 ? 0.351 33.406 14.453 1 98.69 54 ARG B O 1
ATOM 3301 N N . ILE B 1 55 ? -1.009 32.062 13.297 1 98.88 55 ILE B N 1
ATOM 3302 C CA . ILE B 1 55 ? -1.921 33.156 12.93 1 98.88 55 ILE B CA 1
ATOM 3303 C C . ILE B 1 55 ? -3.197 33.031 13.758 1 98.88 55 ILE B C 1
ATOM 3305 O O . ILE B 1 55 ? -3.842 32 13.797 1 98.88 55 ILE B O 1
ATOM 3309 N N . ILE B 1 56 ? -3.543 34.094 14.414 1 98.75 56 ILE B N 1
ATOM 3310 C CA . ILE B 1 56 ? -4.75 34.125 15.227 1 98.75 56 ILE B CA 1
ATOM 3311 C C . ILE B 1 56 ? -5.852 34.875 14.492 1 98.75 56 ILE B C 1
ATOM 3313 O O . ILE B 1 56 ? -5.617 35.969 13.977 1 98.75 56 ILE B O 1
ATOM 3317 N N . ILE B 1 57 ? -6.98 34.312 14.406 1 98.62 57 ILE B N 1
ATOM 3318 C CA . ILE B 1 57 ? -8.148 34.969 13.836 1 98.62 57 ILE B CA 1
ATOM 3319 C C . ILE B 1 57 ? -9.219 35.125 14.914 1 98.62 57 ILE B C 1
ATOM 3321 O O . ILE B 1 57 ? -9.547 34.188 15.625 1 98.62 57 ILE B O 1
ATOM 3325 N N . SER B 1 58 ? -9.68 36.312 15.023 1 97.88 58 SER B N 1
ATOM 3326 C CA . SER B 1 58 ? -10.766 36.594 15.945 1 97.88 58 SER B CA 1
ATOM 3327 C C . SER B 1 58 ? -11.898 37.344 15.242 1 97.88 58 SER B C 1
ATOM 3329 O O . SER B 1 58 ? -11.766 37.719 14.078 1 97.88 58 SER B O 1
ATOM 3331 N N . GLY B 1 59 ? -13.078 37.5 15.938 1 97.12 59 GLY B N 1
ATOM 3332 C CA . GLY B 1 59 ? -14.258 38.125 15.375 1 97.12 59 GLY B CA 1
ATOM 3333 C C . GLY B 1 59 ? -15.445 37.188 15.242 1 97.12 59 GLY B C 1
ATOM 3334 O O . GLY B 1 59 ? -15.273 35.969 15.234 1 97.12 59 GLY B O 1
ATOM 3335 N N . SER B 1 60 ? -16.609 37.719 15.055 1 96.5 60 SER B N 1
ATOM 3336 C CA . SER B 1 60 ? -17.859 36.938 15.055 1 96.5 60 SER B CA 1
ATOM 3337 C C . SER B 1 60 ? -17.969 36.062 13.828 1 96.5 60 SER B C 1
ATOM 3339 O O . SER B 1 60 ? -18.688 35.062 13.844 1 96.5 60 SER B O 1
ATOM 3341 N N . ASP B 1 61 ? -17.172 36.406 12.797 1 98 61 ASP B N 1
ATOM 3342 C CA . ASP B 1 61 ? -17.344 35.688 11.547 1 98 61 ASP B CA 1
ATOM 3343 C C . ASP B 1 61 ? -16.141 34.781 11.273 1 98 61 ASP B C 1
ATOM 3345 O O . ASP B 1 61 ? -15.977 34.281 10.156 1 98 61 ASP B O 1
ATOM 3349 N N . ALA B 1 62 ? -15.344 34.594 12.281 1 98.12 62 ALA B N 1
ATOM 3350 C CA . ALA B 1 62 ? -14.109 33.844 12.094 1 98.12 62 ALA B CA 1
ATOM 3351 C C . ALA B 1 62 ? -14.406 32.438 11.57 1 98.12 62 ALA B C 1
ATOM 3353 O O . ALA B 1 62 ? -13.805 31.984 10.586 1 98.12 62 ALA B O 1
ATOM 3354 N N . LYS B 1 63 ? -15.289 31.734 12.164 1 97.75 63 LYS B N 1
ATOM 3355 C CA . LYS B 1 63 ? -15.617 30.375 11.742 1 97.75 63 LYS B CA 1
ATOM 3356 C C . LYS B 1 63 ? -16.188 30.359 10.328 1 97.75 63 LYS B C 1
ATOM 3358 O O . LYS B 1 63 ? -15.859 29.469 9.531 1 97.75 63 LYS B O 1
ATOM 3363 N N . GLU B 1 64 ? -17.062 31.266 10.07 1 97.88 64 GLU B N 1
ATOM 3364 C CA . GLU B 1 64 ? -17.656 31.359 8.734 1 97.88 64 GLU B CA 1
ATOM 3365 C C . GLU B 1 64 ? -16.578 31.531 7.668 1 97.88 64 GLU B C 1
ATOM 3367 O O . GLU B 1 64 ? -16.625 30.875 6.625 1 97.88 64 GLU B O 1
ATOM 3372 N N . LEU B 1 65 ? -15.641 32.406 7.93 1 98.56 65 LEU B N 1
ATOM 3373 C CA . LEU B 1 65 ? -14.539 32.625 6.996 1 98.56 65 LEU B CA 1
ATOM 3374 C C . LEU B 1 65 ? -13.75 31.344 6.773 1 98.56 65 LEU B C 1
ATOM 3376 O O . LEU B 1 65 ? -13.508 30.938 5.629 1 98.56 65 LEU B O 1
ATOM 3380 N N . LEU B 1 66 ? -13.383 30.703 7.859 1 98.69 66 LEU B N 1
ATOM 3381 C CA . LEU B 1 66 ? -12.562 29.5 7.766 1 98.69 66 LEU B CA 1
ATOM 3382 C C . LEU B 1 66 ? -13.32 28.375 7.059 1 98.69 66 LEU B C 1
ATOM 3384 O O . LEU B 1 66 ? -12.742 27.641 6.246 1 98.69 66 LEU B O 1
ATOM 3388 N N . GLU B 1 67 ? -14.562 28.234 7.379 1 98.25 67 GLU B N 1
ATOM 3389 C CA . GLU B 1 67 ? -15.391 27.234 6.715 1 98.25 67 GLU B CA 1
ATOM 3390 C C . GLU B 1 67 ? -15.375 27.422 5.199 1 98.25 67 GLU B C 1
ATOM 3392 O O . GLU B 1 67 ? -15.352 26.453 4.445 1 98.25 67 GLU B O 1
ATOM 3397 N N . LYS B 1 68 ? -15.414 28.609 4.801 1 98.44 68 LYS B N 1
ATOM 3398 C CA . LYS B 1 68 ? -15.422 28.938 3.377 1 98.44 68 LYS B CA 1
ATOM 3399 C C . LYS B 1 68 ? -14.078 28.625 2.734 1 98.44 68 LYS B C 1
ATOM 3401 O O . LYS B 1 68 ? -14.008 28.281 1.551 1 98.44 68 LYS B O 1
ATOM 3406 N N . LEU B 1 69 ? -13.016 28.672 3.492 1 98.75 69 LEU B N 1
ATOM 3407 C CA . LEU B 1 69 ? -11.688 28.688 2.896 1 98.75 69 LEU B CA 1
ATOM 3408 C C . LEU B 1 69 ? -11.031 27.312 2.971 1 98.75 69 LEU B C 1
ATOM 3410 O O . LEU B 1 69 ? -9.945 27.109 2.434 1 98.75 69 LEU B O 1
ATOM 3414 N N . VAL B 1 70 ? -11.672 26.359 3.646 1 98.75 70 VAL B N 1
ATOM 3415 C CA . VAL B 1 70 ? -11.047 25.047 3.744 1 98.75 70 VAL B CA 1
ATOM 3416 C C . VAL B 1 70 ? -11.992 23.984 3.197 1 98.75 70 VAL B C 1
ATOM 3418 O O . VAL B 1 70 ? -13.211 24.094 3.336 1 98.75 70 VAL B O 1
ATOM 3421 N N . PRO B 1 71 ? -11.453 22.953 2.619 1 98.62 71 PRO B N 1
ATOM 3422 C CA . PRO B 1 71 ? -12.281 21.906 2.018 1 98.62 71 PRO B CA 1
ATOM 3423 C C . PRO B 1 71 ? -12.664 20.812 3.014 1 98.62 71 PRO B C 1
ATOM 3425 O O . PRO B 1 71 ? -12.734 19.641 2.646 1 98.62 71 PRO B O 1
ATOM 3428 N N . ARG B 1 72 ? -12.766 21.156 4.223 1 97.56 72 ARG B N 1
ATOM 3429 C CA . ARG B 1 72 ? -13.148 20.266 5.309 1 97.56 72 ARG B CA 1
ATOM 3430 C C . ARG B 1 72 ? -14.164 20.922 6.23 1 97.56 72 ARG B C 1
ATOM 3432 O O . ARG B 1 72 ? -14.031 22.109 6.562 1 97.56 72 ARG B O 1
ATOM 3439 N N . ARG B 1 73 ? -15.102 20.094 6.598 1 97.06 73 ARG B N 1
ATOM 3440 C CA . ARG B 1 73 ? -16.047 20.625 7.578 1 97.06 73 ARG B CA 1
ATOM 3441 C C . ARG B 1 73 ? -15.375 20.812 8.93 1 97.06 73 ARG B C 1
ATOM 3443 O O . ARG B 1 73 ? -14.688 19.922 9.422 1 97.06 73 ARG B O 1
ATOM 3450 N N . LEU B 1 74 ? -15.633 21.906 9.484 1 97.25 74 LEU B N 1
ATOM 3451 C CA . LEU B 1 74 ? -14.984 22.25 10.75 1 97.25 74 LEU B CA 1
ATOM 3452 C C . LEU B 1 74 ? -15.891 21.906 11.93 1 97.25 74 LEU B C 1
ATOM 3454 O O . LEU B 1 74 ? -17.078 22.25 11.922 1 97.25 74 LEU B O 1
ATOM 3458 N N . ALA B 1 75 ? -15.383 21.203 12.891 1 94.31 75 ALA B N 1
ATOM 3459 C CA . ALA B 1 75 ? -16.125 20.984 14.125 1 94.31 75 ALA B CA 1
ATOM 3460 C C . ALA B 1 75 ? -16.219 22.266 14.953 1 94.31 75 ALA B C 1
ATOM 3462 O O . ALA B 1 75 ? -17.297 22.625 15.43 1 94.31 75 ALA B O 1
ATOM 3463 N N . GLY B 1 76 ? -15.117 22.891 15.07 1 94.75 76 GLY B N 1
ATOM 3464 C CA . GLY B 1 76 ? -15.062 24.125 15.812 1 94.75 76 GLY B CA 1
ATOM 3465 C C . GLY B 1 76 ? -15.172 23.938 17.312 1 94.75 76 GLY B C 1
ATOM 3466 O O . GLY B 1 76 ? -15.633 24.828 18.031 1 94.75 76 GLY B O 1
ATOM 3467 N N . LYS B 1 77 ? -14.844 22.766 17.75 1 95.25 77 LYS B N 1
ATOM 3468 C CA . LYS B 1 77 ? -14.922 22.438 19.172 1 95.25 77 LYS B CA 1
ATOM 3469 C C . LYS B 1 77 ? -13.586 22.656 19.859 1 95.25 77 LYS B C 1
ATOM 3471 O O . LYS B 1 77 ? -12.562 22.109 19.453 1 95.25 77 LYS B O 1
ATOM 3476 N N . PRO B 1 78 ? -13.672 23.516 20.922 1 96.5 78 PRO B N 1
ATOM 3477 C CA . PRO B 1 78 ? -12.414 23.656 21.672 1 96.5 78 PRO B CA 1
ATOM 3478 C C . PRO B 1 78 ? -11.867 22.312 22.172 1 96.5 78 PRO B C 1
ATOM 3480 O O . PRO B 1 78 ? -12.641 21.438 22.594 1 96.5 78 PRO B O 1
ATOM 3483 N N . GLY B 1 79 ? -10.539 22.188 22 1 97.38 79 GLY B N 1
ATOM 3484 C CA . GLY B 1 79 ? -9.906 20.969 22.484 1 97.38 79 GLY B CA 1
ATOM 3485 C C . GLY B 1 79 ? -9.664 19.953 21.375 1 97.38 79 GLY B C 1
ATOM 3486 O O . GLY B 1 79 ? -8.977 18.953 21.594 1 97.38 79 GLY B O 1
ATOM 3487 N N . VAL B 1 80 ? -10.18 20.25 20.234 1 98 80 VAL B N 1
ATOM 3488 C CA . VAL B 1 80 ? -9.984 19.344 19.109 1 98 80 VAL B CA 1
ATOM 3489 C C . VAL B 1 80 ? -9.414 20.109 17.922 1 98 80 VAL B C 1
ATOM 3491 O O . VAL B 1 80 ? -9.977 21.109 17.5 1 98 80 VAL B O 1
ATOM 3494 N N . VAL B 1 81 ? -8.414 19.609 17.438 1 97.81 81 VAL B N 1
ATOM 3495 C CA . VAL B 1 81 ? -7.789 20.234 16.281 1 97.81 81 VAL B CA 1
ATOM 3496 C C . VAL B 1 81 ? -8.609 19.938 15.031 1 97.81 81 VAL B C 1
ATOM 3498 O O . VAL B 1 81 ? -8.977 18.781 14.773 1 97.81 81 VAL B O 1
ATOM 3501 N N . ASP B 1 82 ? -8.938 20.938 14.258 1 96.75 82 ASP B N 1
ATOM 3502 C CA . ASP B 1 82 ? -9.555 20.75 12.945 1 96.75 82 ASP B CA 1
ATOM 3503 C C . ASP B 1 82 ? -8.492 20.672 11.852 1 96.75 82 ASP B C 1
ATOM 3505 O O . ASP B 1 82 ? -7.949 21.688 11.422 1 96.75 82 ASP B O 1
ATOM 3509 N N . GLY B 1 83 ? -8.312 19.453 11.414 1 93 83 GLY B N 1
ATOM 3510 C CA . GLY B 1 83 ? -7.289 19.266 10.398 1 93 83 GLY B CA 1
ATOM 3511 C C . GLY B 1 83 ? -6.578 17.922 10.523 1 93 83 GLY B C 1
ATOM 3512 O O . GLY B 1 83 ? -6.961 17.078 11.336 1 93 83 GLY B O 1
ATOM 3513 N N . PRO B 1 84 ? -5.488 17.859 9.727 1 96.75 84 PRO B N 1
ATOM 3514 C CA . PRO B 1 84 ? -4.996 18.812 8.734 1 96.75 84 PRO B CA 1
ATOM 3515 C C . PRO B 1 84 ? -6.027 19.141 7.656 1 96.75 84 PRO B C 1
ATOM 3517 O O . PRO B 1 84 ? -6.887 18.312 7.352 1 96.75 84 PRO B O 1
ATOM 3520 N N . THR B 1 85 ? -5.977 20.375 7.184 1 98.44 85 THR B N 1
ATOM 3521 C CA . THR B 1 85 ? -6.746 20.828 6.027 1 98.44 85 THR B CA 1
ATOM 3522 C C . THR B 1 85 ? -5.922 21.766 5.156 1 98.44 85 THR B C 1
ATOM 3524 O O . THR B 1 85 ? -4.691 21.797 5.266 1 98.44 85 THR B O 1
ATOM 3527 N N . ALA B 1 86 ? -6.641 22.516 4.191 1 98.69 86 ALA B N 1
ATOM 3528 C CA . ALA B 1 86 ? -5.832 23.266 3.24 1 98.69 86 ALA B CA 1
ATOM 3529 C C . ALA B 1 86 ? -6.551 24.547 2.805 1 98.69 86 ALA B C 1
ATOM 3531 O O . ALA B 1 86 ? -7.781 24.594 2.766 1 98.69 86 ALA B O 1
ATOM 3532 N N . PHE B 1 87 ? -5.77 25.531 2.602 1 98.81 87 PHE B N 1
ATOM 3533 C CA . PHE B 1 87 ? -6.219 26.641 1.769 1 98.81 87 PHE B CA 1
ATOM 3534 C C . PHE B 1 87 ? -5.926 26.375 0.298 1 98.81 87 PHE B C 1
ATOM 3536 O O . PHE B 1 87 ? -4.781 26.109 -0.077 1 98.81 87 PHE B O 1
ATOM 3543 N N . LEU B 1 88 ? -6.98 26.422 -0.479 1 98.69 88 LEU B N 1
ATOM 3544 C CA . LEU B 1 88 ? -6.863 26.203 -1.916 1 98.69 88 LEU B CA 1
ATOM 3545 C C . LEU B 1 88 ? -7.273 27.453 -2.693 1 98.69 88 LEU B C 1
ATOM 3547 O O . LEU B 1 88 ? -8.133 28.219 -2.244 1 98.69 88 LEU B O 1
ATOM 3551 N N . ASP B 1 89 ? -6.664 27.656 -3.826 1 98.38 89 ASP B N 1
ATOM 3552 C CA . ASP B 1 89 ? -7.16 28.719 -4.691 1 98.38 89 ASP B CA 1
ATOM 3553 C C . ASP B 1 89 ? -8.383 28.266 -5.484 1 98.38 89 ASP B C 1
ATOM 3555 O O . ASP B 1 89 ? -8.859 27.141 -5.309 1 98.38 89 ASP B O 1
ATOM 3559 N N . GLU B 1 90 ? -8.891 29.062 -6.305 1 97.88 90 GLU B N 1
ATOM 3560 C CA . GLU B 1 90 ? -10.148 28.797 -6.992 1 97.88 90 GLU B CA 1
ATOM 3561 C C . GLU B 1 90 ? -9.992 27.672 -8.008 1 97.88 90 GLU B C 1
ATOM 3563 O O . GLU B 1 90 ? -10.977 27.047 -8.414 1 97.88 90 GLU B O 1
ATOM 3568 N N . LYS B 1 91 ? -8.758 27.422 -8.414 1 98.19 91 LYS B N 1
ATOM 3569 C CA . LYS B 1 91 ? -8.492 26.344 -9.367 1 98.19 91 LYS B CA 1
ATOM 3570 C C . LYS B 1 91 ? -8.18 25.031 -8.633 1 98.19 91 LYS B C 1
ATOM 3572 O O . LYS B 1 91 ? -7.875 24.016 -9.266 1 98.19 91 LYS B O 1
ATOM 3577 N N . GLY B 1 92 ? -8.195 25.047 -7.309 1 98.5 92 GLY B N 1
ATOM 3578 C CA . GLY B 1 92 ? -8 23.844 -6.512 1 98.5 92 GLY B CA 1
ATOM 3579 C C . GLY B 1 92 ? -6.551 23.594 -6.148 1 98.5 92 GLY B C 1
ATOM 3580 O O . GLY B 1 92 ? -6.219 22.562 -5.566 1 98.5 92 GLY B O 1
ATOM 3581 N N . GLY B 1 93 ? -5.688 24.5 -6.5 1 98.69 93 GLY B N 1
ATOM 3582 C CA . GLY B 1 93 ? -4.285 24.375 -6.137 1 98.69 93 GLY B CA 1
ATOM 3583 C C . GLY B 1 93 ? -4 24.797 -4.707 1 98.69 93 GLY B C 1
ATOM 3584 O O . GLY B 1 93 ? -4.727 25.609 -4.145 1 98.69 93 GLY B O 1
ATOM 3585 N N . PHE B 1 94 ? -2.916 24.406 -4.156 1 98.69 94 PHE B N 1
ATOM 3586 C CA . PHE B 1 94 ? -2.592 24.672 -2.758 1 98.69 94 PHE B CA 1
ATOM 3587 C C . PHE B 1 94 ? -2.053 26.094 -2.582 1 98.69 94 PHE B C 1
ATOM 3589 O O . PHE B 1 94 ? -1.141 26.5 -3.299 1 98.69 94 PHE B O 1
ATOM 3596 N N . ILE B 1 95 ? -2.619 26.703 -1.687 1 98.5 95 ILE B N 1
ATOM 3597 C CA . ILE B 1 95 ? -1.981 27.875 -1.08 1 98.5 95 ILE B CA 1
ATOM 3598 C C . ILE B 1 95 ? -1.121 27.422 0.103 1 98.5 95 ILE B C 1
ATOM 3600 O O . ILE B 1 95 ? 0.036 27.844 0.224 1 98.5 95 ILE B O 1
ATOM 3604 N N . ASP B 1 96 ? -1.72 26.547 0.893 1 98.69 96 ASP B N 1
ATOM 3605 C CA . ASP B 1 96 ? -1.036 25.984 2.053 1 98.69 96 ASP B CA 1
ATOM 3606 C C . ASP B 1 96 ? -1.829 24.812 2.648 1 98.69 96 ASP B C 1
ATOM 3608 O O . ASP B 1 96 ? -3.021 24.672 2.375 1 98.69 96 ASP B O 1
ATOM 3612 N N . ASP B 1 97 ? -1.19 23.938 3.344 1 98.5 97 ASP B N 1
ATOM 3613 C CA . ASP B 1 97 ? -1.893 23.062 4.277 1 98.5 97 ASP B CA 1
ATOM 3614 C C . ASP B 1 97 ? -1.686 23.516 5.719 1 98.5 97 ASP B C 1
ATOM 3616 O O . ASP B 1 97 ? -0.601 23.969 6.082 1 98.5 97 ASP B O 1
ATOM 3620 N N . VAL B 1 98 ? -2.75 23.375 6.512 1 98.62 98 VAL B N 1
ATOM 3621 C CA . VAL B 1 98 ? -2.727 24.062 7.801 1 98.62 98 VAL B CA 1
ATOM 3622 C C . VAL B 1 98 ? -3.434 23.203 8.852 1 98.62 98 VAL B C 1
ATOM 3624 O O . VAL B 1 98 ? -4.164 22.266 8.508 1 98.62 98 VAL B O 1
ATOM 3627 N N . LEU B 1 99 ? -3.168 23.5 10.031 1 98.44 99 LEU B N 1
ATOM 3628 C CA . LEU B 1 99 ? -3.947 23.047 11.18 1 98.44 99 LEU B CA 1
ATOM 3629 C C . LEU B 1 99 ? -4.73 24.203 11.797 1 98.44 99 LEU B C 1
ATOM 3631 O O . LEU B 1 99 ? -4.227 25.312 11.883 1 98.44 99 LEU B O 1
ATOM 3635 N N . LEU B 1 100 ? -5.938 23.906 12.227 1 98.75 100 LEU B N 1
ATOM 3636 C CA . LEU B 1 100 ? -6.781 24.922 12.859 1 98.75 100 LEU B CA 1
ATOM 3637 C C . LEU B 1 100 ? -7.117 24.516 14.289 1 98.75 100 LEU B C 1
ATOM 3639 O O . LEU B 1 100 ? -7.613 23.422 14.539 1 98.75 100 LEU B O 1
ATOM 3643 N N . TYR B 1 101 ? -6.891 25.422 15.195 1 98.75 101 TYR B N 1
ATOM 3644 C CA . TYR B 1 101 ? -7.191 25.203 16.609 1 98.75 101 TYR B CA 1
ATOM 3645 C C . TYR B 1 101 ? -8.305 26.141 17.078 1 98.75 101 TYR B C 1
ATOM 3647 O O . TYR B 1 101 ? -8.086 27.328 17.281 1 98.75 101 TYR B O 1
ATOM 3655 N N . PRO B 1 102 ? -9.531 25.609 17.203 1 98.56 102 PRO B N 1
ATOM 3656 C CA . PRO B 1 102 ? -10.562 26.406 17.859 1 98.56 102 PRO B CA 1
ATOM 3657 C C . PRO B 1 102 ? -10.312 26.578 19.359 1 98.56 102 PRO B C 1
ATOM 3659 O O . PRO B 1 102 ? -10.5 25.625 20.125 1 98.56 102 PRO B O 1
ATOM 3662 N N . LEU B 1 103 ? -10 27.75 19.766 1 98.25 103 LEU B N 1
ATOM 3663 C CA . LEU B 1 103 ? -9.617 27.984 21.156 1 98.25 103 LEU B CA 1
ATOM 3664 C C . LEU B 1 103 ? -10.844 28.297 22.016 1 98.25 103 LEU B C 1
ATOM 3666 O O . LEU B 1 103 ? -11.875 28.719 21.5 1 98.25 103 LEU B O 1
ATOM 3670 N N . SER B 1 104 ? -10.734 28.156 23.297 1 96.81 104 SER B N 1
ATOM 3671 C CA . SER B 1 104 ? -11.844 28.281 24.234 1 96.81 104 SER B CA 1
ATOM 3672 C C . SER B 1 104 ? -12.32 29.719 24.328 1 96.81 104 SER B C 1
ATOM 3674 O O . SER B 1 104 ? -13.469 29.984 24.688 1 96.81 104 SER B O 1
ATOM 3676 N N . ASN B 1 105 ? -11.516 30.672 24 1 96.25 105 ASN B N 1
ATOM 3677 C CA . ASN B 1 105 ? -11.898 32.062 24.109 1 96.25 105 ASN B CA 1
ATOM 3678 C C . ASN B 1 105 ? -12.609 32.562 22.859 1 96.25 105 ASN B C 1
ATOM 3680 O O . ASN B 1 105 ? -12.867 33.75 22.703 1 96.25 105 ASN B O 1
ATOM 3684 N N . GLY B 1 106 ? -12.773 31.641 21.875 1 95.88 106 GLY B N 1
ATOM 3685 C CA . GLY B 1 106 ? -13.508 31.984 20.672 1 95.88 106 GLY B CA 1
ATOM 3686 C C . GLY B 1 106 ? -12.617 32.281 19.484 1 95.88 106 GLY B C 1
ATOM 3687 O O . GLY B 1 106 ? -13.094 32.438 18.359 1 95.88 106 GLY B O 1
ATOM 3688 N N . GLU B 1 107 ? -11.32 32.375 19.75 1 97.69 107 GLU B N 1
ATOM 3689 C CA . GLU B 1 107 ? -10.367 32.594 18.672 1 97.69 107 GLU B CA 1
ATOM 3690 C C . GLU B 1 107 ? -9.961 31.297 18 1 97.69 107 GLU B C 1
ATOM 3692 O O . GLU B 1 107 ? -10.219 30.219 18.531 1 97.69 107 GLU B O 1
ATOM 3697 N N . TRP B 1 108 ? -9.461 31.484 16.812 1 98.62 108 TRP B N 1
ATOM 3698 C CA . TRP B 1 108 ? -8.844 30.375 16.094 1 98.62 108 TRP B CA 1
ATOM 3699 C C . TRP B 1 108 ? -7.348 30.594 15.938 1 98.62 108 TRP B C 1
ATOM 3701 O O . TRP B 1 108 ? -6.906 31.703 15.633 1 98.62 108 TRP B O 1
ATOM 3711 N N . MET B 1 109 ? -6.594 29.578 16.188 1 98.81 109 MET B N 1
ATOM 3712 C CA . MET B 1 109 ? -5.18 29.594 15.828 1 98.81 109 MET B CA 1
ATOM 3713 C C . MET B 1 109 ? -4.922 28.734 14.602 1 98.81 109 MET B C 1
ATOM 3715 O O . MET B 1 109 ? -5.355 27.578 14.547 1 98.81 109 MET B O 1
ATOM 3719 N N . ILE B 1 110 ? -4.301 29.312 13.633 1 98.88 110 ILE B N 1
ATOM 3720 C CA . ILE B 1 110 ? -3.893 28.625 12.414 1 98.88 110 ILE B CA 1
ATOM 3721 C C . ILE B 1 110 ? -2.387 28.375 12.445 1 98.88 110 ILE B C 1
ATOM 3723 O O . ILE B 1 110 ? -1.599 29.312 12.625 1 98.88 110 ILE B O 1
ATOM 3727 N N . VAL B 1 111 ? -2.033 27.172 12.375 1 98.81 111 VAL B N 1
ATOM 3728 C CA . VAL B 1 111 ? -0.623 26.844 12.203 1 98.81 111 VAL B CA 1
ATOM 3729 C C . VAL B 1 111 ? -0.312 26.641 10.727 1 98.81 111 VAL B C 1
ATOM 3731 O O . VAL B 1 111 ? -0.843 25.734 10.086 1 98.81 111 VAL B O 1
ATOM 3734 N N . ALA B 1 112 ? 0.5 27.469 10.203 1 98.44 112 ALA B N 1
ATOM 3735 C CA . ALA B 1 112 ? 0.818 27.516 8.773 1 98.44 112 ALA B CA 1
ATOM 3736 C C . ALA B 1 112 ? 2.277 27.141 8.523 1 98.44 112 ALA B C 1
ATOM 3738 O O . ALA B 1 112 ? 3.109 27.234 9.43 1 98.44 112 ALA B O 1
ATOM 3739 N N . ASN B 1 113 ? 2.539 26.719 7.332 1 97.94 113 ASN B N 1
ATOM 3740 C CA . ASN B 1 113 ? 3.932 26.5 6.957 1 97.94 113 ASN B CA 1
ATOM 3741 C C . ASN B 1 113 ? 4.707 27.828 6.902 1 97.94 113 ASN B C 1
ATOM 3743 O O . ASN B 1 113 ? 4.141 28.875 6.578 1 97.94 113 ASN B O 1
ATOM 3747 N N . ALA B 1 114 ? 5.957 27.703 7.168 1 96.44 114 ALA B N 1
ATOM 3748 C CA . ALA B 1 114 ? 6.816 28.875 7.227 1 96.44 114 ALA B CA 1
ATOM 3749 C C . ALA B 1 114 ? 6.789 29.641 5.91 1 96.44 114 ALA B C 1
ATOM 3751 O O . ALA B 1 114 ? 6.629 30.875 5.898 1 96.44 114 ALA B O 1
ATOM 3752 N N . ALA B 1 115 ? 6.84 28.922 4.84 1 94.12 115 ALA B N 1
ATOM 3753 C CA . ALA B 1 115 ? 6.945 29.531 3.516 1 94.12 115 ALA B CA 1
ATOM 3754 C C . ALA B 1 115 ? 5.641 30.219 3.115 1 94.12 115 ALA B C 1
ATOM 3756 O O . ALA B 1 115 ? 5.621 31.047 2.209 1 94.12 115 ALA B O 1
ATOM 3757 N N . SER B 1 116 ? 4.566 29.938 3.82 1 97 116 SER B N 1
ATOM 3758 C CA . SER B 1 116 ? 3.254 30.391 3.379 1 97 116 SER B CA 1
ATOM 3759 C C . SER B 1 116 ? 2.662 31.391 4.355 1 97 116 SER B C 1
ATOM 3761 O O . SER B 1 116 ? 1.596 31.969 4.102 1 97 116 SER B O 1
ATOM 3763 N N . ARG B 1 117 ? 3.336 31.656 5.379 1 97.31 117 ARG B N 1
ATOM 3764 C CA . ARG B 1 117 ? 2.801 32.438 6.48 1 97.31 117 ARG B CA 1
ATOM 3765 C C . ARG B 1 117 ? 2.23 33.781 5.977 1 97.31 117 ARG B C 1
ATOM 3767 O O . ARG B 1 117 ? 1.051 34.062 6.188 1 97.31 117 ARG B O 1
ATOM 3774 N N . GLU B 1 118 ? 3.016 34.531 5.289 1 97.25 118 GLU B N 1
ATOM 3775 C CA . GLU B 1 118 ? 2.586 35.812 4.809 1 97.25 118 GLU B CA 1
ATOM 3776 C C . GLU B 1 118 ? 1.48 35.688 3.764 1 97.25 118 GLU B C 1
ATOM 3778 O O . GLU B 1 118 ? 0.515 36.469 3.773 1 97.25 118 GLU B O 1
ATOM 3783 N N . LYS B 1 119 ? 1.636 34.75 2.949 1 97.44 119 LYS B N 1
ATOM 3784 C CA . LYS B 1 119 ? 0.635 34.5 1.921 1 97.44 119 LYS B CA 1
ATOM 3785 C C . LYS B 1 119 ? -0.704 34.094 2.543 1 97.44 119 LYS B C 1
ATOM 3787 O O . LYS B 1 119 ? -1.761 34.5 2.057 1 97.44 119 LYS B O 1
ATOM 3792 N N . ASP B 1 120 ? -0.645 33.312 3.537 1 98.62 120 ASP B N 1
ATOM 3793 C CA . ASP B 1 120 ? -1.861 32.875 4.219 1 98.62 120 ASP B CA 1
ATOM 3794 C C . ASP B 1 120 ? -2.578 34.062 4.859 1 98.62 120 ASP B C 1
ATOM 3796 O O . ASP B 1 120 ? -3.805 34.188 4.781 1 98.62 120 ASP B O 1
ATOM 3800 N N . ILE B 1 121 ? -1.811 34.938 5.484 1 98.69 121 ILE B N 1
ATOM 3801 C CA . ILE B 1 121 ? -2.385 36.125 6.109 1 98.69 121 ILE B CA 1
ATOM 3802 C C . ILE B 1 121 ? -3.068 36.969 5.051 1 98.69 121 ILE B C 1
ATOM 3804 O O . ILE B 1 121 ? -4.215 37.406 5.227 1 98.69 121 ILE B O 1
ATOM 3808 N N . ALA B 1 122 ? -2.365 37.188 3.973 1 98.5 122 ALA B N 1
ATOM 3809 C CA . ALA B 1 122 ? -2.926 37.969 2.881 1 98.5 122 ALA B CA 1
ATOM 3810 C C . ALA B 1 122 ? -4.184 37.312 2.318 1 98.5 122 ALA B C 1
ATOM 3812 O O . ALA B 1 122 ? -5.164 38 2.012 1 98.5 122 ALA B O 1
ATOM 3813 N N . TRP B 1 123 ? -4.148 36 2.162 1 98.44 123 TRP B N 1
ATOM 3814 C CA . TRP B 1 123 ? -5.273 35.25 1.645 1 98.44 123 TRP B CA 1
ATOM 3815 C C . TRP B 1 123 ? -6.5 35.406 2.535 1 98.44 123 TRP B C 1
ATOM 3817 O O . TRP B 1 123 ? -7.598 35.688 2.047 1 98.44 123 TRP B O 1
ATOM 3827 N N . LEU B 1 124 ? -6.324 35.281 3.812 1 98.69 124 LEU B N 1
ATOM 3828 C CA . LEU B 1 124 ? -7.391 35.438 4.797 1 98.69 124 LEU B CA 1
ATOM 3829 C C . LEU B 1 124 ? -7.98 36.844 4.75 1 98.69 124 LEU B C 1
ATOM 3831 O O . LEU B 1 124 ? -9.203 37.031 4.738 1 98.69 124 LEU B O 1
ATOM 3835 N N . GLN B 1 125 ? -7.121 37.812 4.691 1 98.5 125 GLN B N 1
ATOM 3836 C CA . GLN B 1 125 ? -7.562 39.219 4.664 1 98.5 125 GLN B CA 1
ATOM 3837 C C . GLN B 1 125 ? -8.352 39.5 3.395 1 98.5 125 GLN B C 1
ATOM 3839 O O . GLN B 1 125 ? -9.391 40.156 3.445 1 98.5 125 GLN B O 1
ATOM 3844 N N . GLN B 1 126 ? -7.848 39.031 2.334 1 98.38 126 GLN B N 1
ATOM 3845 C CA . GLN B 1 126 ? -8.492 39.281 1.047 1 98.38 126 GLN B CA 1
ATOM 3846 C C . GLN B 1 126 ? -9.906 38.688 1.03 1 98.38 126 GLN B C 1
ATOM 3848 O O . GLN B 1 126 ? -10.852 39.344 0.603 1 98.38 126 GLN B O 1
ATOM 3853 N N . TRP B 1 127 ? -10.062 37.5 1.456 1 98.56 127 TRP B N 1
ATOM 3854 C CA . TRP B 1 127 ? -11.367 36.844 1.407 1 98.56 127 TRP B CA 1
ATOM 3855 C C . TRP B 1 127 ? -12.312 37.438 2.449 1 98.56 127 TRP B C 1
ATOM 3857 O O . TRP B 1 127 ? -13.523 37.531 2.221 1 98.56 127 TRP B O 1
ATOM 3867 N N . ALA B 1 128 ? -11.789 37.812 3.619 1 98.44 128 ALA B N 1
ATOM 3868 C CA . ALA B 1 128 ? -12.617 38.5 4.598 1 98.44 128 ALA B CA 1
ATOM 3869 C C . ALA B 1 128 ? -13.242 39.75 3.994 1 98.44 128 ALA B C 1
ATOM 3871 O O . ALA B 1 128 ? -14.438 40 4.156 1 98.44 128 ALA B O 1
ATOM 3872 N N . ARG B 1 129 ? -12.445 40.531 3.295 1 98.25 129 ARG B N 1
ATOM 3873 C CA . ARG B 1 129 ? -12.914 41.75 2.646 1 98.25 129 ARG B CA 1
ATOM 3874 C C . ARG B 1 129 ? -13.93 41.406 1.552 1 98.25 129 ARG B C 1
ATOM 3876 O O . ARG B 1 129 ? -14.992 42.031 1.474 1 98.25 129 ARG B O 1
ATOM 3883 N N . ARG B 1 130 ? -13.57 40.469 0.746 1 98.19 130 ARG B N 1
ATOM 3884 C CA . ARG B 1 130 ? -14.422 40.062 -0.374 1 98.19 130 ARG B CA 1
ATOM 3885 C C . ARG B 1 130 ? -15.797 39.656 0.11 1 98.19 130 ARG B C 1
ATOM 3887 O O . ARG B 1 130 ? -16.812 39.938 -0.54 1 98.19 130 ARG B O 1
ATOM 3894 N N . LEU B 1 131 ? -15.82 39 1.225 1 98 131 LEU B N 1
ATOM 3895 C CA . LEU B 1 131 ? -17.078 38.438 1.729 1 98 131 LEU B CA 1
ATOM 3896 C C . LEU B 1 131 ? -17.734 39.406 2.709 1 98 131 LEU B C 1
ATOM 3898 O O . LEU B 1 131 ? -18.844 39.156 3.184 1 98 131 LEU B O 1
ATOM 3902 N N . GLY B 1 132 ? -17.109 40.438 3.062 1 98.19 132 GLY B N 1
ATOM 3903 C CA . GLY B 1 132 ? -17.641 41.438 3.992 1 98.19 132 GLY B CA 1
ATOM 3904 C C . GLY B 1 132 ? -17.766 40.906 5.41 1 98.19 132 GLY B C 1
ATOM 3905 O O . GLY B 1 132 ? -18.75 41.188 6.094 1 98.19 132 GLY B O 1
ATOM 3906 N N . LEU B 1 133 ? -16.797 40.125 5.809 1 98.19 133 LEU B N 1
ATOM 3907 C CA . LEU B 1 133 ? -16.875 39.469 7.113 1 98.19 133 LEU B CA 1
ATOM 3908 C C . LEU B 1 133 ? -16.078 40.25 8.156 1 98.19 133 LEU B C 1
ATOM 3910 O O . LEU B 1 133 ? -15.016 40.812 7.848 1 98.19 133 LEU B O 1
ATOM 3914 N N . ASP B 1 134 ? -16.578 40.219 9.367 1 97.56 134 ASP B N 1
ATOM 3915 C CA . ASP B 1 134 ? -15.922 40.875 10.484 1 97.56 134 ASP B CA 1
ATOM 3916 C C . ASP B 1 134 ? -14.938 39.969 11.188 1 97.56 134 ASP B C 1
ATOM 3918 O O . ASP B 1 134 ? -15.328 39.188 12.055 1 97.56 134 ASP B O 1
ATOM 3922 N N . VAL B 1 135 ? -13.656 40.125 10.883 1 98.25 135 VAL B N 1
ATOM 3923 C CA . VAL B 1 135 ? -12.609 39.312 11.492 1 98.25 135 VAL B CA 1
ATOM 3924 C C . VAL B 1 135 ? -11.367 40.188 11.727 1 98.25 135 VAL B C 1
ATOM 3926 O O . VAL B 1 135 ? -11.172 41.188 11.055 1 98.25 135 VAL B O 1
ATOM 3929 N N . GLU B 1 136 ? -10.641 39.844 12.703 1 98.38 136 GLU B N 1
ATOM 3930 C CA . GLU B 1 136 ? -9.312 40.375 12.969 1 98.38 136 GLU B CA 1
ATOM 3931 C C . GLU B 1 136 ? -8.242 39.281 12.867 1 98.38 136 GLU B C 1
ATOM 3933 O O . GLU B 1 136 ? -8.406 38.188 13.414 1 98.38 136 GLU B O 1
ATOM 3938 N N . ILE B 1 137 ? -7.203 39.594 12.125 1 98.62 137 ILE B N 1
ATOM 3939 C CA . ILE B 1 137 ? -6.137 38.625 11.883 1 98.62 137 ILE B CA 1
ATOM 3940 C C . ILE B 1 137 ? -4.824 39.125 12.469 1 98.62 137 ILE B C 1
ATOM 3942 O O . ILE B 1 137 ? -4.383 40.25 12.125 1 98.62 137 ILE B O 1
ATOM 3946 N N . ARG B 1 138 ? -4.199 38.344 13.352 1 98.38 138 ARG B N 1
ATOM 3947 C CA . ARG B 1 138 ? -2.943 38.719 14 1 98.38 138 ARG B CA 1
ATOM 3948 C C . ARG B 1 138 ? -1.878 37.656 13.781 1 98.38 138 ARG B C 1
ATOM 3950 O O . ARG B 1 138 ? -2.154 36.438 13.914 1 98.38 138 ARG B O 1
ATOM 3957 N N . ASP B 1 139 ? -0.741 38.125 13.406 1 98.5 139 ASP B N 1
ATOM 3958 C CA . ASP B 1 139 ? 0.413 37.25 13.281 1 98.5 139 ASP B CA 1
ATOM 3959 C C . ASP B 1 139 ? 1.155 37.125 14.617 1 98.5 139 ASP B C 1
ATOM 3961 O O . ASP B 1 139 ? 1.836 38.062 15.039 1 98.5 139 ASP B O 1
ATOM 3965 N N . GLU B 1 140 ? 1.128 35.938 15.242 1 98.06 140 GLU B N 1
ATOM 3966 C CA . GLU B 1 140 ? 1.764 35.719 16.547 1 98.06 140 GLU B CA 1
ATOM 3967 C C . GLU B 1 140 ? 2.992 34.844 16.422 1 98.06 140 GLU B C 1
ATOM 3969 O O . GLU B 1 140 ? 3.482 34.312 17.406 1 98.06 140 GLU B O 1
ATOM 3974 N N . THR B 1 141 ? 3.484 34.719 15.258 1 97.75 141 THR B N 1
ATOM 3975 C CA . THR B 1 141 ? 4.586 33.812 14.953 1 97.75 141 THR B CA 1
ATOM 3976 C C . THR B 1 141 ? 5.809 34.156 15.797 1 97.75 141 THR B C 1
ATOM 3978 O O . THR B 1 141 ? 6.52 33.25 16.25 1 97.75 141 THR B O 1
ATOM 3981 N N . PHE B 1 142 ? 6.055 35.344 16.094 1 96 142 PHE B N 1
ATOM 3982 C CA . PHE B 1 142 ? 7.289 35.719 16.766 1 96 142 PHE B CA 1
ATOM 3983 C C . PHE B 1 142 ? 7.086 35.812 18.266 1 96 142 PHE B C 1
ATOM 3985 O O . PHE B 1 142 ? 8.055 35.875 19.031 1 96 142 PHE B O 1
ATOM 3992 N N . SER B 1 143 ? 5.867 35.875 18.734 1 97.19 143 SER B N 1
ATOM 3993 C CA . SER B 1 143 ? 5.586 35.969 20.156 1 97.19 143 SER B CA 1
ATOM 3994 C C . SER B 1 143 ? 5.246 34.625 20.766 1 97.19 143 SER B C 1
ATOM 3996 O O . SER B 1 143 ? 5.113 34.5 21.984 1 97.19 143 SER B O 1
ATOM 3998 N N . MET B 1 144 ? 5.133 33.625 19.938 1 97.88 144 MET B N 1
ATOM 3999 C CA . MET B 1 144 ? 4.801 32.25 20.375 1 97.88 144 MET B CA 1
ATOM 4000 C C . MET B 1 144 ? 5.734 31.25 19.719 1 97.88 144 MET B C 1
ATOM 4002 O O . MET B 1 144 ? 5.852 31.219 18.484 1 97.88 144 MET B O 1
ATOM 4006 N N . ALA B 1 145 ? 6.367 30.484 20.531 1 98.38 145 ALA B N 1
ATOM 4007 C CA . ALA B 1 145 ? 7.234 29.438 20.016 1 98.38 145 ALA B CA 1
ATOM 4008 C C . ALA B 1 145 ? 6.508 28.094 19.969 1 98.38 145 ALA B C 1
ATOM 4010 O O . ALA B 1 145 ? 5.473 27.922 20.625 1 98.38 145 ALA B O 1
ATOM 4011 N N . LEU B 1 146 ? 6.973 27.203 19.141 1 98.69 146 LEU B N 1
ATOM 4012 C CA . LEU B 1 146 ? 6.418 25.859 18.984 1 98.69 146 LEU B CA 1
ATOM 4013 C C . LEU B 1 146 ? 7.5 24.797 19.156 1 98.69 146 LEU B C 1
ATOM 4015 O O . LEU B 1 146 ? 8.461 24.75 18.391 1 98.69 146 LEU B O 1
ATOM 4019 N N . VAL B 1 147 ? 7.363 23.984 20.172 1 98.81 147 VAL B N 1
ATOM 4020 C CA . VAL B 1 147 ? 8.258 22.875 20.453 1 98.81 147 VAL B CA 1
ATOM 4021 C C . VAL B 1 147 ? 7.52 21.547 20.234 1 98.81 147 VAL B C 1
ATOM 4023 O O . VAL B 1 147 ? 6.445 21.328 20.797 1 98.81 147 VAL B O 1
ATOM 4026 N N . ALA B 1 148 ? 8.055 20.688 19.422 1 98.88 148 ALA B N 1
ATOM 4027 C CA . ALA B 1 148 ? 7.465 19.375 19.188 1 98.88 148 ALA B CA 1
ATOM 4028 C C . ALA B 1 148 ? 8.281 18.281 19.859 1 98.88 148 ALA B C 1
ATOM 4030 O O . ALA B 1 148 ? 9.484 18.156 19.625 1 98.88 148 ALA B O 1
ATOM 4031 N N . VAL B 1 149 ? 7.68 17.547 20.656 1 98.88 149 VAL B N 1
ATOM 4032 C CA . VAL B 1 149 ? 8.258 16.375 21.297 1 98.88 149 VAL B CA 1
ATOM 4033 C C . VAL B 1 149 ? 7.68 15.109 20.672 1 98.88 149 VAL B C 1
ATOM 4035 O O . VAL B 1 149 ? 6.492 14.812 20.828 1 98.88 149 VAL B O 1
ATOM 4038 N N . GLN B 1 150 ? 8.492 14.336 20.031 1 98.69 150 GLN B N 1
ATOM 4039 C CA . GLN B 1 150 ? 8.008 13.266 19.156 1 98.69 150 GLN B CA 1
ATOM 4040 C C . GLN B 1 150 ? 8.703 11.945 19.484 1 98.69 150 GLN B C 1
ATOM 4042 O O . GLN B 1 150 ? 9.922 11.906 19.672 1 98.69 150 GLN B O 1
ATOM 4047 N N . GLY B 1 151 ? 7.949 10.859 19.469 1 98.44 151 GLY B N 1
ATOM 4048 C CA . GLY B 1 151 ? 8.484 9.531 19.719 1 98.44 151 GLY B CA 1
ATOM 4049 C C . GLY B 1 151 ? 7.695 8.742 20.734 1 98.44 151 GLY B C 1
ATOM 4050 O O . GLY B 1 151 ? 6.91 9.312 21.5 1 98.44 151 GLY B O 1
ATOM 4051 N N . PRO B 1 152 ? 7.91 7.445 20.797 1 97.81 152 PRO B N 1
ATOM 4052 C CA . PRO B 1 152 ? 7.141 6.586 21.703 1 97.81 152 PRO B CA 1
ATOM 4053 C C . PRO B 1 152 ? 7.352 6.938 23.172 1 97.81 152 PRO B C 1
ATOM 4055 O O . PRO B 1 152 ? 6.5 6.633 24.016 1 97.81 152 PRO B O 1
ATOM 4058 N N . GLU B 1 153 ? 8.406 7.652 23.5 1 98.19 153 GLU B N 1
ATOM 4059 C CA . GLU B 1 153 ? 8.695 7.996 24.891 1 98.19 153 GLU B CA 1
ATOM 4060 C C . GLU B 1 153 ? 8.383 9.461 25.172 1 98.19 153 GLU B C 1
ATOM 4062 O O . GLU B 1 153 ? 8.812 10.016 26.188 1 98.19 153 GLU B O 1
ATOM 4067 N N . SER B 1 154 ? 7.672 10.109 24.328 1 98.56 154 SER B N 1
ATOM 4068 C CA . SER B 1 154 ? 7.371 11.531 24.453 1 98.56 154 SER B CA 1
ATOM 4069 C C . SER B 1 154 ? 6.621 11.82 25.75 1 98.56 154 SER B C 1
ATOM 4071 O O . SER B 1 154 ? 6.98 12.734 26.5 1 98.56 154 SER B O 1
ATOM 4073 N N . LEU B 1 155 ? 5.621 10.984 26.062 1 98.38 155 LEU B N 1
ATOM 4074 C CA . LEU B 1 155 ? 4.848 11.18 27.281 1 98.38 155 LEU B CA 1
ATOM 4075 C C . LEU B 1 155 ? 5.73 11.031 28.516 1 98.38 155 LEU B C 1
ATOM 4077 O O . LEU B 1 155 ? 5.641 11.828 29.453 1 98.38 155 LEU B O 1
ATOM 4081 N N . ARG B 1 156 ? 6.531 10.047 28.484 1 98.25 156 ARG B N 1
ATOM 4082 C CA . ARG B 1 156 ? 7.41 9.766 29.609 1 98.25 156 ARG B CA 1
ATOM 4083 C C . ARG B 1 156 ? 8.352 10.938 29.875 1 98.25 156 ARG B C 1
ATOM 4085 O O . ARG B 1 156 ? 8.516 11.367 31.031 1 98.25 156 ARG B O 1
ATOM 4092 N N . VAL B 1 157 ? 8.953 11.484 28.875 1 98.75 157 VAL B N 1
ATOM 4093 C CA . VAL B 1 157 ? 9.93 12.555 29.031 1 98.75 157 VAL B CA 1
ATOM 4094 C C . VAL B 1 157 ? 9.219 13.828 29.484 1 98.75 157 VAL B C 1
ATOM 4096 O O . VAL B 1 157 ? 9.773 14.602 30.281 1 98.75 157 VAL B O 1
ATOM 4099 N N . LEU B 1 158 ? 8.047 14.094 28.984 1 98.81 158 LEU B N 1
ATOM 4100 C CA . LEU B 1 158 ? 7.277 15.258 29.422 1 98.81 158 LEU B CA 1
ATOM 4101 C C . LEU B 1 158 ? 6.938 15.164 30.906 1 98.81 158 LEU B C 1
ATOM 4103 O O . LEU B 1 158 ? 6.977 16.172 31.625 1 98.81 158 LEU B O 1
ATOM 4107 N N . GLY B 1 159 ? 6.633 13.992 31.328 1 98.69 159 GLY B N 1
ATOM 4108 C CA . GLY B 1 159 ? 6.43 13.781 32.75 1 98.69 159 GLY B CA 1
ATOM 4109 C C . GLY B 1 159 ? 7.672 14.055 33.562 1 98.69 159 GLY B C 1
ATOM 4110 O O . GLY B 1 159 ? 7.594 14.656 34.656 1 98.69 159 GLY B O 1
ATOM 4111 N N . ARG B 1 160 ? 8.773 13.641 33.125 1 98.38 160 ARG B N 1
ATOM 4112 C CA . ARG B 1 160 ? 10.039 13.797 33.844 1 98.38 160 ARG B CA 1
ATOM 4113 C C . ARG B 1 160 ? 10.367 15.266 34.062 1 98.38 160 ARG B C 1
ATOM 4115 O O . ARG B 1 160 ? 10.992 15.625 35.062 1 98.38 160 ARG B O 1
ATOM 4122 N N . VAL B 1 161 ? 9.906 16.109 33.125 1 98.56 161 VAL B N 1
ATOM 4123 C CA . VAL B 1 161 ? 10.258 17.516 33.281 1 98.56 161 VAL B CA 1
ATOM 4124 C C . VAL B 1 161 ? 9.141 18.25 34 1 98.56 161 VAL B C 1
ATOM 4126 O O . VAL B 1 161 ? 9.141 19.484 34.062 1 98.56 161 VAL B O 1
ATOM 4129 N N . GLY B 1 162 ? 8.117 17.531 34.438 1 98.31 162 GLY B N 1
ATOM 4130 C CA . GLY B 1 162 ? 7.199 18.125 35.406 1 98.31 162 GLY B CA 1
ATOM 4131 C C . GLY B 1 162 ? 5.848 18.453 34.812 1 98.31 162 GLY B C 1
ATOM 4132 O O . GLY B 1 162 ? 5.047 19.172 35.438 1 98.31 162 GLY B O 1
ATOM 4133 N N . LEU B 1 163 ? 5.523 18.047 33.594 1 98.44 163 LEU B N 1
ATOM 4134 C CA . LEU B 1 163 ? 4.191 18.281 33.031 1 98.44 163 LEU B CA 1
ATOM 4135 C C . LEU B 1 163 ? 3.197 17.25 33.562 1 98.44 163 LEU B C 1
ATOM 4137 O O . LEU B 1 163 ? 3.594 16.172 34.031 1 98.44 163 LEU B O 1
ATOM 4141 N N . ASP B 1 164 ? 1.967 17.578 33.531 1 97.88 164 ASP B N 1
ATOM 4142 C CA . ASP B 1 164 ? 0.896 16.719 34.062 1 97.88 164 ASP B CA 1
ATOM 4143 C C . ASP B 1 164 ? 0.639 15.539 33.125 1 97.88 164 ASP B C 1
ATOM 4145 O O . ASP B 1 164 ? -0.126 15.648 32.156 1 97.88 164 ASP B O 1
ATOM 4149 N N . VAL B 1 165 ? 1.097 14.453 33.469 1 97.5 165 VAL B N 1
ATOM 4150 C CA . VAL B 1 165 ? 1.062 13.258 32.656 1 97.5 165 VAL B CA 1
ATOM 4151 C C . VAL B 1 165 ? -0.378 12.781 32.5 1 97.5 165 VAL B C 1
ATOM 4153 O O . VAL B 1 165 ? -0.774 12.312 31.422 1 97.5 165 VAL B O 1
ATOM 4156 N N . ALA B 1 166 ? -1.106 12.844 33.5 1 97.94 166 ALA B N 1
ATOM 4157 C CA . ALA B 1 166 ? -2.49 12.375 33.438 1 97.94 166 ALA B CA 1
ATOM 4158 C C . ALA B 1 166 ? -3.287 13.141 32.406 1 97.94 166 ALA B C 1
ATOM 4160 O O . ALA B 1 166 ? -4.031 12.539 31.625 1 97.94 166 ALA B O 1
ATOM 4161 N N . THR B 1 167 ? -3.104 14.422 32.406 1 98.12 167 THR B N 1
ATOM 4162 C CA . THR B 1 167 ? -3.773 15.266 31.438 1 98.12 167 THR B CA 1
ATOM 4163 C C . THR B 1 167 ? -3.312 14.922 30.016 1 98.12 167 THR B C 1
ATOM 4165 O O . THR B 1 167 ? -4.133 14.734 29.125 1 98.12 167 THR B O 1
ATOM 4168 N N . LEU B 1 168 ? -2.07 14.773 29.875 1 98.44 168 LEU B N 1
ATOM 4169 C CA . LEU B 1 168 ? -1.519 14.539 28.547 1 98.44 168 LEU B CA 1
ATOM 4170 C C . LEU B 1 168 ? -1.888 13.148 28.047 1 98.44 168 LEU B C 1
ATOM 4172 O O . LEU B 1 168 ? -2.133 12.961 26.859 1 98.44 168 LEU B O 1
ATOM 4176 N N . GLU B 1 169 ? -1.9 12.203 28.891 1 97.62 169 GLU B N 1
ATOM 4177 C CA . GLU B 1 169 ? -2.248 10.828 28.531 1 97.62 169 GLU B CA 1
ATOM 4178 C C . GLU B 1 169 ? -3.699 10.727 28.078 1 97.62 169 GLU B C 1
ATOM 4180 O O . GLU B 1 169 ? -4.039 9.859 27.266 1 97.62 169 GLU B O 1
ATOM 4185 N N . SER B 1 170 ? -4.516 11.57 28.594 1 98 170 SER B N 1
ATOM 4186 C CA . SER B 1 170 ? -5.938 11.523 28.266 1 98 170 SER B CA 1
ATOM 4187 C C . SER B 1 170 ? -6.203 12.078 26.875 1 98 170 SER B C 1
ATOM 4189 O O . SER B 1 170 ? -7.281 11.859 26.312 1 98 170 SER B O 1
ATOM 4191 N N . LEU B 1 171 ? -5.277 12.828 26.344 1 98.12 171 LEU B N 1
ATOM 4192 C CA . LEU B 1 171 ? -5.445 13.406 25 1 98.12 171 LEU B CA 1
ATOM 4193 C C . LEU B 1 171 ? -5.367 12.32 23.938 1 98.12 171 LEU B C 1
ATOM 4195 O O . LEU B 1 171 ? -4.391 11.57 23.875 1 98.12 171 LEU B O 1
ATOM 4199 N N . LYS B 1 172 ? -6.355 12.219 23.156 1 96.81 172 LYS B N 1
ATOM 4200 C CA . LYS B 1 172 ? -6.281 11.43 21.938 1 96.81 172 LYS B CA 1
ATOM 4201 C C . LYS B 1 172 ? -5.562 12.195 20.828 1 96.81 172 LYS B C 1
ATOM 4203 O O . LYS B 1 172 ? -5.266 13.375 20.984 1 96.81 172 LYS B O 1
ATOM 4208 N N . ARG B 1 173 ? -5.223 11.586 19.812 1 96.06 173 ARG B N 1
ATOM 4209 C CA . ARG B 1 173 ? -4.59 12.227 18.672 1 96.06 173 ARG B CA 1
ATOM 4210 C C . ARG B 1 173 ? -5.426 13.398 18.172 1 96.06 173 ARG B C 1
ATOM 4212 O O . ARG B 1 173 ? -6.645 13.281 18.016 1 96.06 173 ARG B O 1
ATOM 4219 N N . MET B 1 174 ? -4.824 14.516 18 1 97.44 174 MET B N 1
ATOM 4220 C CA . MET B 1 174 ? -5.398 15.75 17.469 1 97.44 174 MET B CA 1
ATOM 4221 C C . MET B 1 174 ? -6.328 16.406 18.484 1 97.44 174 MET B C 1
ATOM 4223 O O . MET B 1 174 ? -7.273 17.094 18.109 1 97.44 174 MET B O 1
ATOM 4227 N N . GLU B 1 175 ? -6.113 16.078 19.656 1 98.38 175 GLU B N 1
ATOM 4228 C CA . GLU B 1 175 ? -6.727 16.828 20.75 1 98.38 175 GLU B CA 1
ATOM 4229 C C . GLU B 1 175 ? -5.699 17.703 21.453 1 98.38 175 GLU B C 1
ATOM 4231 O O . GLU B 1 175 ? -4.492 17.484 21.328 1 98.38 175 GLU B O 1
ATOM 4236 N N . PHE B 1 176 ? -6.215 18.703 22.172 1 98.69 176 PHE B N 1
ATOM 4237 C CA . PHE B 1 176 ? -5.277 19.609 22.828 1 98.69 176 PHE B CA 1
ATOM 4238 C C . PHE B 1 176 ? -5.887 20.188 24.094 1 98.69 176 PHE B C 1
ATOM 4240 O O . PHE B 1 176 ? -7.105 20.141 24.281 1 98.69 176 PHE B O 1
ATOM 4247 N N . VAL B 1 177 ? -5.023 20.656 24.969 1 98.69 177 VAL B N 1
ATOM 4248 C CA . VAL B 1 177 ? -5.406 21.406 26.172 1 98.69 177 VAL B CA 1
ATOM 4249 C C . VAL B 1 177 ? -4.785 22.797 26.125 1 98.69 177 VAL B C 1
ATOM 4251 O O . VAL B 1 177 ? -3.781 23.016 25.453 1 98.69 177 VAL B O 1
ATOM 4254 N N . GLU B 1 178 ? -5.449 23.688 26.797 1 98.5 178 GLU B N 1
ATOM 4255 C CA . GLU B 1 178 ? -4.988 25.062 26.812 1 98.5 178 GLU B CA 1
ATOM 4256 C C . GLU B 1 178 ? -4.504 25.469 28.203 1 98.5 178 GLU B C 1
ATOM 4258 O O . GLU B 1 178 ? -5 24.969 29.203 1 98.5 178 GLU B O 1
ATOM 4263 N N . ASN B 1 179 ? -3.529 26.344 28.156 1 98 179 ASN B N 1
ATOM 4264 C CA . ASN B 1 179 ? -3.061 27.031 29.359 1 98 179 ASN B CA 1
ATOM 4265 C C . ASN B 1 179 ? -2.658 26.062 30.453 1 98 179 ASN B C 1
ATOM 4267 O O . ASN B 1 179 ? -3.09 26.188 31.594 1 98 179 ASN B O 1
ATOM 4271 N N . LEU B 1 180 ? -1.896 25.156 30.109 1 98.25 180 LEU B N 1
ATOM 4272 C CA . LEU B 1 180 ? -1.4 24.172 31.062 1 98.25 180 LEU B CA 1
ATOM 4273 C C . LEU B 1 180 ? -0.252 24.734 31.891 1 98.25 180 LEU B C 1
ATOM 4275 O O . LEU B 1 180 ? 0.696 25.297 31.328 1 98.25 180 LEU B O 1
ATOM 4279 N N . ASP B 1 181 ? -0.337 24.609 33.156 1 97.88 181 ASP B N 1
ATOM 4280 C CA . ASP B 1 181 ? 0.761 25.047 34.031 1 97.88 181 ASP B CA 1
ATOM 4281 C C . ASP B 1 181 ? 1.949 24.094 33.938 1 97.88 181 ASP B C 1
ATOM 4283 O O . ASP B 1 181 ? 1.771 22.875 33.781 1 97.88 181 ASP B O 1
ATOM 4287 N N . SER B 1 182 ? 3.133 24.672 33.969 1 98 182 SER B N 1
ATOM 4288 C CA . SER B 1 182 ? 4.367 23.891 34 1 98 182 SER B CA 1
ATOM 4289 C C . SER B 1 182 ? 5.434 24.547 34.844 1 98 182 SER B C 1
ATOM 4291 O O . SER B 1 182 ? 5.277 25.703 35.281 1 98 182 SER B O 1
ATOM 4293 N N . PRO B 1 183 ? 6.539 23.828 35.156 1 98.19 183 PRO B N 1
ATOM 4294 C CA . PRO B 1 183 ? 7.633 24.422 35.906 1 98.19 183 PRO B CA 1
ATOM 4295 C C . PRO B 1 183 ? 8.312 25.578 35.188 1 98.19 183 PRO B C 1
ATOM 4297 O O . PRO B 1 183 ? 9.086 26.328 35.812 1 98.19 183 PRO B O 1
ATOM 4300 N N . PHE B 1 184 ? 8 25.797 33.938 1 98.12 184 PHE B N 1
ATOM 4301 C CA . PHE B 1 184 ? 8.711 26.766 33.125 1 98.12 184 PHE B CA 1
ATOM 4302 C C . PHE B 1 184 ? 7.828 27.984 32.812 1 98.12 184 PHE B C 1
ATOM 4304 O O . PHE B 1 184 ? 8.297 28.984 32.281 1 98.12 184 PHE B O 1
ATOM 4311 N N . GLY B 1 185 ? 6.574 27.766 33.125 1 97.88 185 GLY B N 1
ATOM 4312 C CA . GLY B 1 185 ? 5.559 28.766 32.781 1 97.88 185 GLY B CA 1
ATOM 4313 C C . GLY B 1 185 ? 4.305 28.141 32.188 1 97.88 185 GLY B C 1
ATOM 4314 O O . GLY B 1 185 ? 4.109 26.922 32.25 1 97.88 185 GLY B O 1
ATOM 4315 N N . LYS B 1 186 ? 3.531 29.031 31.672 1 97.94 186 LYS B N 1
ATOM 4316 C CA . LYS B 1 186 ? 2.256 28.594 31.109 1 97.94 186 LYS B CA 1
ATOM 4317 C C . LYS B 1 186 ? 2.422 28.125 29.672 1 97.94 186 LYS B C 1
ATOM 4319 O O . LYS B 1 186 ? 3.043 28.812 28.859 1 97.94 186 LYS B O 1
ATOM 4324 N N . LEU B 1 187 ? 1.894 26.984 29.406 1 98.75 187 LEU B N 1
ATOM 4325 C CA . LEU B 1 187 ? 1.824 26.484 28.031 1 98.75 187 LEU B CA 1
ATOM 4326 C C . LEU B 1 187 ? 0.477 26.812 27.406 1 98.75 187 LEU B C 1
ATOM 4328 O O . LEU B 1 187 ? -0.558 26.297 27.828 1 98.75 187 LEU B O 1
ATOM 4332 N N . ARG B 1 188 ? 0.521 27.578 26.469 1 98.44 188 ARG B N 1
ATOM 4333 C CA . ARG B 1 188 ? -0.709 28.109 25.875 1 98.44 188 ARG B CA 1
ATOM 4334 C C . ARG B 1 188 ? -1.543 26.984 25.266 1 98.44 188 ARG B C 1
ATOM 4336 O O . ARG B 1 188 ? -2.762 26.938 25.438 1 98.44 188 ARG B O 1
ATOM 4343 N N . VAL B 1 189 ? -0.941 26.125 24.5 1 98.75 189 VAL B N 1
ATOM 4344 C CA . VAL B 1 189 ? -1.586 24.969 23.875 1 98.75 189 VAL B CA 1
ATOM 4345 C C . VAL B 1 189 ? -0.643 23.766 23.922 1 98.75 189 VAL B C 1
ATOM 4347 O O . VAL B 1 189 ? 0.557 23.906 23.672 1 98.75 189 VAL B O 1
ATOM 4350 N N . VAL B 1 190 ? -1.124 22.672 24.312 1 98.88 190 VAL B N 1
ATOM 4351 C CA . VAL B 1 190 ? -0.432 21.391 24.172 1 98.88 190 VAL B CA 1
ATOM 4352 C C . VAL B 1 190 ? -1.31 20.406 23.406 1 98.88 190 VAL B C 1
ATOM 4354 O O . VAL B 1 190 ? -2.393 20.031 23.859 1 98.88 190 VAL B O 1
ATOM 4357 N N . SER B 1 191 ? -0.878 20.016 22.297 1 98.75 191 SER B N 1
ATOM 4358 C CA . SER B 1 191 ? -1.645 19.094 21.453 1 98.75 191 SER B CA 1
ATOM 4359 C C . SER B 1 191 ? -0.91 17.781 21.281 1 98.75 191 SER B C 1
ATOM 4361 O O . SER B 1 191 ? 0.322 17.734 21.266 1 98.75 191 SER B O 1
ATOM 4363 N N . ARG B 1 192 ? -1.659 16.719 21.203 1 98.38 192 ARG B N 1
ATOM 4364 C CA . ARG B 1 192 ? -1.077 15.445 20.797 1 98.38 192 ARG B CA 1
ATOM 4365 C C . ARG B 1 192 ? -1.104 15.289 19.281 1 98.38 192 ARG B C 1
ATOM 4367 O O . ARG B 1 192 ? -2.09 14.812 18.719 1 98.38 192 ARG B O 1
ATOM 4374 N N . SER B 1 193 ? -0.124 15.727 18.641 1 97.12 193 SER B N 1
ATOM 4375 C CA . SER B 1 193 ? 0.013 15.844 17.188 1 97.12 193 SER B CA 1
ATOM 4376 C C . SER B 1 193 ? 1.479 15.898 16.781 1 97.12 193 SER B C 1
ATOM 4378 O O . SER B 1 193 ? 2.367 16 17.625 1 97.12 193 SER B O 1
ATOM 4380 N N . GLY B 1 194 ? 1.653 15.758 15.523 1 95.31 194 GLY B N 1
ATOM 4381 C CA . GLY B 1 194 ? 2.996 15.82 14.969 1 95.31 194 GLY B CA 1
ATOM 4382 C C . GLY B 1 194 ? 3.053 15.438 13.5 1 95.31 194 GLY B C 1
ATOM 4383 O O . GLY B 1 194 ? 2.072 14.938 12.945 1 95.31 194 GLY B O 1
ATOM 4384 N N . TRP B 1 195 ? 4.18 15.633 12.891 1 95.38 195 TRP B N 1
ATOM 4385 C CA . TRP B 1 195 ? 4.391 15.367 11.469 1 95.38 195 TRP B CA 1
ATOM 4386 C C . TRP B 1 195 ? 5.535 14.383 11.258 1 95.38 195 TRP B C 1
ATOM 4388 O O . TRP B 1 195 ? 6.395 14.594 10.398 1 95.38 195 TRP B O 1
ATOM 4398 N N . THR B 1 196 ? 5.645 13.422 12.156 1 96.56 196 THR B N 1
ATOM 4399 C CA . THR B 1 196 ? 6.738 12.461 12.102 1 96.56 196 THR B CA 1
ATOM 4400 C C . THR B 1 196 ? 6.211 11.047 11.852 1 96.56 196 THR B C 1
ATOM 4402 O O . THR B 1 196 ? 6.98 10.148 11.516 1 96.56 196 THR B O 1
ATOM 4405 N N . GLY B 1 197 ? 4.957 10.891 12.023 1 95.06 197 GLY B N 1
ATOM 4406 C CA . GLY B 1 197 ? 4.387 9.555 11.945 1 95.06 197 GLY B CA 1
ATOM 4407 C C . GLY B 1 197 ? 4.52 8.766 13.234 1 95.06 197 GLY B C 1
ATOM 4408 O O . GLY B 1 197 ? 4.172 7.586 13.281 1 95.06 197 GLY B O 1
ATOM 4409 N N . GLU B 1 198 ? 4.988 9.383 14.289 1 96 198 GLU B N 1
ATOM 4410 C CA . GLU B 1 198 ? 5.094 8.781 15.617 1 96 198 GLU B CA 1
ATOM 4411 C C . GLU B 1 198 ? 4.168 9.484 16.609 1 96 198 GLU B C 1
ATOM 4413 O O . GLU B 1 198 ? 3.611 10.539 16.312 1 96 198 GLU B O 1
ATOM 4418 N N . ASP B 1 199 ? 4.016 8.859 17.75 1 97 199 ASP B N 1
ATOM 4419 C CA . ASP B 1 199 ? 3.352 9.57 18.828 1 97 199 ASP B CA 1
ATOM 4420 C C . ASP B 1 199 ? 4.133 10.82 19.234 1 97 199 ASP B C 1
ATOM 4422 O O . ASP B 1 199 ? 5.336 10.914 18.969 1 97 199 ASP B O 1
ATOM 4426 N N . GLY B 1 200 ? 3.363 11.781 19.75 1 98.25 200 GLY B N 1
ATOM 4427 C CA . GLY B 1 200 ? 4.07 12.984 20.156 1 98.25 200 GLY B CA 1
ATOM 4428 C C . GLY B 1 200 ? 3.146 14.141 20.469 1 98.25 200 GLY B C 1
ATOM 4429 O O . GLY B 1 200 ? 1.93 14.039 20.297 1 98.25 200 GLY B O 1
ATOM 4430 N N . PHE B 1 201 ? 3.803 15.234 20.859 1 98.81 201 PHE B N 1
ATOM 4431 C CA . PHE B 1 201 ? 3.088 16.422 21.297 1 98.81 201 PHE B CA 1
ATOM 4432 C C . PHE B 1 201 ? 3.703 17.688 20.703 1 98.81 201 PHE B C 1
ATOM 4434 O O . PHE B 1 201 ? 4.918 17.75 20.484 1 98.81 201 PHE B O 1
ATOM 4441 N N . GLU B 1 202 ? 2.914 18.625 20.469 1 98.88 202 GLU B N 1
ATOM 4442 C CA . GLU B 1 202 ? 3.326 19.984 20.078 1 98.88 202 GLU B CA 1
ATOM 4443 C C . GLU B 1 202 ? 2.904 21 21.125 1 98.88 202 GLU B C 1
ATOM 4445 O O . GLU B 1 202 ? 1.74 21.047 21.531 1 98.88 202 GLU B O 1
ATOM 4450 N N . ILE B 1 203 ? 3.836 21.797 21.484 1 98.94 203 ILE B N 1
ATOM 4451 C CA . ILE B 1 203 ? 3.641 22.688 22.625 1 98.94 203 ILE B CA 1
ATOM 4452 C C . ILE B 1 203 ? 3.879 24.141 22.172 1 98.94 203 ILE B C 1
ATOM 4454 O O . ILE B 1 203 ? 4.949 24.469 21.656 1 98.94 203 ILE B O 1
ATOM 4458 N N . TYR B 1 204 ? 2.887 24.906 22.422 1 98.88 204 TYR B N 1
ATOM 4459 C CA . TYR B 1 204 ? 2.93 26.328 22.094 1 98.88 204 TYR B CA 1
ATOM 4460 C C . TYR B 1 204 ? 3.031 27.188 23.359 1 98.88 204 TYR B C 1
ATOM 4462 O O . TYR B 1 204 ? 2.191 27.078 24.25 1 98.88 204 TYR B O 1
ATOM 4470 N N . ALA B 1 205 ? 4.004 28.047 23.453 1 98.81 205 ALA B N 1
ATOM 4471 C CA . ALA B 1 205 ? 4.215 28.922 24.594 1 98.81 205 ALA B CA 1
ATOM 4472 C C . ALA B 1 205 ? 5.07 30.125 24.234 1 98.81 205 ALA B C 1
ATOM 4474 O O . ALA B 1 205 ? 5.582 30.219 23.109 1 98.81 205 ALA B O 1
ATOM 4475 N N . ASP B 1 206 ? 5.145 31.047 25.141 1 98.25 206 ASP B N 1
ATOM 4476 C CA . ASP B 1 206 ? 6.02 32.188 24.891 1 98.25 206 ASP B CA 1
ATOM 4477 C C . ASP B 1 206 ? 7.477 31.75 24.766 1 98.25 206 ASP B C 1
ATOM 4479 O O . ASP B 1 206 ? 7.848 30.688 25.25 1 98.25 206 ASP B O 1
ATOM 4483 N N . PRO B 1 207 ? 8.328 32.531 24.141 1 98.12 207 PRO B N 1
ATOM 4484 C CA . PRO B 1 207 ? 9.703 32.125 23.812 1 98.12 207 PRO B CA 1
ATOM 4485 C C . PRO B 1 207 ? 10.516 31.75 25.047 1 98.12 207 PRO B C 1
ATOM 4487 O O . PRO B 1 207 ? 11.25 30.766 25.016 1 98.12 207 PRO B O 1
ATOM 4490 N N . ASP B 1 208 ? 10.391 32.531 26.094 1 98.06 208 ASP B N 1
ATOM 4491 C CA . ASP B 1 208 ? 11.18 32.25 27.281 1 98.06 208 ASP B CA 1
ATOM 4492 C C . ASP B 1 208 ? 10.805 30.891 27.891 1 98.06 208 ASP B C 1
ATOM 4494 O O . ASP B 1 208 ? 11.688 30.094 28.203 1 98.06 208 ASP B O 1
ATOM 4498 N N . THR B 1 209 ? 9.531 30.688 28.062 1 98.62 209 THR B N 1
ATOM 4499 C CA . THR B 1 209 ? 9.031 29.406 28.562 1 98.62 209 THR B CA 1
ATOM 4500 C C . THR B 1 209 ? 9.477 28.266 27.672 1 98.62 209 THR B C 1
ATOM 4502 O O . THR B 1 209 ? 9.914 27.219 28.156 1 98.62 209 THR B O 1
ATOM 4505 N N . SER B 1 210 ? 9.43 28.469 26.406 1 98.75 210 SER B N 1
ATOM 4506 C CA . SER B 1 210 ? 9.773 27.438 25.438 1 98.75 210 SER B CA 1
ATOM 4507 C C . SER B 1 210 ? 11.258 27.094 25.5 1 98.75 210 SER B C 1
ATOM 4509 O O . SER B 1 210 ? 11.641 25.938 25.359 1 98.75 210 SER B O 1
ATOM 4511 N N . ALA B 1 211 ? 12.086 28.078 25.672 1 98.44 211 ALA B N 1
ATOM 4512 C CA . ALA B 1 211 ? 13.523 27.844 25.766 1 98.44 211 ALA B CA 1
ATOM 4513 C C . ALA B 1 211 ? 13.859 27 27 1 98.44 211 ALA B C 1
ATOM 4515 O O . ALA B 1 211 ? 14.656 26.062 26.906 1 98.44 211 ALA B O 1
ATOM 4516 N N . LYS B 1 212 ? 13.242 27.359 28.125 1 98.62 212 LYS B N 1
ATOM 4517 C CA . LYS B 1 212 ? 13.445 26.594 29.344 1 98.62 212 LYS B CA 1
ATOM 4518 C C . LYS B 1 212 ? 12.961 25.156 29.188 1 98.62 212 LYS B C 1
ATOM 4520 O O . LYS B 1 212 ? 13.648 24.219 29.609 1 98.62 212 LYS B O 1
ATOM 4525 N N . LEU B 1 213 ? 11.852 25.031 28.594 1 98.81 213 LEU B N 1
ATOM 4526 C CA . LEU B 1 213 ? 11.281 23.719 28.359 1 98.81 213 LEU B CA 1
ATOM 4527 C C . LEU B 1 213 ? 12.203 22.875 27.469 1 98.81 213 LEU B C 1
ATOM 4529 O O . LEU B 1 213 ? 12.508 21.734 27.797 1 98.81 213 LEU B O 1
ATOM 4533 N N . PHE B 1 214 ? 12.625 23.469 26.344 1 98.81 214 PHE B N 1
ATOM 4534 C CA . PHE B 1 214 ? 13.492 22.75 25.422 1 98.81 214 PHE B CA 1
ATOM 4535 C C . PHE B 1 214 ? 14.75 22.25 26.109 1 98.81 214 PHE B C 1
ATOM 4537 O O . PHE B 1 214 ? 15.125 21.094 25.969 1 98.81 214 PHE B O 1
ATOM 4544 N N . ARG B 1 215 ? 15.375 23.094 26.844 1 98.5 215 ARG B N 1
ATOM 4545 C CA . ARG B 1 215 ? 16.594 22.734 27.578 1 98.5 215 ARG B CA 1
ATOM 4546 C C . ARG B 1 215 ? 16.328 21.594 28.547 1 98.5 215 ARG B C 1
ATOM 4548 O O . ARG B 1 215 ? 17.094 20.641 28.625 1 98.5 215 ARG B O 1
ATOM 4555 N N . ALA B 1 216 ? 15.266 21.719 29.266 1 98.81 216 ALA B N 1
ATOM 4556 C CA . ALA B 1 216 ? 14.922 20.688 30.25 1 98.81 216 ALA B CA 1
ATOM 4557 C C . ALA B 1 216 ? 14.688 19.344 29.578 1 98.81 216 ALA B C 1
ATOM 4559 O O . ALA B 1 216 ? 15.062 18.297 30.125 1 98.81 216 ALA B O 1
ATOM 4560 N N . LEU B 1 217 ? 14.031 19.344 28.453 1 98.88 217 LEU B N 1
ATOM 4561 C CA . LEU B 1 217 ? 13.758 18.109 27.719 1 98.88 217 LEU B CA 1
ATOM 4562 C C . LEU B 1 217 ? 15.047 17.438 27.266 1 98.88 217 LEU B C 1
ATOM 4564 O O . LEU B 1 217 ? 15.203 16.234 27.406 1 98.88 217 LEU B O 1
ATOM 4568 N N . VAL B 1 218 ? 15.938 18.234 26.75 1 98.81 218 VAL B N 1
ATOM 4569 C CA . VAL B 1 218 ? 17.219 17.703 26.328 1 98.81 218 VAL B CA 1
ATOM 4570 C C . VAL B 1 218 ? 17.969 17.109 27.516 1 98.81 218 VAL B C 1
ATOM 4572 O O . VAL B 1 218 ? 18.516 16.016 27.422 1 98.81 218 VAL B O 1
ATOM 4575 N N . GLU B 1 219 ? 17.953 17.781 28.594 1 98.38 219 GLU B N 1
ATOM 4576 C CA . GLU B 1 219 ? 18.609 17.297 29.797 1 98.38 219 GLU B CA 1
ATOM 4577 C C . GLU B 1 219 ? 17.953 16.016 30.297 1 98.38 219 GLU B C 1
ATOM 4579 O O . GLU B 1 219 ? 18.625 15.164 30.891 1 98.38 219 GLU B O 1
ATOM 4584 N N . ALA B 1 220 ? 16.719 15.891 30 1 98.56 220 ALA B N 1
ATOM 4585 C CA . ALA B 1 220 ? 15.977 14.719 30.469 1 98.56 220 ALA B CA 1
ATOM 4586 C C . ALA B 1 220 ? 16.141 13.555 29.5 1 98.56 220 ALA B C 1
ATOM 4588 O O . ALA B 1 220 ? 15.594 12.469 29.734 1 98.56 220 ALA B O 1
ATOM 4589 N N . GLY B 1 221 ? 16.734 13.797 28.375 1 97.75 221 GLY B N 1
ATOM 4590 C CA . GLY B 1 221 ? 17.094 12.672 27.516 1 97.75 221 GLY B CA 1
ATOM 4591 C C . GLY B 1 221 ? 16.516 12.773 26.125 1 97.75 221 GLY B C 1
ATOM 4592 O O . GLY B 1 221 ? 16.766 11.906 25.281 1 97.75 221 GLY B O 1
ATOM 4593 N N . ALA B 1 222 ? 15.773 13.766 25.859 1 98.81 222 ALA B N 1
ATOM 4594 C CA . ALA B 1 222 ? 15.281 13.945 24.5 1 98.81 222 ALA B CA 1
ATOM 4595 C C . ALA B 1 222 ? 16.391 14.391 23.562 1 98.81 222 ALA B C 1
ATOM 4597 O O . ALA B 1 222 ? 17.172 15.281 23.906 1 98.81 222 ALA B O 1
ATOM 4598 N N . ARG B 1 223 ? 16.484 13.773 22.438 1 98.88 223 ARG B N 1
ATOM 4599 C CA . ARG B 1 223 ? 17.484 14.164 21.453 1 98.88 223 ARG B CA 1
ATOM 4600 C C . ARG B 1 223 ? 17.047 15.43 20.719 1 98.88 223 ARG B C 1
ATOM 4602 O O . ARG B 1 223 ? 15.977 15.469 20.109 1 98.88 223 ARG B O 1
ATOM 4609 N N . PRO B 1 224 ? 17.875 16.516 20.797 1 98.88 224 PRO B N 1
ATOM 4610 C CA . PRO B 1 224 ? 17.547 17.609 19.891 1 98.88 224 PRO B CA 1
ATOM 4611 C C . PRO B 1 224 ? 17.656 17.219 18.422 1 98.88 224 PRO B C 1
ATOM 4613 O O . PRO B 1 224 ? 18.609 16.562 18.016 1 98.88 224 PRO B O 1
ATOM 4616 N N . CYS B 1 225 ? 16.656 17.578 17.672 1 98.81 225 CYS B N 1
ATOM 4617 C CA . CYS B 1 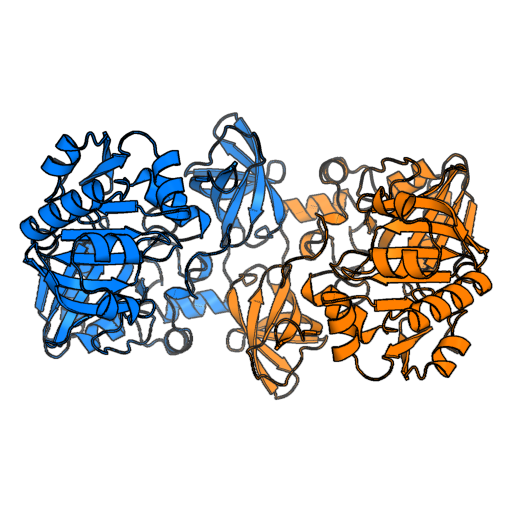225 ? 16.562 17.188 16.281 1 98.81 225 CYS B CA 1
ATOM 4618 C C . CYS B 1 225 ? 16.375 18.406 15.383 1 98.81 225 CYS B C 1
ATOM 4620 O O . CYS B 1 225 ? 15.75 19.391 15.789 1 98.81 225 CYS B O 1
ATOM 4622 N N . GLY B 1 226 ? 16.906 18.312 14.234 1 98.38 226 GLY B N 1
ATOM 4623 C CA . GLY B 1 226 ? 16.766 19.391 13.266 1 98.38 226 GLY B CA 1
ATOM 4624 C C . GLY B 1 226 ? 15.844 19.031 12.109 1 98.38 226 GLY B C 1
ATOM 4625 O O . GLY B 1 226 ? 15.141 18.031 12.164 1 98.38 226 GLY B O 1
ATOM 4626 N N . LEU B 1 227 ? 15.875 19.859 11.086 1 97.06 227 LEU B N 1
ATOM 4627 C CA . LEU B 1 227 ? 14.969 19.734 9.945 1 97.06 227 LEU B CA 1
ATOM 4628 C C . LEU B 1 227 ? 15.344 18.531 9.086 1 97.06 227 LEU B C 1
ATOM 4630 O O . LEU B 1 227 ? 14.5 18 8.367 1 97.06 227 LEU B O 1
ATOM 4634 N N . GLY B 1 228 ? 16.594 18.109 9.102 1 97.56 228 GLY B N 1
ATOM 4635 C CA . GLY B 1 228 ? 16.984 16.922 8.375 1 97.56 228 GLY B CA 1
ATOM 4636 C C . GLY B 1 228 ? 16.219 15.68 8.789 1 97.56 228 GLY B C 1
ATOM 4637 O O . GLY B 1 228 ? 15.648 14.984 7.941 1 97.56 228 GLY B O 1
ATOM 4638 N N . ALA B 1 229 ? 16.156 15.5 10.07 1 98.38 229 ALA B N 1
ATOM 4639 C CA . ALA B 1 229 ? 15.422 14.359 10.594 1 98.38 229 ALA B CA 1
ATOM 4640 C C . ALA B 1 229 ? 13.922 14.516 10.359 1 98.38 229 ALA B C 1
ATOM 4642 O O . ALA B 1 229 ? 13.234 13.547 10.031 1 98.38 229 ALA B O 1
ATOM 4643 N N . ARG B 1 230 ? 13.445 15.695 10.539 1 97.88 230 ARG B N 1
ATOM 4644 C CA . ARG B 1 230 ? 12.023 15.922 10.305 1 97.88 230 ARG B CA 1
ATOM 4645 C C . ARG B 1 230 ? 11.633 15.547 8.875 1 97.88 230 ARG B C 1
ATOM 4647 O O . ARG B 1 230 ? 10.586 14.945 8.648 1 97.88 230 ARG B O 1
ATOM 4654 N N . ASP B 1 231 ? 12.508 15.891 7.969 1 97.06 231 ASP B N 1
ATOM 4655 C CA . ASP B 1 231 ? 12.242 15.625 6.559 1 97.06 231 ASP B CA 1
ATOM 4656 C C . ASP B 1 231 ? 12.273 14.125 6.27 1 97.06 231 ASP B C 1
ATOM 4658 O O . ASP B 1 231 ? 11.406 13.602 5.57 1 97.06 231 ASP B O 1
ATOM 4662 N N . SER B 1 232 ? 13.258 13.445 6.785 1 97.75 232 SER B N 1
ATOM 4663 C CA . SER B 1 232 ? 13.336 12.008 6.551 1 97.75 232 SER B CA 1
ATOM 4664 C C . SER B 1 232 ? 12.18 11.273 7.219 1 97.75 232 SER B C 1
ATOM 4666 O O . SER B 1 232 ? 11.656 10.305 6.668 1 97.75 232 SER B O 1
ATOM 4668 N N . LEU B 1 233 ? 11.742 11.734 8.375 1 98.19 233 LEU B N 1
ATOM 4669 C CA . LEU B 1 233 ? 10.648 11.117 9.117 1 98.19 233 LEU B CA 1
ATOM 4670 C C . LEU B 1 233 ? 9.336 11.242 8.344 1 98.19 233 LEU B C 1
ATOM 4672 O O . LEU B 1 233 ? 8.609 10.258 8.18 1 98.19 233 LEU B O 1
ATOM 4676 N N . ARG B 1 234 ? 9.039 12.422 7.844 1 97.69 234 ARG B N 1
ATOM 4677 C CA . ARG B 1 234 ? 7.793 12.625 7.117 1 97.69 234 ARG B CA 1
ATOM 4678 C C . ARG B 1 234 ? 7.777 11.82 5.82 1 97.69 234 ARG B C 1
ATOM 4680 O O . ARG B 1 234 ? 6.719 11.383 5.371 1 97.69 234 ARG B O 1
ATOM 4687 N N . MET B 1 235 ? 8.961 11.594 5.234 1 96.56 235 MET B N 1
ATOM 4688 C CA . MET B 1 235 ? 9.055 10.852 3.986 1 96.56 235 MET B CA 1
ATOM 4689 C C . MET B 1 235 ? 8.703 9.383 4.203 1 96.56 235 MET B C 1
ATOM 4691 O O . MET B 1 235 ? 8.039 8.766 3.367 1 96.56 235 MET B O 1
ATOM 4695 N N . GLU B 1 236 ? 9.094 8.922 5.32 1 97.31 236 GLU B N 1
ATOM 4696 C CA . GLU B 1 236 ? 8.82 7.516 5.629 1 97.31 236 GLU B CA 1
ATOM 4697 C C . GLU B 1 236 ? 7.32 7.246 5.676 1 97.31 236 GLU B C 1
ATOM 4699 O O . GLU B 1 236 ? 6.871 6.141 5.367 1 97.31 236 GLU B O 1
ATOM 4704 N N . VAL B 1 237 ? 6.57 8.281 6.012 1 96.69 237 VAL B N 1
ATOM 4705 C CA . VAL B 1 237 ? 5.145 8.031 6.207 1 96.69 237 VAL B CA 1
ATOM 4706 C C . VAL B 1 237 ? 4.344 8.719 5.102 1 96.69 237 VAL B C 1
ATOM 4708 O O . VAL B 1 237 ? 3.113 8.727 5.133 1 96.69 237 VAL B O 1
ATOM 4711 N N . GLY B 1 238 ? 5.016 9.375 4.164 1 97.19 238 GLY B N 1
ATOM 4712 C CA . GLY B 1 238 ? 4.379 9.922 2.975 1 97.19 238 GLY B CA 1
ATOM 4713 C C . GLY B 1 238 ? 3.73 11.273 3.211 1 97.19 238 GLY B C 1
ATOM 4714 O O . GLY B 1 238 ? 2.791 11.648 2.506 1 97.19 238 GLY B O 1
ATOM 4715 N N . PHE B 1 239 ? 4.168 12.008 4.238 1 97.81 239 PHE B N 1
ATOM 4716 C CA . PHE B 1 239 ? 3.627 13.344 4.469 1 97.81 239 PHE B CA 1
ATOM 4717 C C . PHE B 1 239 ? 4.207 14.344 3.477 1 97.81 239 PHE B C 1
ATOM 4719 O O . PHE B 1 239 ? 5.426 14.414 3.299 1 97.81 239 PHE B O 1
ATOM 4726 N N . PRO B 1 240 ? 3.361 15.086 2.85 1 98.19 240 PRO B N 1
ATOM 4727 C CA . PRO B 1 240 ? 3.848 16.031 1.85 1 98.19 240 PRO B CA 1
ATOM 4728 C C . PRO B 1 240 ? 4.324 17.344 2.465 1 98.19 240 PRO B C 1
ATOM 4730 O O . PRO B 1 240 ? 4.094 17.594 3.652 1 98.19 240 PRO B O 1
ATOM 4733 N N . LEU B 1 241 ? 4.988 18.109 1.657 1 97.62 241 LEU B N 1
ATOM 4734 C CA . LEU B 1 241 ? 5.508 19.406 2.064 1 97.62 241 LEU B CA 1
ATOM 4735 C C . LEU B 1 241 ? 5.191 20.469 1.019 1 97.62 241 LEU B C 1
ATOM 4737 O O . LEU B 1 241 ? 5.398 20.25 -0.177 1 97.62 241 LEU B O 1
ATOM 4741 N N . ILE B 1 242 ? 4.656 21.609 1.452 1 97.56 242 ILE B N 1
ATOM 4742 C CA . ILE B 1 242 ? 4.422 22.734 0.566 1 97.56 242 ILE B CA 1
ATOM 4743 C C . ILE B 1 242 ? 5.742 23.203 -0.044 1 97.56 242 ILE B C 1
ATOM 4745 O O . ILE B 1 242 ? 6.746 23.344 0.662 1 97.56 242 ILE B O 1
ATOM 4749 N N . GLY B 1 243 ? 5.77 23.375 -1.331 1 96.19 243 GLY B N 1
ATOM 4750 C CA . GLY B 1 243 ? 6.988 23.75 -2.035 1 96.19 243 GLY B CA 1
ATOM 4751 C C . GLY B 1 243 ? 7.668 22.578 -2.717 1 96.19 243 GLY B C 1
ATOM 4752 O O . GLY B 1 243 ? 8.477 22.766 -3.629 1 96.19 243 GLY B O 1
ATOM 4753 N N . ASP B 1 244 ? 7.379 21.406 -2.242 1 97.25 244 ASP B N 1
ATOM 4754 C CA . ASP B 1 244 ? 7.914 20.188 -2.85 1 97.25 244 ASP B CA 1
ATOM 4755 C C . ASP B 1 244 ? 6.809 19.375 -3.512 1 97.25 244 ASP B C 1
ATOM 4757 O O . ASP B 1 244 ? 6.586 19.484 -4.719 1 97.25 244 ASP B O 1
ATOM 4761 N N . GLU B 1 245 ? 5.941 18.766 -2.701 1 98.38 245 GLU B N 1
ATOM 4762 C CA . GLU B 1 245 ? 4.848 17.969 -3.238 1 98.38 245 GLU B CA 1
ATOM 4763 C C . GLU B 1 245 ? 3.613 18.812 -3.514 1 98.38 245 GLU B C 1
ATOM 4765 O O . GLU B 1 245 ? 2.803 18.484 -4.379 1 98.38 245 GLU B O 1
ATOM 4770 N N . LEU B 1 246 ? 3.492 19.875 -2.711 1 98.56 246 LEU B N 1
ATOM 4771 C CA . LEU B 1 246 ? 2.297 20.703 -2.809 1 98.56 246 LEU B CA 1
ATOM 4772 C C . LEU B 1 246 ? 2.631 22.062 -3.4 1 98.56 246 LEU B C 1
ATOM 4774 O O . LEU B 1 246 ? 3.684 22.641 -3.104 1 98.56 246 LEU B O 1
ATOM 4778 N N . GLY B 1 247 ? 1.646 22.609 -4.121 1 97.81 247 GLY B N 1
ATOM 4779 C CA . GLY B 1 247 ? 1.794 23.906 -4.738 1 97.81 247 GLY B CA 1
ATOM 4780 C C . GLY B 1 247 ? 0.576 24.328 -5.535 1 97.81 247 GLY B C 1
ATOM 4781 O O . GLY B 1 247 ? -0.43 23.625 -5.57 1 97.81 247 GLY B O 1
ATOM 4782 N N . PRO B 1 248 ? 0.712 25.422 -6.16 1 96.94 248 PRO B N 1
ATOM 4783 C CA . PRO B 1 248 ? -0.456 25.984 -6.844 1 96.94 248 PRO B CA 1
ATOM 4784 C C . PRO B 1 248 ? -0.898 25.156 -8.039 1 96.94 248 PRO B C 1
ATOM 4786 O O . PRO B 1 248 ? -2.049 25.25 -8.477 1 96.94 248 PRO B O 1
ATOM 4789 N N . ASP B 1 249 ? -0.05 24.328 -8.57 1 97.06 249 ASP B N 1
ATOM 4790 C CA . ASP B 1 249 ? -0.379 23.562 -9.766 1 97.06 249 ASP B CA 1
ATOM 4791 C C . ASP B 1 249 ? -0.781 22.125 -9.406 1 97.06 249 ASP B C 1
ATOM 4793 O O . ASP B 1 249 ? -0.92 21.281 -10.281 1 97.06 249 ASP B O 1
ATOM 4797 N N . VAL B 1 250 ? -0.947 21.891 -8.164 1 98 250 VAL B N 1
ATOM 4798 C CA . VAL B 1 250 ? -1.266 20.547 -7.691 1 98 250 VAL B CA 1
ATOM 4799 C C . VAL B 1 250 ? -2.549 20.578 -6.863 1 98 250 VAL B C 1
ATOM 4801 O O . VAL B 1 250 ? -2.686 21.391 -5.949 1 98 250 VAL B O 1
ATOM 4804 N N . THR B 1 251 ? -3.496 19.75 -7.195 1 98.44 251 THR B N 1
ATOM 4805 C CA . THR B 1 251 ? -4.688 19.594 -6.367 1 98.44 251 THR B CA 1
ATOM 4806 C C . THR B 1 251 ? -4.5 18.484 -5.348 1 98.44 251 THR B C 1
ATOM 4808 O O . THR B 1 251 ? -3.59 17.656 -5.48 1 98.44 251 THR B O 1
ATOM 4811 N N . PRO B 1 252 ? -5.391 18.438 -4.355 1 98.69 252 PRO B N 1
ATOM 4812 C CA . PRO B 1 252 ? -5.301 17.359 -3.369 1 98.69 252 PRO B CA 1
ATOM 4813 C C . PRO B 1 252 ? -5.492 15.977 -3.992 1 98.69 252 PRO B C 1
ATOM 4815 O O . PRO B 1 252 ? -5.066 14.977 -3.416 1 98.69 252 PRO B O 1
ATOM 4818 N N . ILE B 1 253 ? -6.098 15.891 -5.207 1 98.62 253 ILE B N 1
ATOM 4819 C CA . ILE B 1 253 ? -6.363 14.609 -5.852 1 98.62 253 ILE B CA 1
ATOM 4820 C C . ILE B 1 253 ? -5.062 14.023 -6.391 1 98.62 253 ILE B C 1
ATOM 4822 O O . ILE B 1 253 ? -4.691 12.898 -6.047 1 98.62 253 ILE B O 1
ATOM 4826 N N . GLU B 1 254 ? -4.258 14.812 -7.133 1 98.5 254 GLU B N 1
ATOM 4827 C CA . GLU B 1 254 ? -2.961 14.367 -7.633 1 98.5 254 GLU B CA 1
ATOM 4828 C C . GLU B 1 254 ? -2.014 14.031 -6.488 1 98.5 254 GLU B C 1
ATOM 4830 O O . GLU B 1 254 ? -1.229 13.086 -6.586 1 98.5 254 GLU B O 1
ATOM 4835 N N . ALA B 1 255 ? -2.156 14.797 -5.449 1 98.81 255 ALA B N 1
ATOM 4836 C CA . ALA B 1 255 ? -1.247 14.664 -4.312 1 98.81 255 ALA B CA 1
ATOM 4837 C C . ALA B 1 255 ? -1.641 13.484 -3.434 1 98.81 255 ALA B C 1
ATOM 4839 O O . ALA B 1 255 ? -0.886 13.086 -2.543 1 98.81 255 ALA B O 1
ATOM 4840 N N . ARG B 1 256 ? -2.834 13.016 -3.676 1 98.31 256 ARG B N 1
ATOM 4841 C CA . ARG B 1 256 ? -3.408 11.992 -2.811 1 98.31 256 ARG B CA 1
ATOM 4842 C C . ARG B 1 256 ? -3.336 12.406 -1.346 1 98.31 256 ARG B C 1
ATOM 4844 O O . ARG B 1 256 ? -2.912 11.617 -0.493 1 98.31 256 ARG B O 1
ATOM 4851 N N . TYR B 1 257 ? -3.525 13.609 -1.122 1 98.19 257 TYR B N 1
ATOM 4852 C CA . TYR B 1 257 ? -3.574 14.148 0.232 1 98.19 257 TYR B CA 1
ATOM 4853 C C . TYR B 1 257 ? -5.004 14.164 0.76 1 98.19 257 TYR B C 1
ATOM 4855 O O . TYR B 1 257 ? -5.586 15.234 0.952 1 98.19 257 TYR B O 1
ATOM 4863 N N . TRP B 1 258 ? -5.5 13.031 1.111 1 97.19 258 TRP B N 1
ATOM 4864 C CA . TRP B 1 258 ? -6.91 12.805 1.422 1 97.19 258 TRP B CA 1
ATOM 4865 C C . TRP B 1 258 ? -7.277 13.422 2.766 1 97.19 258 TRP B C 1
ATOM 4867 O O . TRP B 1 258 ? -8.406 13.867 2.963 1 97.19 258 TRP B O 1
ATOM 4877 N N . LEU B 1 259 ? -6.34 13.531 3.65 1 94.94 259 LEU B N 1
ATOM 4878 C CA . LEU B 1 259 ? -6.574 13.984 5.02 1 94.94 259 LEU B CA 1
ATOM 4879 C C . LEU B 1 259 ? -7.105 15.414 5.031 1 94.94 259 LEU B C 1
ATOM 4881 O O . LEU B 1 259 ? -7.797 15.812 5.973 1 94.94 259 LEU B O 1
ATOM 4885 N N . VAL B 1 260 ? -6.809 16.125 3.992 1 97.81 260 VAL B N 1
ATOM 4886 C CA . VAL B 1 260 ? -7.164 17.531 4.023 1 97.81 260 VAL B CA 1
ATOM 4887 C C . VAL B 1 260 ? -8.594 17.719 3.521 1 97.81 260 VAL B C 1
ATOM 4889 O O . VAL B 1 260 ? -9.133 18.828 3.561 1 97.81 260 VAL B O 1
ATOM 4892 N N . LEU B 1 261 ? -9.227 16.656 3.094 1 97.5 261 LEU B N 1
ATOM 4893 C CA . LEU B 1 261 ? -10.5 16.781 2.398 1 97.5 261 LEU B CA 1
ATOM 4894 C C . LEU B 1 261 ? -11.625 16.141 3.213 1 97.5 261 LEU B C 1
ATOM 4896 O O . LEU B 1 261 ? -11.422 15.102 3.848 1 97.5 261 LEU B O 1
ATOM 4900 N N . ASP B 1 262 ? -12.695 16.766 3.252 1 96.88 262 ASP B N 1
ATOM 4901 C CA . ASP B 1 262 ? -14.016 16.172 3.453 1 96.88 262 ASP B CA 1
ATOM 4902 C C . ASP B 1 262 ? -14.781 16.078 2.135 1 96.88 262 ASP B C 1
ATOM 4904 O O . ASP B 1 262 ? -15.25 17.078 1.599 1 96.88 262 ASP B O 1
ATOM 4908 N N . MET B 1 263 ? -14.914 14.922 1.676 1 94.25 263 MET B N 1
ATOM 4909 C CA . MET B 1 263 ? -15.414 14.711 0.318 1 94.25 263 MET B CA 1
ATOM 4910 C C . MET B 1 263 ? -16.844 15.203 0.176 1 94.25 263 MET B C 1
ATOM 4912 O O . MET B 1 263 ? -17.25 15.656 -0.898 1 94.25 263 MET B O 1
ATOM 4916 N N . GLY B 1 264 ? -17.641 15.023 1.222 1 94.31 264 GLY B N 1
ATOM 4917 C CA . GLY B 1 264 ? -18.969 15.578 1.198 1 94.31 264 GLY B CA 1
ATOM 4918 C C . GLY B 1 264 ? -19 17.078 0.976 1 94.31 264 GLY B C 1
ATOM 4919 O O . GLY B 1 264 ? -19.797 17.594 0.192 1 94.31 264 GLY B O 1
ATOM 4920 N N . LYS B 1 265 ? -18.125 17.688 1.659 1 96.81 265 LYS B N 1
ATOM 4921 C CA . LYS B 1 265 ? -18.031 19.141 1.493 1 96.81 265 LYS B CA 1
ATOM 4922 C C . LYS B 1 265 ? -17.516 19.5 0.105 1 96.81 265 LYS B C 1
ATOM 4924 O O . LYS B 1 265 ? -18.031 20.406 -0.544 1 96.81 265 LYS B O 1
ATOM 4929 N N . VAL B 1 266 ? -16.531 18.844 -0.352 1 97.31 266 VAL B N 1
ATOM 4930 C CA . VAL B 1 266 ? -15.961 19.094 -1.672 1 97.31 266 VAL B CA 1
ATOM 4931 C C . VAL B 1 266 ? -17.047 18.938 -2.74 1 97.31 266 VAL B C 1
ATOM 4933 O O . VAL B 1 266 ? -17.188 19.797 -3.613 1 97.31 266 VAL B O 1
ATOM 4936 N N . ALA B 1 267 ? -17.812 17.969 -2.646 1 95.81 267 ALA B N 1
ATOM 4937 C CA . ALA B 1 267 ? -18.859 17.672 -3.623 1 95.81 267 ALA B CA 1
ATOM 4938 C C . ALA B 1 267 ? -19.953 18.75 -3.596 1 95.81 267 ALA B C 1
ATOM 4940 O O . ALA B 1 267 ? -20.578 19.016 -4.617 1 95.81 267 ALA B O 1
ATOM 4941 N N . SER B 1 268 ? -20.141 19.312 -2.465 1 94.94 268 SER B N 1
ATOM 4942 C CA . SER B 1 268 ? -21.188 20.312 -2.311 1 94.94 268 SER B CA 1
ATOM 4943 C C . SER B 1 268 ? -20.781 21.641 -2.941 1 94.94 268 SER B C 1
ATOM 4945 O O . SER B 1 268 ? -21.641 22.5 -3.195 1 94.94 268 SER B O 1
ATOM 4947 N N . GLY B 1 269 ? -19.484 21.875 -3.086 1 94.94 269 GLY B N 1
ATOM 4948 C CA . GLY B 1 269 ? -18.984 23.109 -3.68 1 94.94 269 GLY B CA 1
ATOM 4949 C C . GLY B 1 269 ? -19.016 24.281 -2.725 1 94.94 269 GLY B C 1
ATOM 4950 O O . GLY B 1 269 ? -18.938 25.438 -3.15 1 94.94 269 GLY B O 1
ATOM 4951 N N . GLU B 1 270 ? -18.969 24.078 -1.439 1 94.88 270 GLU B N 1
ATOM 4952 C CA . GLU B 1 270 ? -19.234 25.109 -0.441 1 94.88 270 GLU B CA 1
ATOM 4953 C C . GLU B 1 270 ? -17.938 25.781 0.006 1 94.88 270 GLU B C 1
ATOM 4955 O O . GLU B 1 270 ? -17.938 26.562 0.965 1 94.88 270 GLU B O 1
ATOM 4960 N N . CYS B 1 271 ? -16.891 25.547 -0.599 1 98.12 271 CYS B N 1
ATOM 4961 C CA . CYS B 1 271 ? -15.625 26.156 -0.21 1 98.12 271 CYS B CA 1
ATOM 4962 C C . CYS B 1 271 ? -14.852 26.625 -1.434 1 98.12 271 CYS B C 1
ATOM 4964 O O . CYS B 1 271 ? -15.109 26.172 -2.551 1 98.12 271 CYS B O 1
ATOM 4966 N N . VAL B 1 272 ? -13.938 27.547 -1.207 1 98.44 272 VAL B N 1
ATOM 4967 C CA . VAL B 1 272 ? -13.062 28 -2.277 1 98.44 272 VAL B CA 1
ATOM 4968 C C . VAL B 1 272 ? -12.234 26.828 -2.805 1 98.44 272 VAL B C 1
ATOM 4970 O O . VAL B 1 272 ? -11.57 26.125 -2.035 1 98.44 272 VAL B O 1
ATOM 4973 N N . GLY B 1 273 ? -12.32 26.578 -4.109 1 98.44 273 GLY B N 1
ATOM 4974 C CA . GLY B 1 273 ? -11.547 25.531 -4.75 1 98.44 273 GLY B CA 1
ATOM 4975 C C . GLY B 1 273 ? -12.266 24.188 -4.781 1 98.44 273 GLY B C 1
ATOM 4976 O O . GLY B 1 273 ? -11.844 23.281 -5.492 1 98.44 273 GLY B O 1
ATOM 4977 N N . CYS B 1 274 ? -13.352 24.062 -4.066 1 98.38 274 CYS B N 1
ATOM 4978 C CA . CYS B 1 274 ? -14.039 22.781 -3.941 1 98.38 274 CYS B CA 1
ATOM 4979 C C . CYS B 1 274 ? -14.57 22.328 -5.289 1 98.38 274 CYS B C 1
ATOM 4981 O O . CYS B 1 274 ? -14.391 21.156 -5.668 1 98.38 274 CYS B O 1
ATOM 4983 N N . ASP B 1 275 ? -15.125 23.203 -6.059 1 98.25 275 ASP B N 1
ATOM 4984 C CA . ASP B 1 275 ? -15.664 22.859 -7.371 1 98.25 275 ASP B CA 1
ATOM 4985 C C . ASP B 1 275 ? -14.562 22.328 -8.289 1 98.25 275 ASP B C 1
ATOM 4987 O O . ASP B 1 275 ? -14.758 21.344 -9.008 1 98.25 275 ASP B O 1
ATOM 4991 N N . ALA B 1 276 ? -13.492 23.047 -8.25 1 98.38 276 ALA B N 1
ATOM 4992 C CA . ALA B 1 276 ? -12.375 22.641 -9.102 1 98.38 276 ALA B CA 1
ATOM 4993 C C . ALA B 1 276 ? -11.844 21.266 -8.703 1 98.38 276 ALA B C 1
ATOM 4995 O O . ALA B 1 276 ? -11.547 20.438 -9.562 1 98.38 276 ALA B O 1
ATOM 4996 N N . VAL B 1 277 ? -11.711 21.047 -7.418 1 98.56 277 VAL B N 1
ATOM 4997 C CA . VAL B 1 277 ? -11.211 19.766 -6.918 1 98.56 277 VAL B CA 1
ATOM 4998 C C . VAL B 1 277 ? -12.188 18.641 -7.301 1 98.56 277 VAL B C 1
ATOM 5000 O O . VAL B 1 277 ? -11.766 17.578 -7.754 1 98.56 277 VAL B O 1
ATOM 5003 N N . TRP B 1 278 ? -13.461 18.891 -7.148 1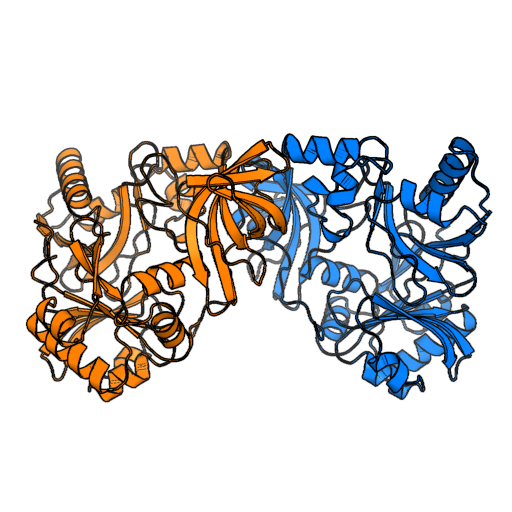 98.19 278 TRP B N 1
ATOM 5004 C CA . TRP B 1 278 ? -14.477 17.906 -7.492 1 98.19 278 TRP B CA 1
ATOM 5005 C C . TRP B 1 278 ? -14.438 17.578 -8.984 1 98.19 278 TRP B C 1
ATOM 5007 O O . TRP B 1 278 ? -14.469 16.406 -9.359 1 98.19 278 TRP B O 1
ATOM 5017 N N . ARG B 1 279 ? -14.352 18.547 -9.789 1 97.81 279 ARG B N 1
ATOM 5018 C CA . ARG B 1 279 ? -14.273 18.359 -11.234 1 97.81 279 ARG B CA 1
ATOM 5019 C C . ARG B 1 279 ? -13.047 17.531 -11.609 1 97.81 279 ARG B C 1
ATOM 5021 O O . ARG B 1 279 ? -13.125 16.625 -12.438 1 97.81 279 ARG B O 1
ATOM 5028 N N . ARG B 1 280 ? -11.961 17.906 -10.984 1 97.94 280 ARG B N 1
ATOM 5029 C CA . ARG B 1 280 ? -10.727 17.156 -11.242 1 97.94 280 ARG B CA 1
ATOM 5030 C C . ARG B 1 280 ? -10.891 15.688 -10.875 1 97.94 280 ARG B C 1
ATOM 5032 O O . ARG B 1 280 ? -10.422 14.812 -11.602 1 97.94 280 ARG B O 1
ATOM 5039 N N . LEU B 1 281 ? -11.516 15.438 -9.781 1 98.25 281 LEU B N 1
ATOM 5040 C CA . LEU B 1 281 ? -11.75 14.07 -9.336 1 98.25 281 LEU B CA 1
ATOM 5041 C C . LEU B 1 281 ? -12.609 13.312 -10.344 1 98.25 281 LEU B C 1
ATOM 5043 O O . LEU B 1 281 ? -12.297 12.172 -10.695 1 98.25 281 LEU B O 1
ATOM 5047 N N . LEU B 1 282 ? -13.648 13.906 -10.867 1 98.12 282 LEU B N 1
ATOM 5048 C CA . LEU B 1 282 ? -14.539 13.258 -11.812 1 98.12 282 LEU B CA 1
ATOM 5049 C C . LEU B 1 282 ? -13.828 12.969 -13.133 1 98.12 282 LEU B C 1
ATOM 5051 O O . LEU B 1 282 ? -14.039 11.922 -13.742 1 98.12 282 LEU B O 1
ATOM 5055 N N . GLU B 1 283 ? -12.977 13.844 -13.523 1 97.94 283 GLU B N 1
ATOM 5056 C CA . GLU B 1 283 ? -12.281 13.734 -14.805 1 97.94 283 GLU B CA 1
ATOM 5057 C C . GLU B 1 283 ? -11.141 12.727 -14.727 1 97.94 283 GLU B C 1
ATOM 5059 O O . GLU B 1 283 ? -10.805 12.086 -15.719 1 97.94 283 GLU B O 1
ATOM 5064 N N . GLY B 1 284 ? -10.547 12.617 -13.602 1 98.25 284 GLY B N 1
ATOM 5065 C CA . GLY B 1 284 ? -9.328 11.844 -13.438 1 98.25 284 GLY B CA 1
ATOM 5066 C C . GLY B 1 284 ? -8.07 12.672 -13.578 1 98.25 284 GLY B C 1
ATOM 5067 O O . GLY B 1 284 ? -8.047 13.664 -14.312 1 98.25 284 GLY B O 1
ATOM 5068 N N . VAL B 1 285 ? -7.012 12.242 -12.953 1 98.62 285 VAL B N 1
ATOM 5069 C CA . VAL B 1 285 ? -5.781 13.023 -12.938 1 98.62 285 VAL B CA 1
ATOM 5070 C C . VAL B 1 285 ? -4.797 12.461 -13.961 1 98.62 285 VAL B C 1
ATOM 5072 O O . VAL B 1 285 ? -4.887 11.297 -14.336 1 98.62 285 VAL B O 1
ATOM 5075 N N . SER B 1 286 ? -3.83 13.273 -14.352 1 98.31 286 SER B N 1
ATOM 5076 C CA . SER B 1 286 ? -2.824 12.859 -15.328 1 98.31 286 SER B CA 1
ATOM 5077 C C . SER B 1 286 ? -1.524 12.453 -14.641 1 98.31 286 SER B C 1
ATOM 5079 O O . SER B 1 286 ? -0.65 11.844 -15.266 1 98.31 286 SER B O 1
ATOM 5081 N N . ARG B 1 287 ? -1.391 12.812 -13.359 1 98.44 287 ARG B N 1
ATOM 5082 C CA . ARG B 1 287 ? -0.231 12.406 -12.57 1 98.44 287 ARG B CA 1
ATOM 5083 C C . ARG B 1 287 ? -0.634 12.055 -11.141 1 98.44 287 ARG B C 1
ATOM 5085 O O . ARG B 1 287 ? -1.624 12.578 -10.625 1 98.44 287 ARG B O 1
ATOM 5092 N N . VAL B 1 288 ? 0.144 11.211 -10.539 1 98.69 288 VAL B N 1
ATOM 5093 C CA . VAL B 1 288 ? -0.189 10.641 -9.242 1 98.69 288 VAL B CA 1
ATOM 5094 C C . VAL B 1 288 ? 1.04 10.664 -8.336 1 98.69 288 VAL B C 1
ATOM 5096 O O . VAL B 1 288 ? 2.131 10.266 -8.75 1 98.69 288 VAL B O 1
ATOM 5099 N N . ARG B 1 289 ? 0.867 11.125 -7.137 1 98.81 289 ARG B N 1
ATOM 5100 C CA . ARG B 1 289 ? 1.959 11.094 -6.168 1 98.81 289 ARG B CA 1
ATOM 5101 C C . ARG B 1 289 ? 2.143 9.695 -5.598 1 98.81 289 ARG B C 1
ATOM 5103 O O . ARG B 1 289 ? 1.192 9.094 -5.09 1 98.81 289 ARG B O 1
ATOM 5110 N N . LEU B 1 290 ? 3.346 9.164 -5.699 1 98.81 290 LEU B N 1
ATOM 5111 C CA . LEU B 1 290 ? 3.705 7.863 -5.152 1 98.81 290 LEU B CA 1
ATOM 5112 C C . LEU B 1 290 ? 5.043 7.93 -4.418 1 98.81 290 LEU B C 1
ATOM 5114 O O . LEU B 1 290 ? 5.77 8.922 -4.535 1 98.81 290 LEU B O 1
ATOM 5118 N N . GLY B 1 291 ? 5.297 6.945 -3.619 1 98.62 291 GLY B N 1
ATOM 5119 C CA . GLY B 1 291 ? 6.617 6.785 -3.029 1 98.62 291 GLY B CA 1
ATOM 5120 C C . GLY B 1 291 ? 7.609 6.113 -3.959 1 98.62 291 GLY B C 1
ATOM 5121 O O . GLY B 1 291 ? 7.215 5.445 -4.914 1 98.62 291 GLY B O 1
ATOM 5122 N N . VAL B 1 292 ? 8.844 6.328 -3.699 1 98.44 292 VAL B N 1
ATOM 5123 C CA . VAL B 1 292 ? 9.953 5.699 -4.402 1 98.44 292 VAL B CA 1
ATOM 5124 C C . VAL B 1 292 ? 10.914 5.078 -3.395 1 98.44 292 VAL B C 1
ATOM 5126 O O . VAL B 1 292 ? 11.305 5.723 -2.42 1 98.44 292 VAL B O 1
ATOM 5129 N N . LYS B 1 293 ? 11.25 3.898 -3.562 1 98.12 293 LYS B N 1
ATOM 5130 C CA . LYS B 1 293 ? 12.211 3.195 -2.713 1 98.12 293 LYS B CA 1
ATOM 5131 C C . LYS B 1 293 ? 13.383 2.664 -3.531 1 98.12 293 LYS B C 1
ATOM 5133 O O . LYS B 1 293 ? 13.188 1.901 -4.48 1 98.12 293 LYS B O 1
ATOM 5138 N N . LEU B 1 294 ? 14.547 3.049 -3.193 1 97.94 294 LEU B N 1
ATOM 5139 C CA . LEU B 1 294 ? 15.727 2.537 -3.873 1 97.94 294 LEU B CA 1
ATOM 5140 C C . LEU B 1 294 ? 16.141 1.184 -3.307 1 97.94 294 LEU B C 1
ATOM 5142 O O . LEU B 1 294 ? 15.688 0.793 -2.229 1 97.94 294 LEU B O 1
ATOM 5146 N N . GLY B 1 295 ? 16.938 0.51 -4.078 1 94.56 295 GLY B N 1
ATOM 5147 C CA . GLY B 1 295 ? 17.438 -0.775 -3.613 1 94.56 295 GLY B CA 1
ATOM 5148 C C . GLY B 1 295 ? 18.359 -0.66 -2.418 1 94.56 295 GLY B C 1
ATOM 5149 O O . GLY B 1 295 ? 18.969 0.389 -2.195 1 94.56 295 GLY B O 1
ATOM 5150 N N . LYS B 1 296 ? 18.484 -1.712 -1.68 1 90.12 296 LYS B N 1
ATOM 5151 C CA . LYS B 1 296 ? 19.438 -1.732 -0.574 1 90.12 296 LYS B CA 1
ATOM 5152 C C . LYS B 1 296 ? 20.875 -1.627 -1.084 1 90.12 296 LYS B C 1
ATOM 5154 O O . LYS B 1 296 ? 21.219 -2.213 -2.111 1 90.12 296 LYS B O 1
ATOM 5159 N N . GLY B 1 297 ? 21.641 -0.898 -0.34 1 90.38 297 GLY B N 1
ATOM 5160 C CA . GLY B 1 297 ? 23.047 -0.765 -0.67 1 90.38 297 GLY B CA 1
ATOM 5161 C C . GLY B 1 297 ? 23.328 0.35 -1.659 1 90.38 297 GLY B C 1
ATOM 5162 O O . GLY B 1 297 ? 24.484 0.728 -1.868 1 90.38 297 GLY B O 1
ATOM 5163 N N . VAL B 1 298 ? 22.25 0.804 -2.229 1 91.12 298 VAL B N 1
ATOM 5164 C CA . VAL B 1 298 ? 22.406 1.923 -3.148 1 91.12 298 VAL B CA 1
ATOM 5165 C C . VAL B 1 298 ? 22.766 3.186 -2.369 1 91.12 298 VAL B C 1
ATOM 5167 O O . VAL B 1 298 ? 22.094 3.537 -1.4 1 91.12 298 VAL B O 1
ATOM 5170 N N . ARG B 1 299 ? 23.766 3.902 -2.754 1 87.62 299 ARG B N 1
ATOM 5171 C CA . ARG B 1 299 ? 24.266 5.066 -2.029 1 87.62 299 ARG B CA 1
ATOM 5172 C C . ARG B 1 299 ? 23.516 6.328 -2.443 1 87.62 299 ARG B C 1
ATOM 5174 O O . ARG B 1 299 ? 23.438 7.289 -1.672 1 87.62 299 ARG B O 1
ATOM 5181 N N . LEU B 1 300 ? 22.875 6.305 -3.533 1 91.44 300 LEU B N 1
ATOM 5182 C CA . LEU B 1 300 ? 22.172 7.477 -4.039 1 91.44 300 LEU B CA 1
ATOM 5183 C C . LEU B 1 300 ? 20.891 7.711 -3.256 1 91.44 300 LEU B C 1
ATOM 5185 O O . LEU B 1 300 ? 20.172 6.762 -2.934 1 91.44 300 LEU B O 1
ATOM 5189 N N . VAL B 1 301 ? 20.625 8.969 -2.912 1 95.62 301 VAL B N 1
ATOM 5190 C CA . VAL B 1 301 ? 19.344 9.422 -2.379 1 95.62 301 VAL B CA 1
ATOM 5191 C C . VAL B 1 301 ? 18.641 10.312 -3.398 1 95.62 301 VAL B C 1
ATOM 5193 O O . VAL B 1 301 ? 19.234 11.266 -3.912 1 95.62 301 VAL B O 1
ATOM 5196 N N . PRO B 1 302 ? 17.469 9.953 -3.697 1 97.38 302 PRO B N 1
ATOM 5197 C CA . PRO B 1 302 ? 16.766 10.789 -4.676 1 97.38 302 PRO B CA 1
ATOM 5198 C C . PRO B 1 302 ? 16.719 12.258 -4.27 1 97.38 302 PRO B C 1
ATOM 5200 O O . PRO B 1 302 ? 16.75 12.578 -3.078 1 97.38 302 PRO B O 1
ATOM 5203 N N . ARG B 1 303 ? 16.609 13.125 -5.238 1 97.5 303 ARG B N 1
ATOM 5204 C CA . ARG B 1 303 ? 16.516 14.562 -5.023 1 97.5 303 ARG B CA 1
ATOM 5205 C C . ARG B 1 303 ? 15.445 15.18 -5.918 1 97.5 303 ARG B C 1
ATOM 5207 O O . ARG B 1 303 ? 15.156 14.656 -7 1 97.5 303 ARG B O 1
ATOM 5214 N N . LYS B 1 304 ? 15.023 16.281 -5.461 1 97.75 304 LYS B N 1
ATOM 5215 C CA . LYS B 1 304 ? 14.039 17.016 -6.238 1 97.75 304 LYS B CA 1
ATOM 5216 C C . LYS B 1 304 ? 14.516 17.234 -7.668 1 97.75 304 LYS B C 1
ATOM 5218 O O . LYS B 1 304 ? 15.633 17.703 -7.891 1 97.75 304 LYS B O 1
ATOM 5223 N N . GLY B 1 305 ? 13.633 16.859 -8.594 1 98.25 305 GLY B N 1
ATOM 5224 C CA . GLY B 1 305 ? 13.93 17.094 -10 1 98.25 305 GLY B CA 1
ATOM 5225 C C . GLY B 1 305 ? 14.477 15.875 -10.711 1 98.25 305 GLY B C 1
ATOM 5226 O O . GLY B 1 305 ? 14.492 15.82 -11.938 1 98.25 305 GLY B O 1
ATOM 5227 N N . ASP B 1 306 ? 14.961 14.875 -9.938 1 98.62 306 ASP B N 1
ATOM 5228 C CA . ASP B 1 306 ? 15.43 13.641 -10.57 1 98.62 306 ASP B CA 1
ATOM 5229 C C . ASP B 1 306 ? 14.336 13.023 -11.438 1 98.62 306 ASP B C 1
ATOM 5231 O O . ASP B 1 306 ? 13.164 13.016 -11.062 1 98.62 306 ASP B O 1
ATOM 5235 N N . LYS B 1 307 ? 14.734 12.492 -12.531 1 98.75 307 LYS B N 1
ATOM 5236 C CA . LYS B 1 307 ? 13.781 11.859 -13.445 1 98.75 307 LYS B CA 1
ATOM 5237 C C . LYS B 1 307 ? 13.484 10.43 -13.016 1 98.75 307 LYS B C 1
ATOM 5239 O O . LYS B 1 307 ? 14.367 9.727 -12.5 1 98.75 307 LYS B O 1
ATOM 5244 N N . ILE B 1 308 ? 12.352 10.008 -13.211 1 98.81 308 ILE B N 1
ATOM 5245 C CA . ILE B 1 308 ? 11.953 8.609 -13.086 1 98.81 308 ILE B CA 1
ATOM 5246 C C . ILE B 1 308 ? 11.688 8.023 -14.477 1 98.81 308 ILE B C 1
ATOM 5248 O O . ILE B 1 308 ? 10.898 8.57 -15.242 1 98.81 308 ILE B O 1
ATOM 5252 N N . LEU B 1 309 ? 12.297 6.867 -14.75 1 98.5 309 LEU B N 1
ATOM 5253 C CA . LEU B 1 309 ? 12.266 6.332 -16.109 1 98.5 309 LEU B CA 1
ATOM 5254 C C . LEU B 1 309 ? 11.805 4.879 -16.109 1 98.5 309 LEU B C 1
ATOM 5256 O O . LEU B 1 309 ? 12.07 4.141 -15.156 1 98.5 309 LEU B O 1
ATOM 5260 N N . VAL B 1 310 ? 11.148 4.48 -17.141 1 97.75 310 VAL B N 1
ATOM 5261 C CA . VAL B 1 310 ? 11.047 3.104 -17.625 1 97.75 310 VAL B CA 1
ATOM 5262 C C . VAL B 1 310 ? 11.711 2.984 -18.984 1 97.75 310 VAL B C 1
ATOM 5264 O O . VAL B 1 310 ? 11.328 3.682 -19.938 1 97.75 310 VAL B O 1
ATOM 5267 N N . GLY B 1 311 ? 12.688 2.051 -19.062 1 94.56 311 GLY B N 1
ATOM 5268 C CA . GLY B 1 311 ? 13.539 2.197 -20.234 1 94.56 311 GLY B CA 1
ATOM 5269 C C . GLY B 1 311 ? 14.117 3.592 -20.375 1 94.56 311 GLY B C 1
ATOM 5270 O O . GLY B 1 311 ? 14.734 4.113 -19.453 1 94.56 311 GLY B O 1
ATOM 5271 N N . ASP B 1 312 ? 13.805 4.27 -21.469 1 94.94 312 ASP B N 1
ATOM 5272 C CA . ASP B 1 312 ? 14.297 5.629 -21.688 1 94.94 312 ASP B CA 1
ATOM 5273 C C . ASP B 1 312 ? 13.148 6.633 -21.672 1 94.94 312 ASP B C 1
ATOM 5275 O O . ASP B 1 312 ? 13.336 7.809 -22 1 94.94 312 ASP B O 1
ATOM 5279 N N . VAL B 1 313 ? 12.039 6.195 -21.219 1 98.06 313 VAL B N 1
ATOM 5280 C CA . VAL B 1 313 ? 10.867 7.07 -21.203 1 98.06 313 VAL B CA 1
ATOM 5281 C C . VAL B 1 313 ? 10.734 7.707 -19.812 1 98.06 313 VAL B C 1
ATOM 5283 O O . VAL B 1 313 ? 10.672 7.004 -18.812 1 98.06 313 VAL B O 1
ATOM 5286 N N . GLU B 1 314 ? 10.719 9.016 -19.797 1 98.62 314 GLU B N 1
ATOM 5287 C CA . GLU B 1 314 ? 10.453 9.719 -18.531 1 98.62 314 GLU B CA 1
ATOM 5288 C C . GLU B 1 314 ? 8.977 9.633 -18.156 1 98.62 314 GLU B C 1
ATOM 5290 O O . GLU B 1 314 ? 8.109 10.055 -18.922 1 98.62 314 GLU B O 1
ATOM 5295 N N . ILE B 1 315 ? 8.727 9.117 -16.984 1 98.81 315 ILE B N 1
ATOM 5296 C CA . ILE B 1 315 ? 7.336 8.906 -16.594 1 98.81 315 ILE B CA 1
ATOM 5297 C C . ILE B 1 315 ? 7.016 9.742 -15.359 1 98.81 315 ILE B C 1
ATOM 5299 O O . ILE B 1 315 ? 5.895 9.695 -14.844 1 98.81 315 ILE B O 1
ATOM 5303 N N . GLY B 1 316 ? 7.973 10.445 -14.812 1 98.75 316 GLY B N 1
ATOM 5304 C CA . GLY B 1 316 ? 7.727 11.25 -13.625 1 98.75 316 GLY B CA 1
ATOM 5305 C C . GLY B 1 316 ? 8.969 11.93 -13.086 1 98.75 316 GLY B C 1
ATOM 5306 O O . GLY B 1 316 ? 10.039 11.859 -13.703 1 98.75 316 GLY B O 1
ATOM 5307 N N . ARG B 1 317 ? 8.789 12.617 -11.922 1 98.75 317 ARG B N 1
ATOM 5308 C CA . ARG B 1 317 ? 9.883 13.367 -11.312 1 98.75 317 ARG B CA 1
ATOM 5309 C C . ARG B 1 317 ? 9.797 13.32 -9.789 1 98.75 317 ARG B C 1
ATOM 5311 O O . ARG B 1 317 ? 8.711 13.414 -9.227 1 98.75 317 ARG B O 1
ATOM 5318 N N . VAL B 1 318 ? 10.953 13.234 -9.195 1 98.75 318 VAL B N 1
ATOM 5319 C CA . VAL B 1 318 ? 11.062 13.211 -7.738 1 98.75 318 VAL B CA 1
ATOM 5320 C C . VAL B 1 318 ? 10.781 14.602 -7.172 1 98.75 318 VAL B C 1
ATOM 5322 O O . VAL B 1 318 ? 11.234 15.602 -7.727 1 98.75 318 VAL B O 1
ATOM 5325 N N . THR B 1 319 ? 10 14.609 -6.102 1 98.62 319 THR B N 1
ATOM 5326 C CA . THR B 1 319 ? 9.734 15.875 -5.434 1 98.62 319 THR B CA 1
ATOM 5327 C C . THR B 1 319 ? 10.555 16 -4.152 1 98.62 319 THR B C 1
ATOM 5329 O O . THR B 1 319 ? 10.875 17.109 -3.717 1 98.62 319 THR B O 1
ATOM 5332 N N . SER B 1 320 ? 10.797 14.844 -3.514 1 98.25 320 SER B N 1
ATOM 5333 C CA . SER B 1 320 ? 11.578 14.805 -2.281 1 98.25 320 SER B CA 1
ATOM 5334 C C . SER B 1 320 ? 12.305 13.469 -2.135 1 98.25 320 SER B C 1
ATOM 5336 O O . SER B 1 320 ? 11.859 12.453 -2.668 1 98.25 320 SER B O 1
ATOM 53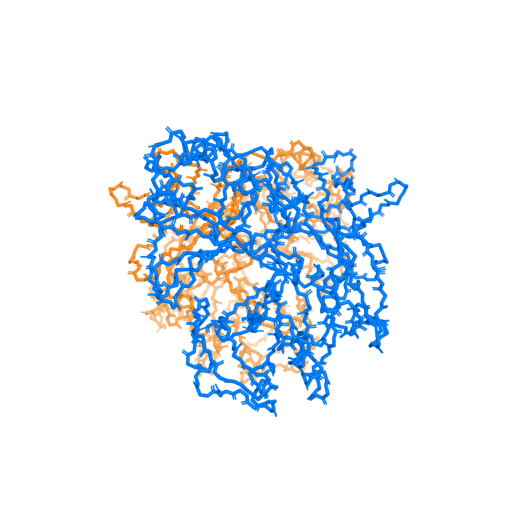38 N N . GLY B 1 321 ? 13.414 13.492 -1.442 1 97.88 321 GLY B N 1
ATOM 5339 C CA . GLY B 1 321 ? 14.164 12.281 -1.152 1 97.88 321 GLY B CA 1
ATOM 5340 C C . GLY B 1 321 ? 14.914 12.344 0.165 1 97.88 321 GLY B C 1
ATOM 5341 O O . GLY B 1 321 ? 15.273 13.43 0.627 1 97.88 321 GLY B O 1
ATOM 5342 N N . ALA B 1 322 ? 15.156 11.234 0.763 1 97.31 322 ALA B N 1
ATOM 5343 C CA . ALA B 1 322 ? 15.906 11.109 2.008 1 97.31 322 ALA B CA 1
ATOM 5344 C C . ALA B 1 322 ? 16.375 9.68 2.229 1 97.31 322 ALA B C 1
ATOM 5346 O O . ALA B 1 322 ? 15.891 8.75 1.58 1 97.31 322 ALA B O 1
ATOM 5347 N N . TYR B 1 323 ? 17.391 9.578 3.008 1 97.31 323 TYR B N 1
ATOM 5348 C CA . TYR B 1 323 ? 17.766 8.258 3.488 1 97.31 323 TYR B CA 1
ATOM 5349 C C . TYR B 1 323 ? 16.922 7.852 4.688 1 97.31 323 TYR B C 1
ATOM 5351 O O . TYR B 1 323 ? 16.766 8.625 5.633 1 97.31 323 TYR B O 1
ATOM 5359 N N . SER B 1 324 ? 16.359 6.66 4.656 1 97.44 324 SER B N 1
ATOM 5360 C CA . SER B 1 324 ? 15.625 6.109 5.789 1 97.44 324 SER B CA 1
ATOM 5361 C C . SER B 1 324 ? 16.484 5.137 6.586 1 97.44 324 SER B C 1
ATOM 5363 O O . SER B 1 324 ? 16.797 4.039 6.117 1 97.44 324 SER B O 1
ATOM 5365 N N . PRO B 1 325 ? 16.812 5.48 7.781 1 96 325 PRO B N 1
ATOM 5366 C CA . PRO B 1 325 ? 17.578 4.539 8.609 1 96 325 PRO B CA 1
ATOM 5367 C C . PRO B 1 325 ? 16.781 3.279 8.945 1 96 325 PRO B C 1
ATOM 5369 O O . PRO B 1 325 ? 17.375 2.215 9.156 1 96 325 PRO B O 1
ATOM 5372 N N . ILE B 1 326 ? 15.492 3.416 9.047 1 95.88 326 ILE B N 1
ATOM 5373 C CA . ILE B 1 326 ? 14.625 2.293 9.391 1 95.88 326 ILE B CA 1
ATOM 5374 C C . ILE B 1 326 ? 14.594 1.294 8.242 1 95.88 326 ILE B C 1
ATOM 5376 O O . ILE B 1 326 ? 14.734 0.087 8.453 1 95.88 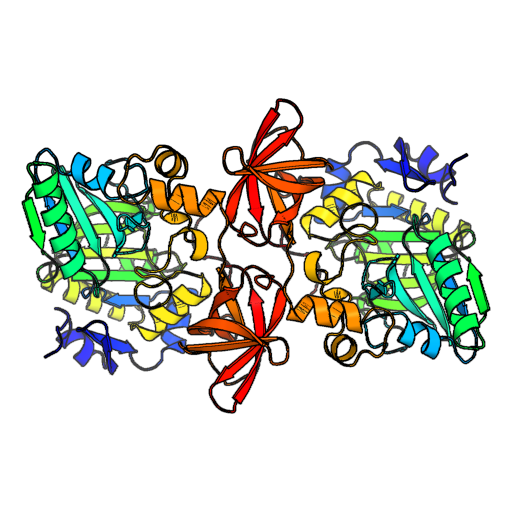326 ILE B O 1
ATOM 5380 N N . LEU B 1 327 ? 14.492 1.753 7.023 1 96.75 327 LEU B N 1
ATOM 5381 C CA . LEU B 1 327 ? 14.414 0.897 5.844 1 96.75 327 LEU B CA 1
ATOM 5382 C C . LEU B 1 327 ? 15.805 0.612 5.285 1 96.75 327 LEU B C 1
ATOM 5384 O O . LEU B 1 327 ? 15.969 -0.266 4.438 1 96.75 327 LEU B O 1
ATOM 5388 N N . GLU B 1 328 ? 16.781 1.411 5.766 1 96.81 328 GLU B N 1
ATOM 5389 C CA . GLU B 1 328 ? 18.172 1.286 5.375 1 96.81 328 GLU B CA 1
ATOM 5390 C C . GLU B 1 328 ? 18.344 1.438 3.865 1 96.81 328 GLU B C 1
ATOM 5392 O O . GLU B 1 328 ? 19.016 0.631 3.225 1 96.81 328 GLU B O 1
ATOM 5397 N N . ARG B 1 329 ? 17.75 2.42 3.295 1 97.44 329 ARG B N 1
ATOM 5398 C CA . ARG B 1 329 ? 17.828 2.732 1.871 1 97.44 329 ARG B CA 1
ATOM 5399 C C . ARG B 1 329 ? 17.328 4.141 1.59 1 97.44 329 ARG B C 1
ATOM 5401 O O . ARG B 1 329 ? 16.688 4.758 2.447 1 97.44 329 ARG B O 1
ATOM 5408 N N . GLY B 1 330 ? 17.609 4.605 0.409 1 97.81 330 GLY B N 1
ATOM 5409 C CA . GLY B 1 330 ? 17.031 5.859 -0.043 1 97.81 330 GLY B CA 1
ATOM 5410 C C . GLY B 1 330 ? 15.562 5.742 -0.403 1 97.81 330 GLY B C 1
ATOM 5411 O O . GLY B 1 330 ? 15.133 4.742 -0.981 1 97.81 330 GLY B O 1
ATOM 5412 N N . ILE B 1 331 ? 14.805 6.77 -0.028 1 98.38 331 ILE B N 1
ATOM 5413 C CA . ILE B 1 331 ? 13.383 6.824 -0.332 1 98.38 331 ILE B CA 1
ATOM 5414 C C . ILE B 1 331 ? 13.023 8.211 -0.858 1 98.38 331 ILE B C 1
ATOM 5416 O O . ILE B 1 331 ? 13.812 9.148 -0.751 1 98.38 331 ILE B O 1
ATOM 5420 N N . GLY B 1 332 ? 11.859 8.312 -1.404 1 98.31 332 GLY B N 1
ATOM 5421 C CA . GLY B 1 332 ? 11.398 9.609 -1.885 1 98.31 332 GLY B CA 1
ATOM 5422 C C . GLY B 1 332 ? 9.93 9.625 -2.242 1 98.31 332 GLY B C 1
ATOM 5423 O O . GLY B 1 332 ? 9.219 8.648 -2.012 1 98.31 332 GLY B O 1
ATOM 5424 N N . GLN B 1 333 ? 9.477 10.75 -2.668 1 98.75 333 GLN B N 1
ATOM 5425 C CA . GLN B 1 333 ? 8.164 10.969 -3.254 1 98.75 333 GLN B CA 1
ATOM 5426 C C . GLN B 1 333 ? 8.273 11.523 -4.672 1 98.75 333 GLN B C 1
ATOM 5428 O O . GLN B 1 333 ? 9.258 12.188 -5.008 1 98.75 333 GLN B O 1
ATOM 5433 N N . ALA B 1 334 ? 7.332 11.219 -5.457 1 98.88 334 ALA B N 1
ATOM 5434 C CA . ALA B 1 334 ? 7.375 11.648 -6.852 1 98.88 334 ALA B CA 1
ATOM 5435 C C . ALA B 1 334 ? 5.973 11.742 -7.441 1 98.88 334 ALA B C 1
ATOM 5437 O O . ALA B 1 334 ? 5.035 11.125 -6.93 1 98.88 334 ALA B O 1
ATOM 5438 N N . TYR B 1 335 ? 5.828 12.57 -8.406 1 98.88 335 TYR B N 1
ATOM 5439 C CA . TYR B 1 335 ? 4.656 12.516 -9.273 1 98.88 335 TYR B CA 1
ATOM 5440 C C . TYR B 1 335 ? 4.934 11.68 -10.516 1 98.88 335 TYR B C 1
ATOM 5442 O O . TYR B 1 335 ? 5.938 11.883 -11.203 1 98.88 335 TYR B O 1
ATOM 5450 N N . ILE B 1 336 ? 4.078 10.727 -10.766 1 98.94 336 ILE B N 1
ATOM 5451 C CA . ILE B 1 336 ? 4.199 9.742 -11.844 1 98.94 336 ILE B CA 1
ATOM 5452 C C . ILE B 1 336 ? 3.023 9.891 -12.805 1 98.94 336 ILE B C 1
ATOM 5454 O O . ILE B 1 336 ? 1.888 10.109 -12.383 1 98.94 336 ILE B O 1
ATOM 5458 N N . ASP B 1 337 ? 3.291 9.797 -14.109 1 98.88 337 ASP B N 1
ATOM 5459 C CA . ASP B 1 337 ? 2.197 9.766 -15.07 1 98.88 337 ASP B CA 1
ATOM 5460 C C . ASP B 1 337 ? 1.156 8.711 -14.695 1 98.88 337 ASP B C 1
ATOM 5462 O O . ASP B 1 337 ? 1.507 7.602 -14.297 1 98.88 337 ASP B O 1
ATOM 5466 N N . ALA B 1 338 ? -0.11 9.062 -14.898 1 98.69 338 ALA B N 1
ATOM 5467 C CA . ALA B 1 338 ? -1.198 8.227 -14.398 1 98.69 338 ALA B CA 1
ATOM 5468 C C . ALA B 1 338 ? -1.125 6.824 -14.992 1 98.69 338 ALA B C 1
ATOM 5470 O O . ALA B 1 338 ? -1.346 5.836 -14.289 1 98.69 338 ALA B O 1
ATOM 5471 N N . GLY B 1 339 ? -0.77 6.668 -16.172 1 98.62 339 GLY B N 1
ATOM 5472 C CA . GLY B 1 339 ? -0.699 5.375 -16.844 1 98.62 339 GLY B CA 1
ATOM 5473 C C . GLY B 1 339 ? 0.463 4.523 -16.359 1 98.62 339 GLY B C 1
ATOM 5474 O O . GLY B 1 339 ? 0.545 3.336 -16.688 1 98.62 339 GLY B O 1
ATOM 5475 N N . HIS B 1 340 ? 1.384 5.148 -15.555 1 98.81 340 HIS B N 1
ATOM 5476 C CA . HIS B 1 340 ? 2.555 4.457 -15.031 1 98.81 340 HIS B CA 1
ATOM 5477 C C . HIS B 1 340 ? 2.533 4.418 -13.508 1 98.81 340 HIS B C 1
ATOM 5479 O O . HIS B 1 340 ? 3.473 3.92 -12.883 1 98.81 340 HIS B O 1
ATOM 5485 N N . ALA B 1 341 ? 1.48 5 -12.906 1 98.56 341 ALA B N 1
ATOM 5486 C CA . ALA B 1 341 ? 1.379 5.008 -11.453 1 98.56 341 ALA B CA 1
ATOM 5487 C C . ALA B 1 341 ? 0.966 3.639 -10.922 1 98.56 341 ALA B C 1
ATOM 5489 O O . ALA B 1 341 ? -0.147 3.471 -10.422 1 98.56 341 ALA B O 1
ATOM 5490 N N . LEU B 1 342 ? 1.897 2.76 -10.977 1 98.5 342 LEU B N 1
ATOM 5491 C CA . LEU B 1 342 ? 1.69 1.343 -10.703 1 98.5 342 LEU B CA 1
ATOM 5492 C C . LEU B 1 342 ? 2.531 0.892 -9.516 1 98.5 342 LEU B C 1
ATOM 5494 O O . LEU B 1 342 ? 3.689 0.502 -9.68 1 98.5 342 LEU B O 1
ATOM 5498 N N . PRO B 1 343 ? 1.954 0.883 -8.32 1 97.81 343 PRO B N 1
ATOM 5499 C CA . PRO B 1 343 ? 2.734 0.397 -7.18 1 97.81 343 PRO B CA 1
ATOM 5500 C C . PRO B 1 343 ? 3.377 -0.964 -7.441 1 97.81 343 PRO B C 1
ATOM 5502 O O . PRO B 1 343 ? 2.727 -1.863 -7.98 1 97.81 343 PRO B O 1
ATOM 5505 N N . GLY B 1 344 ? 4.645 -1.08 -7.094 1 97.19 344 GLY B N 1
ATOM 5506 C CA . GLY B 1 344 ? 5.402 -2.301 -7.324 1 97.19 344 GLY B CA 1
ATOM 5507 C C . GLY B 1 344 ? 6.246 -2.252 -8.586 1 97.19 344 GLY B C 1
ATOM 5508 O O . GLY B 1 344 ? 7.137 -3.084 -8.773 1 97.19 344 GLY B O 1
ATOM 5509 N N . LEU B 1 345 ? 6.012 -1.315 -9.43 1 97.94 345 LEU B N 1
ATOM 5510 C CA . LEU B 1 345 ? 6.75 -1.201 -10.688 1 97.94 345 LEU B CA 1
ATOM 5511 C C . LEU B 1 345 ? 8.211 -0.84 -10.43 1 97.94 345 LEU B C 1
ATOM 5513 O O . LEU B 1 345 ? 8.5 0.096 -9.68 1 97.94 345 LEU B O 1
ATOM 5517 N N . GLU B 1 346 ? 9.086 -1.575 -10.984 1 97.06 346 GLU B N 1
ATOM 5518 C CA . GLU B 1 346 ? 10.5 -1.215 -10.977 1 97.06 346 GLU B CA 1
ATOM 5519 C C . GLU B 1 346 ? 10.797 -0.098 -11.969 1 97.06 346 GLU B C 1
ATOM 5521 O O . GLU B 1 346 ? 10.383 -0.173 -13.133 1 97.06 346 GLU B O 1
ATOM 5526 N N . VAL B 1 347 ? 11.492 0.895 -11.531 1 97.81 347 VAL B N 1
ATOM 5527 C CA . VAL B 1 347 ? 11.82 2.053 -12.359 1 97.81 347 VAL B CA 1
ATOM 5528 C C . VAL B 1 347 ? 13.297 2.404 -12.188 1 97.81 347 VAL B C 1
ATOM 5530 O O . VAL B 1 347 ? 14.023 1.732 -11.453 1 97.81 347 VAL B O 1
ATOM 5533 N N . VAL B 1 348 ? 13.695 3.383 -12.953 1 97.38 348 VAL B N 1
ATOM 5534 C CA . VAL B 1 348 ? 15.047 3.924 -12.844 1 97.38 348 VAL B CA 1
ATOM 5535 C C . VAL B 1 348 ? 14.977 5.391 -12.414 1 97.38 348 VAL B C 1
ATOM 5537 O O . VAL B 1 348 ? 14.203 6.172 -12.961 1 97.38 348 VAL B O 1
ATOM 5540 N N . VAL B 1 349 ? 15.695 5.73 -11.422 1 98.38 349 VAL B N 1
ATOM 5541 C CA . VAL B 1 349 ? 15.898 7.129 -11.055 1 98.38 349 VAL B CA 1
ATOM 5542 C C . VAL B 1 349 ? 17.188 7.648 -11.695 1 98.38 349 VAL B C 1
ATOM 5544 O O . VAL B 1 349 ? 18.25 7.043 -11.547 1 98.38 349 VAL B O 1
ATOM 5547 N N . GLU B 1 350 ? 17.047 8.758 -12.312 1 97.94 350 GLU B N 1
ATOM 5548 C CA . GLU B 1 350 ? 18.188 9.32 -13.031 1 97.94 350 GLU B CA 1
ATOM 5549 C C . GLU B 1 350 ? 18.562 10.695 -12.492 1 97.94 350 GLU B C 1
ATOM 5551 O O . GLU B 1 350 ? 17.719 11.594 -12.438 1 97.94 350 GLU B O 1
ATOM 5556 N N . ARG B 1 351 ? 19.844 10.867 -12.062 1 94.56 351 ARG B N 1
ATOM 5557 C CA . ARG B 1 351 ? 20.438 12.148 -11.703 1 94.56 351 ARG B CA 1
ATOM 5558 C C . ARG B 1 351 ? 21.734 12.391 -12.461 1 94.56 351 ARG B C 1
ATOM 5560 O O . ARG B 1 351 ? 22.766 11.773 -12.164 1 94.56 351 ARG B O 1
ATOM 5567 N N . GLY B 1 352 ? 21.609 13.297 -13.422 1 93.19 352 GLY B N 1
ATOM 5568 C CA . GLY B 1 352 ? 22.766 13.445 -14.297 1 93.19 352 GLY B CA 1
ATOM 5569 C C . GLY B 1 352 ? 23.109 12.172 -15.055 1 93.19 352 GLY B C 1
ATOM 5570 O O . GLY B 1 352 ? 22.281 11.664 -15.812 1 93.19 352 GLY B O 1
ATOM 5571 N N . LYS B 1 353 ? 24.266 11.641 -14.773 1 93.38 353 LYS B N 1
ATOM 5572 C CA . LYS B 1 353 ? 24.719 10.445 -15.484 1 93.38 353 LYS B CA 1
ATOM 5573 C C . LYS B 1 353 ? 24.469 9.188 -14.656 1 93.38 353 LYS B C 1
ATOM 5575 O O . LYS B 1 353 ? 24.641 8.07 -15.148 1 93.38 353 LYS B O 1
ATOM 5580 N N . LYS B 1 354 ? 24.031 9.367 -13.484 1 95 354 LYS B N 1
ATOM 5581 C CA . LYS B 1 354 ? 23.797 8.227 -12.602 1 95 354 LYS B CA 1
ATOM 5582 C C . LYS B 1 354 ? 22.391 7.68 -12.75 1 95 354 LYS B C 1
ATOM 5584 O O . LYS B 1 354 ? 21.422 8.445 -12.781 1 95 354 LYS B O 1
ATOM 5589 N N . ARG B 1 355 ? 22.297 6.379 -12.914 1 95.69 355 ARG B N 1
ATOM 5590 C CA . ARG B 1 355 ? 21.031 5.66 -12.984 1 95.69 355 ARG B CA 1
ATOM 5591 C C . ARG B 1 355 ? 20.969 4.539 -11.953 1 95.69 355 ARG B C 1
ATOM 5593 O O . ARG B 1 355 ? 21.891 3.725 -11.859 1 95.69 355 ARG B O 1
ATOM 5600 N N . VAL B 1 356 ? 19.875 4.582 -11.156 1 96.94 356 VAL B N 1
ATOM 5601 C CA . VAL B 1 356 ? 19.75 3.549 -10.133 1 96.94 356 VAL B CA 1
ATOM 5602 C C . VAL B 1 356 ? 18.328 2.969 -10.156 1 96.94 356 VAL B C 1
ATOM 5604 O O . VAL B 1 356 ? 17.359 3.689 -10.414 1 96.94 356 VAL B O 1
ATOM 5607 N N . LYS B 1 357 ? 18.266 1.692 -9.875 1 95.75 357 LYS B N 1
ATOM 5608 C CA . LYS B 1 357 ? 16.969 1.015 -9.82 1 95.75 357 LYS B CA 1
ATOM 5609 C C . LYS B 1 357 ? 16.188 1.427 -8.57 1 95.75 357 LYS B C 1
ATOM 5611 O O . LYS B 1 357 ? 16.766 1.649 -7.512 1 95.75 357 LYS B O 1
ATOM 5616 N N . ALA B 1 358 ? 14.914 1.521 -8.703 1 97.75 358 ALA B N 1
ATOM 5617 C CA . ALA B 1 358 ? 13.984 1.835 -7.625 1 97.75 358 ALA B CA 1
ATOM 5618 C C . ALA B 1 358 ? 12.625 1.165 -7.852 1 97.75 358 ALA B C 1
ATOM 5620 O O . ALA B 1 358 ? 12.398 0.552 -8.898 1 97.75 358 ALA B O 1
ATOM 5621 N N . LYS B 1 359 ? 11.797 1.282 -6.891 1 98.12 359 LYS B N 1
ATOM 5622 C CA . LYS B 1 359 ? 10.438 0.751 -6.973 1 98.12 359 LYS B CA 1
ATOM 5623 C C . LYS B 1 359 ? 9.406 1.805 -6.57 1 98.12 359 LYS B C 1
ATOM 5625 O O . LYS B 1 359 ? 9.617 2.551 -5.609 1 98.12 359 LYS B O 1
ATOM 5630 N N . LEU B 1 360 ? 8.344 1.895 -7.348 1 98.62 360 LEU B N 1
ATOM 5631 C CA . LEU B 1 360 ? 7.219 2.73 -6.938 1 98.62 360 LEU B CA 1
ATOM 5632 C C . LEU B 1 360 ? 6.418 2.057 -5.832 1 98.62 360 LEU B C 1
ATOM 5634 O O . LEU B 1 360 ? 6.133 0.858 -5.906 1 98.62 360 LEU B O 1
ATOM 5638 N N . VAL B 1 361 ? 6.055 2.795 -4.816 1 98.19 361 VAL B N 1
ATOM 5639 C CA . VAL B 1 361 ? 5.363 2.205 -3.674 1 98.19 361 VAL B CA 1
ATOM 5640 C C . VAL B 1 361 ? 4.277 3.156 -3.18 1 98.19 361 VAL B C 1
ATOM 5642 O O . VAL B 1 361 ? 4.312 4.355 -3.469 1 98.19 361 VAL B O 1
ATOM 5645 N N . ASP B 1 362 ? 3.299 2.609 -2.518 1 97.62 362 ASP B N 1
ATOM 5646 C CA . ASP B 1 362 ? 2.291 3.406 -1.822 1 97.62 362 ASP B CA 1
ATOM 5647 C C . ASP B 1 362 ? 2.818 3.908 -0.48 1 97.62 362 ASP B C 1
ATOM 5649 O O . ASP B 1 362 ? 3.912 3.529 -0.055 1 97.62 362 ASP B O 1
ATOM 5653 N N . PHE B 1 363 ? 1.999 4.781 0.124 1 96.75 363 PHE B N 1
ATOM 5654 C CA . PHE B 1 363 ? 2.295 5.281 1.462 1 96.75 363 PHE B CA 1
ATOM 5655 C C . PHE B 1 363 ? 1.401 4.609 2.5 1 96.75 363 PHE B C 1
ATOM 5657 O O . PHE B 1 363 ? 0.294 4.168 2.182 1 96.75 363 PHE B O 1
ATOM 5664 N N . PRO B 1 364 ? 1.864 4.602 3.719 1 96.06 364 PRO B N 1
ATOM 5665 C CA . PRO B 1 364 ? 3.211 4.914 4.203 1 96.06 364 PRO B CA 1
ATOM 5666 C C . PRO B 1 364 ? 4.223 3.816 3.879 1 96.06 364 PRO B C 1
ATOM 5668 O O . PRO B 1 364 ? 3.838 2.682 3.594 1 96.06 364 PRO B O 1
ATOM 5671 N N . LEU B 1 365 ? 5.492 4.105 3.943 1 96.19 365 LEU B N 1
ATOM 5672 C CA . LEU B 1 365 ? 6.535 3.135 3.635 1 96.19 365 LEU B CA 1
ATOM 5673 C C . LEU B 1 365 ? 6.859 2.275 4.852 1 96.19 365 LEU B C 1
ATOM 5675 O O . LEU B 1 365 ? 7.484 1.221 4.727 1 96.19 365 LEU B O 1
ATOM 5679 N N . ILE B 1 366 ? 6.488 2.789 6.031 1 94.06 366 ILE B N 1
ATOM 5680 C CA . ILE B 1 366 ? 6.656 2.045 7.273 1 94.06 366 ILE B CA 1
ATOM 5681 C C . ILE B 1 366 ? 5.359 2.074 8.07 1 94.06 366 ILE B C 1
ATOM 5683 O O . ILE B 1 366 ? 4.484 2.906 7.82 1 94.06 366 ILE B O 1
ATOM 5687 N N . LYS B 1 367 ? 5.324 1.105 9 1 85.75 367 LYS B N 1
ATOM 5688 C CA . LYS B 1 367 ? 4.168 1.126 9.891 1 85.75 367 LYS B CA 1
ATOM 5689 C C . LYS B 1 367 ? 4.203 2.34 10.812 1 85.75 367 LYS B C 1
ATOM 5691 O O . LYS B 1 367 ? 5.246 2.648 11.398 1 85.75 367 LYS B O 1
ATOM 5696 N N . LEU B 1 368 ? 3.09 3.094 10.875 1 81.19 368 LEU B N 1
ATOM 5697 C CA . LEU B 1 368 ? 2.988 4.258 11.75 1 81.19 368 LEU B CA 1
ATOM 5698 C C . LEU B 1 368 ? 3.047 3.842 13.219 1 81.19 368 LEU B C 1
ATOM 5700 O O . LEU B 1 368 ? 2.555 2.771 13.586 1 81.19 368 LEU B O 1
ATOM 5704 N N . GLY B 1 369 ? 3.822 4.637 13.82 1 72.62 369 GLY B N 1
ATOM 5705 C CA . GLY B 1 369 ? 3.848 4.445 15.258 1 72.62 369 GLY B CA 1
ATOM 5706 C C . GLY B 1 369 ? 2.678 5.102 15.969 1 72.62 369 GLY B C 1
ATOM 5707 O O . GLY B 1 369 ? 1.891 5.816 15.352 1 72.62 369 GLY B O 1
ATOM 5708 N N . GLY B 1 370 ? 2.457 4.754 17.25 1 61.09 370 GLY B N 1
ATOM 5709 C CA . GLY B 1 370 ? 1.511 5.445 18.109 1 61.09 370 GLY B CA 1
ATOM 5710 C C . GLY B 1 370 ? 0.298 4.605 18.469 1 61.09 370 GLY B C 1
ATOM 5711 O O . GLY B 1 370 ? 0.11 3.518 17.922 1 61.09 370 GLY B O 1
ATOM 5712 N N . ARG B 1 371 ? -0.25 4.84 19.484 1 49.72 371 ARG B N 1
ATOM 5713 C CA . ARG B 1 371 ? -1.466 4.219 20 1 49.72 371 ARG B CA 1
ATOM 5714 C C . ARG B 1 371 ? -2.654 4.508 19.094 1 49.72 371 ARG B C 1
ATOM 5716 O O . ARG B 1 371 ? -3.109 5.648 19 1 49.72 371 ARG B O 1
ATOM 5723 N N . GLY B 1 372 ? -2.445 4.258 17.672 1 38.47 372 GLY B N 1
ATOM 5724 C CA . GLY B 1 372 ? -3.762 4.332 17.062 1 38.47 372 GLY B CA 1
ATOM 5725 C C . GLY B 1 372 ? -4.758 3.357 17.656 1 38.47 372 GLY B C 1
ATOM 5726 O O . GLY B 1 372 ? -4.367 2.336 18.234 1 38.47 372 GLY B O 1
#

pLDDT: mean 97.02, std 4.95, range [38.47, 98.94]

Organism: Pyrolobus fumarii (strain DSM 11204 / 1A) (NCBI:txid694429)

Sequence (744 aa):
MPLRSPLYQLHRELGAVFTVFAGWEHPVDYGSVVEEHLAVRKRVGVFDLSHLGRIIISGSDAKELLEKLVPRRLAGKPGVVDGPTAFLDEKGGFIDDVLLYPLSNGEWMIVANAASREKDIAWLQQWARRLGLDVEIRDETFSMALVAVQGPESLRVLGRVGLDVATLESLKRMEFVENLDSPFGKLRVVSRSGWTGEDGFEIYADPDTSAKLFRALVEAGARPCGLGARDSLRMEVGFPLIGDELGPDVTPIEARYWLVLDMGKVASGECVGCDAVWRRLLEGVSRVRLGVKLGKGVRLVPRKGDKILVGDVEIGRVTSGAYSPILERGIGQAYIDAGHALPGLEVVVERGKKRVKAKLVDFPLIKLGGRGMPLRSPLYQLHRELGAVFTVFAGWEHPVDYGSVVEEHLAVRKRVGVFDLSHLGRIIISGSDAKELLEKLVPRRLAGKPGVVDGPTAFLDEKGGFIDDVLLYPLSNGEWMIVANAASREKDIAWLQQWARRLGLDVEIRDETFSMALVAVQGPESLRVLGRVGLDVATLESLKRMEFVENLDSPFGKLRVVSRSGWTGEDGFEIYADPDTSAKLFRALVEAGARPCGLGARDSLRMEVGFPLIGDELGPDVTPIEARYWLVLDMGKVASGECVGCDAVWRRLLEGVSRVRLGVKLGKGVRLVPRKGDKILVGDVEIGRVTSGAYSPILERGIGQAYIDAGHALPGLEVVVERGKKRVKAKLVDFPLIKLGGRG

Secondary structure (DSSP, 8-state):
--EE-TTHHHHHHTT-EEEEETTEEEEEESS-HHHHHHHHHHS-EEEE-TTSEEEEEESTTHHHHHHHHSSS-----TTB-EEEEEEE-TTS-EEEEEEEEE-TTS-EEEEE-GGGHHHHHHHHHHHHHHHT---EEEE-TTT-EEEEEESTTHHHHHHHTT--HHHHHHPPTTBEEEEEEETTEEEEEEES--SSSS-EEEEEE-HHHHHHHHHHHHHTTPEEE-HHHHHHHHHHHT---BTTTBSTT--TTTTT-GGG--HHHHHHT-STTHHHHHHHHHH--SEEEEEEEEPTT------TT-EEEETTEEEEEEEEEEEETTTTEEEEEEEEEGGG--TT-EEEEEETTEEEEEEEE-S-SSPPPS--/--EE-TTHHHHHHTT-EEEEETTEEEEEESS-HHHHHHHHHHS-EEEE-TTSEEEEEESTTHHHHHHHHSSS-----TTB-EEEEEEE-TTS-EEEEEEEEE-TTS-EEEEE-GGGHHHHHHHHHHHHHHHT---EEEE-TTT-EEEEEESTTHHHHHHHTT--HHHHHHPPTTBEEEEEEETTEEEEEEES--SSSS-EEEEEE-HHHHHHHHHHHHHTTPEEE-HHHHHHHHHHHT---BTTTBSTT--TTTTT-GGG--HHHHHHT-STTHHHHHHHHHH--SEEEEEEEEPTT------TT-EEEETTEEEEEEEEEEEETTTTEEEEEEEEEGGG--TT-EEEEEETTEEEEEEEE-S-SSPPPS--

Foldseek 3Di:
DAAEALLRVVCVVLQFDWDADLRYTWGQWNPDLQVQLVCQAAPKAKEWPLLWWKKKKADPCRQVLVCQQWQDDDPLDAFFKPDQAAGAAQLQAGLWTWIWHNHPVRMIIITTGNNNRVVVQVVSVVVCVVVVHDMDMDTCSRFKIKMKMHHPCQLVLCVVQPFDSVVVVPADARGWDAQGQGPLGTWGIKGFDDQQLATIIMTMDGSRSVNVVVVSSVVSPHHYGIVSSSQLRNQLFLHDDPPQLGGNVDHCQQSVVPRNHDLVSLVVVSHRSSVSNVVCVVVDDFKHKWKKWFDAPDPDWFAFAWFKADPNDTFWTWRDKHQDPVVRTIMGMIIGGPVPQDFQDWIWTDDPPDIGIITTHHGNNDNRYDDD/DAAEALLRVVCVVLQFDWDADLRYTWGQWNPDLQVQLVCQAAPKAKEWPLLWWKKKKDDPCRQVLVCQQWQDDDPLDAFFKDDQAAGAAQLQAGLWTWIWHNHPVRMIIITTGNNNRVVVQVVSVVVCVVVVHDMDMDTCSRFKIKMKMHHPCQLVLCVVQFFDSVVVVPADARGWDAQGQGPLGTWGIKGFDDQQLATIIMTMDGSRSVNVVVVSSVVSPHHYGIVSSSQLRNQLFLHDDPPQLGGNVDHCQQSVVPRNHDLVSLVVVSHRSSVNNVVCVVVDDQKHKWKKWFDAPDPDWFAFAWFKADPNDTFWTWRHKDQDPVVRTIMGMIIGGPVPQDFQDWIWTDDPPDIGIITTHHGNNDNRYDDD

InterPro domains:
  IPR006222 GCVT, N-terminal domain [PF01571] (7-262)
  IPR006223 Glycine cleavage system T protein [TIGR00528] (4-367)
  IPR013977 Aminomethyltransferase, C-terminal domain [PF08669] (288-366)
  IPR027266 Aminomethyltransferase superfamily [G3DSA:3.30.1360.120] (4-371)
  IPR028896 Aminomethyltransferase-like [PTHR43757] (4-366)
  IPR029043 Glycine cleavage T-protein/YgfZ, C-terminal [SSF101790] (280-367)

Nearest PDB structures (foldseek):
  1yx2-assembly1_A  TM=9.357E-01  e=2.608E-41  Bacillus subtilis
  1wos-assembly1_A  TM=9.369E-01  e=4.646E-38  Thermotoga maritima
  3a8i-assembly1_A  TM=9.106E-01  e=1.600E-36  Escherichia coli K-12
  3a8k-assembly1_A  TM=9.107E-01  e=6.442E-36  Escherichia coli K-12
  3tfi-assembly1_B  TM=8.943E-01  e=1.144E-29  Candidatus Pelagibacter ubique HTCC1062